Protein AF-A0A7J2Z0C3-F1 (afdb_monomer)

Radius of gyration: 29.67 Å; Cα contacts (8 Å, |Δi|>4): 810; chains: 1; bounding box: 77×62×81 Å

pLDDT: mean 88.47, std 11.85, range [32.59, 98.62]

Nearest PDB structures (foldseek):
  2zze-assembly2_B  TM=8.983E-01  e=2.134E-44  Pyrococcus horikoshii
  2zzf-assembly1_A  TM=8.876E-01  e=6.842E-44  Pyrococcus horikoshii
  2zzg-assembly1_A  TM=9.074E-01  e=3.928E-43  Pyrococcus horikoshii
  2zzg-assembly2_B  TM=9.078E-01  e=1.322E-42  Pyrococcus horikoshii
  3wqy-assembly1_B  TM=8.808E-01  e=1.819E-41  Archaeoglobus fulgidus DSM 4304

Foldseek 3Di:
DFDDDPLDTQWDWDWAQWDDDPVDIDGDPDIDIDTDGDPLVVQCVVVVALDSLCRPVVQLLVVLCVQLVADDDRVLSSLLSVLLSPDDPVVDPDVVVVLCVSCVSSVHDSVVVCVNCVLVVLSSLLLVLLLVLLVCVLVLAAQFLDDPNVVNLVSLLSNVVSCVVSVGPDDSLVSNVSSCVVCCVVVVSSVVCSVSSSVRSVLSVVLSVVLLVVLVVVLVVCVDDDQDLVNQLVCCAVRVQHCVSNVHDDDPCSVVVSVVVVVVVPPDDPDDDDPCVPPDQEAEDLQVVDFKDKWAFADDDWQKTWTNYDNWDACDLQQAIWWFDKQNFTFDHWHDDPRTIITGTPGDPDDHGDMIMTGTDPLFQLQSQLQVLLVQLLQLLLCVLQHVSWFWPGKHGGSQWIKTKTFDQDFDDPVSLVSSLVSSVVQLVVFFFWDKDKDAPVVCCVVPNPSQQSSHDDPDRMFIWIDRPPTGIHRDPDHHDGTSNSSARKDFPDKDDPGRRIIMTMIGTDPSRVVVVVVVVVVLVVQCVVLVHDSVCSVVSD

Mean predicted aligned error: 9.23 Å

Secondary structure (DSSP, 8-state):
-EEEETTEEEEEEEEEEEEE-SSSEEEEEEEEEEEEE-HHHHHHHHHT-SSHHHHHSHHHHHHHHHHTT----HHHHHHHHHHHTTS-GGG-S-HHHHHHHHHHHHTS-HHHHHHHHHHHHHHHHHHHHHHHHHHHHHTT----SSHHHHHHHHHHHHHHHHHHHTT----HHHHHHHHHHHHTTT-THHHHTHHHHHHHHHHHHHHHHHHHHHHHHHHHHTTTSPPPHHHHHHHHHHH---GGGGT----TTHHHHHHHHHHHTT----------TTSPPPEE-GGGT-SEEEEEEEEEETTEEEESEE-PPPSBTTBPPP-EEETTEEEEEEEEETTEEEEEESS----TT-EEEEEE-HHHHHHHHHHHHHHHHHHHHHHHHH-TT--EEEEEE-SS-EEEEEE-SSPPPHHHHHHHHHHHHHHHHTT-B-EEEEEEHHHHHHHH-GGGGTT-----SEEEEEEETTTEEEE--S---SBGGGG--EEEEEEEEEETTEEEEEEEETHHHHHHHHHHHHHHHHHHHHHTS-GGGHHHH-

Solvent-accessible surface area (backbone atoms only — not comparable to full-atom values): 29976 Å² total; per-residue (Å²): 92,72,47,67,57,99,87,41,72,42,32,40,44,44,77,48,46,66,51,74,54,97,90,56,62,42,79,45,93,74,67,44,80,49,71,50,70,44,64,58,48,55,49,18,71,74,66,65,47,70,42,48,58,58,55,72,39,36,77,48,52,53,50,48,37,62,66,64,67,56,86,81,57,65,70,60,46,44,52,48,41,62,52,56,76,68,55,66,66,90,81,47,98,48,71,64,62,54,44,48,54,52,16,60,76,69,75,48,51,53,68,58,47,47,67,66,44,51,62,54,52,41,52,52,48,34,53,52,38,37,48,51,47,50,52,38,37,54,76,30,48,55,57,28,84,52,76,76,19,29,58,49,36,50,42,51,52,52,34,52,49,44,36,60,75,69,68,42,90,68,60,69,64,59,53,34,50,43,46,32,70,70,39,29,90,85,42,49,62,42,56,78,34,39,73,59,45,50,52,54,50,51,54,52,52,53,49,49,53,54,50,51,60,47,49,54,52,49,54,63,77,42,72,88,60,86,80,50,74,69,55,48,50,46,37,31,75,77,68,68,44,53,53,68,82,72,73,44,90,73,65,96,56,53,68,54,54,54,51,51,56,70,53,63,79,66,70,76,79,81,73,79,84,74,90,57,87,90,57,74,65,36,42,80,38,44,91,75,68,50,49,67,50,76,30,38,29,69,42,68,57,82,39,37,38,29,41,51,39,42,42,68,47,42,47,48,93,37,33,58,40,45,43,34,29,53,68,82,31,45,38,77,44,25,38,67,57,94,63,32,50,39,36,31,32,79,59,61,88,79,54,64,72,39,78,38,51,36,39,50,41,62,69,59,47,53,44,34,19,23,32,42,46,46,48,51,40,43,52,36,22,42,24,73,75,78,35,78,42,44,39,52,79,46,50,40,23,45,82,82,38,25,36,40,30,31,34,38,85,64,74,82,49,72,68,55,52,50,53,27,40,51,48,27,42,53,46,22,73,66,49,43,55,41,45,75,50,76,45,47,39,74,59,47,40,73,75,63,40,74,65,25,42,38,82,44,90,69,101,52,73,58,37,42,35,37,33,37,82,99,63,40,55,34,48,51,89,71,65,64,66,61,36,37,46,76,23,46,58,56,40,76,76,50,73,46,69,78,50,71,30,29,29,33,44,33,33,25,37,23,70,56,24,52,55,50,49,54,51,51,53,51,52,46,50,56,50,12,60,75,71,74,45,53,65,90,44,40,81,81,75,110

Sequence (542 aa):
MEYHVQGIELGNAVFTEFAGNLENYREMKEKVIDMGAGWERFTWITQGTPTSYDAVFGPVVEKLKKKCGIKYDKKFFLKYAKISGKVNLDEYADLKVVLEKIASQLGISVEELRKNIEQLQAIYSIADHTRALVFAIADGGLPSNVAGGYNLRVILRRALSFIDKFNWNLGIEDVADWHISYLKKMFPELEERKEEIEKVLQAEINKYKNTKERVGRIIQSFAGRKISEEELITLYDSEGITPEQLGIEVSSDFYSKVTERHMAEKKEEEKVLLDVSNLPKTKILYYDDVLKFKAKVLKVSGNFVVLDQTSFYPTSGGQEHDTGYISGLKVVDVFKLHSVIVHQLESCNLKEGQFVDCEVDKKRREILKRHHDAIHIISGAARKILGYHVHQHGAEKTEEKARIDITHFESLSEEEEEKIEDLANKIVEKSLPIKKYVMKRGEAERKYGFGIYAGGYIPSRVLRIVEIPGFDVEACGGLHGDNTKDVGFIKILKTKRIADGLVRIEIKAGEVALDYMKEKERILKEVAEKLGVKEENVPEAV

Structure (mmCIF, N/CA/C/O backbone):
data_AF-A0A7J2Z0C3-F1
#
_entry.id   AF-A0A7J2Z0C3-F1
#
loop_
_atom_site.group_PDB
_atom_site.id
_atom_site.type_symbol
_atom_site.label_atom_id
_atom_site.label_alt_id
_atom_site.label_comp_id
_atom_site.label_asym_id
_atom_site.label_entity_id
_atom_site.label_seq_id
_atom_site.pdbx_PDB_ins_code
_atom_site.Cartn_x
_atom_site.Cartn_y
_atom_site.Cartn_z
_atom_site.occupancy
_atom_site.B_iso_or_equiv
_atom_site.auth_seq_id
_atom_site.auth_comp_id
_atom_site.auth_asym_id
_atom_site.auth_atom_id
_atom_site.pdbx_PDB_model_num
ATOM 1 N N . MET A 1 1 ? -28.142 23.190 3.788 1.00 90.44 1 MET A N 1
ATOM 2 C CA . MET A 1 1 ? -29.430 22.997 4.494 1.00 90.44 1 MET A CA 1
ATOM 3 C C . MET A 1 1 ? -29.301 21.762 5.360 1.00 90.44 1 MET A C 1
ATOM 5 O O . MET A 1 1 ? -28.777 20.773 4.874 1.00 90.44 1 MET A O 1
ATOM 9 N N . GLU A 1 2 ? -29.778 21.802 6.598 1.00 91.56 2 GLU A N 1
ATOM 10 C CA . GLU A 1 2 ? -29.767 20.661 7.524 1.00 91.56 2 GLU A CA 1
ATOM 11 C C . GLU A 1 2 ? -31.202 20.343 7.943 1.00 91.56 2 GLU A C 1
ATOM 13 O O . GLU A 1 2 ? -31.983 21.258 8.220 1.00 91.56 2 GLU A O 1
ATOM 18 N N . TYR A 1 3 ? -31.574 19.064 7.976 1.00 90.25 3 TYR A N 1
ATOM 19 C CA . TYR A 1 3 ? -32.925 18.636 8.332 1.00 90.25 3 TYR A CA 1
ATOM 20 C C . TYR A 1 3 ? -32.951 18.008 9.728 1.00 90.25 3 TYR A C 1
ATOM 22 O O . TYR A 1 3 ? -32.344 16.970 9.994 1.00 90.25 3 TYR A O 1
ATOM 30 N N . HIS A 1 4 ? -33.696 18.656 10.624 1.00 91.69 4 HIS A N 1
ATOM 31 C CA . HIS A 1 4 ? -33.808 18.287 12.030 1.00 91.69 4 HIS A CA 1
ATOM 32 C C . HIS A 1 4 ? -35.199 17.732 12.344 1.00 91.69 4 HIS A C 1
ATOM 34 O O . HIS A 1 4 ? -36.211 18.324 11.969 1.00 91.69 4 HIS A O 1
ATOM 40 N N . VAL A 1 5 ? -35.263 16.628 13.090 1.00 90.19 5 VAL A N 1
ATOM 41 C CA . VAL A 1 5 ? -36.514 16.045 13.595 1.00 90.19 5 VAL A CA 1
ATOM 42 C C . VAL A 1 5 ? -36.375 15.810 15.091 1.00 90.19 5 VAL A C 1
ATOM 44 O O . VAL A 1 5 ? -35.455 15.136 15.540 1.00 90.19 5 VAL A O 1
ATOM 47 N N . GLN A 1 6 ? -37.285 16.397 15.876 1.00 86.62 6 GLN A N 1
ATOM 48 C CA . GLN A 1 6 ? -37.275 16.313 17.345 1.00 86.62 6 GLN A CA 1
ATOM 49 C C . GLN A 1 6 ? -35.923 16.696 17.987 1.00 86.62 6 GLN A C 1
ATOM 51 O O . GLN A 1 6 ? -35.531 16.140 19.009 1.00 86.62 6 GLN A O 1
ATOM 56 N N . GLY A 1 7 ? -35.216 17.663 17.393 1.00 85.44 7 GLY A N 1
ATOM 57 C CA . GLY A 1 7 ? -33.916 18.140 17.880 1.00 85.44 7 GLY A CA 1
ATOM 58 C C . GLY A 1 7 ? -32.713 17.298 17.445 1.00 85.44 7 GLY A C 1
ATOM 59 O O . GLY A 1 7 ? -31.598 17.618 17.835 1.00 85.44 7 GLY A O 1
ATOM 60 N N . ILE A 1 8 ? -32.913 16.257 16.632 1.00 87.31 8 ILE A N 1
ATOM 61 C CA . ILE A 1 8 ? -31.834 15.457 16.042 1.00 87.31 8 ILE A CA 1
ATOM 62 C C . ILE A 1 8 ? -31.672 15.863 14.579 1.00 87.31 8 ILE A C 1
ATOM 64 O O . ILE A 1 8 ? -32.625 15.779 13.805 1.00 87.31 8 ILE A O 1
ATOM 68 N N . GLU A 1 9 ? -30.469 16.270 14.186 1.00 90.44 9 GLU A N 1
ATOM 69 C CA . GLU A 1 9 ? -30.098 16.425 12.778 1.00 90.44 9 GLU A CA 1
ATOM 70 C C . GLU A 1 9 ? -30.050 15.036 12.119 1.00 90.44 9 GLU A C 1
ATOM 72 O O . GLU A 1 9 ? -29.233 14.193 12.492 1.00 90.44 9 GLU A O 1
ATOM 77 N N . LEU A 1 10 ? -30.925 14.760 11.153 1.00 92.25 10 LEU A N 1
ATOM 78 C CA . LEU A 1 10 ? -30.929 13.476 10.439 1.00 92.25 10 LEU A CA 1
ATOM 79 C C . LEU A 1 10 ? -30.022 13.497 9.197 1.00 92.25 10 LEU A C 1
ATOM 81 O O . LEU A 1 10 ? -29.626 12.437 8.706 1.00 92.25 10 LEU A O 1
ATOM 85 N N . GLY A 1 11 ? -29.649 14.691 8.738 1.00 92.00 11 GLY A N 1
ATOM 86 C CA . GLY A 1 11 ? -28.632 14.908 7.721 1.00 92.00 11 GLY A CA 1
ATOM 87 C C . GLY A 1 11 ? -28.755 16.268 7.041 1.00 92.00 11 GLY A C 1
ATOM 88 O O . GLY A 1 11 ? -29.413 17.184 7.546 1.00 92.00 11 GLY A O 1
ATOM 89 N N . ASN A 1 12 ? -28.127 16.387 5.873 1.00 93.69 12 ASN A N 1
ATOM 90 C CA . ASN A 1 12 ? -27.923 17.654 5.193 1.00 93.69 12 ASN A CA 1
ATOM 91 C C . ASN A 1 12 ? -28.057 17.574 3.660 1.00 93.69 12 ASN A C 1
ATOM 93 O O . ASN A 1 12 ? -28.087 16.510 3.044 1.00 93.69 12 ASN A O 1
ATOM 97 N N . ALA A 1 13 ? -28.178 18.757 3.066 1.00 93.75 13 ALA A N 1
ATOM 98 C CA . ALA A 1 13 ? -28.160 19.031 1.640 1.00 93.75 13 ALA A CA 1
ATOM 99 C C . ALA A 1 13 ? -27.220 20.214 1.392 1.00 93.75 13 ALA A C 1
ATOM 101 O O . ALA A 1 13 ? -27.518 21.351 1.789 1.00 93.75 13 ALA A O 1
ATOM 102 N N . VAL A 1 14 ? -26.082 19.942 0.768 1.00 93.06 14 VAL A N 1
ATOM 103 C CA . VAL A 1 14 ? -25.049 20.912 0.411 1.00 93.06 14 VAL A CA 1
ATOM 104 C C . VAL A 1 14 ? -25.112 21.146 -1.096 1.00 93.06 14 VAL A C 1
ATOM 106 O O . VAL A 1 14 ? -25.061 20.217 -1.897 1.00 93.06 14 VAL A O 1
ATOM 109 N N . PHE A 1 15 ? -25.258 22.407 -1.493 1.00 93.00 15 PHE A N 1
ATOM 110 C CA . PHE A 1 15 ? -25.296 22.810 -2.897 1.00 93.00 15 PHE A CA 1
ATOM 111 C C . PHE A 1 15 ? -23.917 23.353 -3.266 1.00 93.00 15 PHE A C 1
ATOM 113 O O . PHE A 1 15 ? -23.606 24.515 -3.014 1.00 93.00 15 PHE A O 1
ATOM 120 N N . THR A 1 16 ? -23.062 22.482 -3.794 1.00 93.00 16 THR A N 1
ATOM 121 C CA . THR A 1 16 ? -21.668 22.812 -4.093 1.00 93.00 16 THR A CA 1
ATOM 122 C C . THR A 1 16 ? -21.596 23.557 -5.421 1.00 93.00 16 THR A C 1
ATOM 124 O O . THR A 1 16 ? -21.705 22.966 -6.500 1.00 93.00 16 THR A O 1
ATOM 127 N N . GLU A 1 17 ? -21.426 24.876 -5.327 1.00 93.62 17 GLU A N 1
ATOM 128 C CA . GLU A 1 17 ? -21.355 25.790 -6.476 1.00 93.62 17 GLU A CA 1
ATOM 129 C C . GLU A 1 17 ? -19.953 26.356 -6.726 1.00 93.62 17 GLU A C 1
ATOM 131 O O . GLU A 1 17 ? -19.667 26.817 -7.830 1.00 93.62 17 GLU A O 1
ATOM 136 N N . PHE A 1 18 ? -19.067 26.309 -5.731 1.00 92.25 18 PHE A N 1
ATOM 137 C CA . PHE A 1 18 ? -17.755 26.952 -5.778 1.00 92.25 18 PHE A CA 1
ATOM 138 C C . PHE A 1 18 ? -16.627 25.953 -5.518 1.00 92.25 18 PHE A C 1
ATOM 140 O O . PHE A 1 18 ? -16.761 25.044 -4.703 1.00 92.25 18 PHE A O 1
ATOM 147 N N . ALA A 1 19 ? -15.493 26.156 -6.189 1.00 89.31 19 ALA A N 1
ATOM 148 C CA . ALA A 1 19 ? -14.252 25.427 -5.947 1.00 89.31 19 ALA A CA 1
ATOM 149 C C . ALA A 1 19 ? -13.128 26.407 -5.596 1.00 89.31 19 ALA A C 1
ATOM 151 O O . ALA A 1 19 ? -12.905 27.373 -6.329 1.00 89.31 19 ALA A O 1
ATOM 152 N N . GLY A 1 20 ? -12.402 26.139 -4.511 1.00 87.69 20 GLY A N 1
ATOM 153 C CA . GLY A 1 20 ? -11.302 26.974 -4.031 1.00 87.69 20 GLY A CA 1
ATOM 154 C C . GLY A 1 20 ? -11.293 27.076 -2.509 1.00 87.69 20 GLY A C 1
ATOM 155 O O . GLY A 1 20 ? -11.743 26.160 -1.824 1.00 87.69 20 GLY A O 1
ATOM 156 N N . ASN A 1 21 ? -10.777 28.187 -1.996 1.00 86.38 21 ASN A N 1
ATOM 157 C CA . ASN A 1 21 ? -10.781 28.519 -0.574 1.00 86.38 21 ASN A CA 1
ATOM 158 C C . ASN A 1 21 ? -11.561 29.825 -0.330 1.00 86.38 21 ASN A C 1
ATOM 160 O O . ASN A 1 21 ? -12.128 30.401 -1.256 1.00 86.38 21 ASN A O 1
ATOM 164 N N . LEU A 1 22 ? -11.606 30.283 0.924 1.00 82.38 22 LEU A N 1
ATOM 165 C CA . LEU A 1 22 ? -12.378 31.469 1.317 1.00 82.38 22 LEU A CA 1
ATOM 166 C C . LEU A 1 22 ? -11.915 32.763 0.628 1.00 82.38 22 LEU A C 1
ATOM 168 O O . LEU A 1 22 ? -12.730 33.651 0.397 1.00 82.38 22 LEU A O 1
ATOM 172 N N . GLU A 1 23 ? -10.631 32.869 0.293 1.00 89.56 23 GLU A N 1
ATOM 173 C CA . GLU A 1 23 ? -10.038 34.077 -0.294 1.00 89.56 23 GLU A CA 1
ATOM 174 C C . GLU A 1 23 ? -10.002 34.030 -1.827 1.00 89.56 23 GLU A C 1
ATOM 176 O O . GLU A 1 23 ? -10.024 35.065 -2.490 1.00 89.56 23 GLU A O 1
ATOM 181 N N . ASN A 1 24 ? -9.957 32.830 -2.404 1.00 89.31 24 ASN A N 1
ATOM 182 C CA . ASN A 1 24 ? -9.850 32.597 -3.835 1.00 89.31 24 ASN A CA 1
ATOM 183 C C . ASN A 1 24 ? -10.695 31.382 -4.234 1.00 89.31 24 ASN A C 1
ATOM 185 O O . ASN A 1 24 ? -10.290 30.226 -4.063 1.00 89.31 24 ASN A O 1
ATOM 189 N N . TYR A 1 25 ? -11.869 31.660 -4.794 1.00 92.25 25 TYR A N 1
ATOM 190 C CA . TYR A 1 25 ? -12.798 30.659 -5.297 1.00 92.25 25 TYR A CA 1
ATOM 191 C C . TYR A 1 25 ? -13.274 31.006 -6.705 1.00 92.25 25 TYR A C 1
ATOM 193 O O . TYR A 1 25 ? -13.288 32.161 -7.129 1.00 92.25 25 TYR A O 1
ATOM 201 N N . ARG A 1 26 ? -13.701 29.978 -7.437 1.00 92.88 26 ARG A N 1
ATOM 202 C CA . ARG A 1 26 ? -14.367 30.117 -8.734 1.00 92.88 26 ARG A CA 1
ATOM 203 C C . ARG A 1 26 ? -15.685 29.368 -8.730 1.00 92.88 26 ARG A C 1
ATOM 205 O O . ARG A 1 26 ? -15.788 28.305 -8.117 1.00 92.88 26 ARG A O 1
ATOM 212 N N . GLU A 1 27 ? -16.663 29.885 -9.462 1.00 93.62 27 GLU A N 1
ATOM 213 C CA . GLU A 1 27 ? -17.888 29.137 -9.722 1.00 93.62 27 GLU A CA 1
ATOM 214 C C . GLU A 1 27 ? -17.568 27.900 -10.575 1.00 93.62 27 GLU A C 1
ATOM 216 O O . GLU A 1 27 ? -16.793 27.942 -11.539 1.00 93.62 27 GLU A O 1
ATOM 221 N N . MET A 1 28 ? -18.130 26.765 -10.180 1.00 92.00 28 MET A N 1
ATOM 222 C CA . MET A 1 28 ? -17.971 25.500 -10.875 1.00 92.00 28 MET A CA 1
ATOM 223 C C . MET A 1 28 ? -18.880 25.461 -12.100 1.00 92.00 28 MET A C 1
ATOM 225 O O . MET A 1 28 ? -20.062 25.782 -12.035 1.00 92.00 28 MET A O 1
ATOM 229 N N . LYS A 1 29 ? -18.341 24.986 -13.228 1.00 90.75 29 LYS A N 1
ATOM 230 C CA . LYS A 1 29 ? -19.143 24.749 -14.437 1.00 90.75 29 LYS A CA 1
ATOM 231 C C . LYS A 1 29 ? -20.208 23.669 -14.213 1.00 90.75 29 LYS A C 1
ATOM 233 O O . LYS A 1 29 ? -21.308 23.764 -14.747 1.00 90.75 29 LYS A O 1
ATOM 238 N N . GLU A 1 30 ? -19.852 22.628 -13.468 1.00 90.81 30 GLU A N 1
ATOM 239 C CA . GLU A 1 30 ? -20.752 21.543 -13.085 1.00 90.81 30 GLU A CA 1
ATOM 240 C C . GLU A 1 30 ? -21.085 21.716 -11.602 1.00 90.81 30 GLU A C 1
ATOM 242 O O . GLU A 1 30 ? -20.213 21.547 -10.753 1.00 90.81 30 GLU A O 1
ATOM 247 N N . LYS A 1 31 ? -22.328 22.102 -11.304 1.00 91.50 31 LYS A N 1
ATOM 248 C CA . LYS A 1 31 ? -22.832 22.228 -9.931 1.00 91.50 31 LYS A CA 1
ATOM 249 C C . LYS A 1 31 ? -23.233 20.852 -9.407 1.00 91.50 31 LYS A C 1
ATOM 251 O O . LYS A 1 31 ? -23.787 20.046 -10.157 1.00 91.50 31 LYS A O 1
ATOM 256 N N . VAL A 1 32 ? -22.962 20.590 -8.132 1.00 93.25 32 VAL A N 1
ATOM 257 C CA . VAL A 1 32 ? -23.207 19.288 -7.495 1.00 93.25 32 VAL A CA 1
ATOM 258 C C . VAL A 1 32 ? -24.131 19.471 -6.298 1.00 93.25 32 VAL A C 1
ATOM 260 O O . VAL A 1 32 ? -23.971 20.410 -5.523 1.00 93.25 32 VAL A O 1
ATOM 263 N N . ILE A 1 33 ? -25.098 18.567 -6.149 1.00 93.12 33 ILE A N 1
ATOM 264 C CA . ILE A 1 33 ? -25.915 18.463 -4.939 1.00 93.12 33 ILE A CA 1
ATOM 265 C C . ILE A 1 33 ? -25.346 17.303 -4.125 1.00 93.12 33 ILE A C 1
ATOM 267 O O . ILE A 1 33 ? -25.422 16.155 -4.561 1.00 93.12 33 ILE A O 1
ATOM 271 N N . ASP A 1 34 ? -24.763 17.615 -2.975 1.00 92.25 34 ASP A N 1
ATOM 272 C CA . ASP A 1 34 ? -24.192 16.653 -2.038 1.00 92.25 34 ASP A CA 1
ATOM 273 C C . ASP A 1 34 ? -25.154 16.466 -0.857 1.00 92.25 34 ASP A C 1
ATOM 275 O O . ASP A 1 34 ? -25.416 17.392 -0.088 1.00 92.25 34 ASP A O 1
ATOM 279 N N . MET A 1 35 ? -25.762 15.284 -0.772 1.00 93.00 35 MET A N 1
ATOM 280 C CA . MET A 1 35 ? -26.774 14.951 0.231 1.00 93.00 35 MET A CA 1
ATOM 281 C C . MET A 1 35 ? -26.204 13.901 1.181 1.00 93.00 35 MET A C 1
ATOM 283 O O . MET A 1 35 ? -25.878 12.795 0.751 1.00 93.00 35 MET A O 1
ATOM 287 N N . GLY A 1 36 ? -26.155 14.211 2.475 1.00 92.25 36 GLY A N 1
ATOM 288 C CA . GLY A 1 36 ? -25.753 13.279 3.525 1.00 92.25 36 GLY A CA 1
ATOM 289 C C . GLY A 1 36 ? -26.936 12.898 4.408 1.00 92.25 36 GLY A C 1
ATOM 290 O O . GLY A 1 36 ? -27.732 13.757 4.786 1.00 92.25 36 GLY A O 1
ATOM 291 N N . ALA A 1 37 ? -27.062 11.616 4.756 1.00 91.75 37 ALA A N 1
ATOM 292 C CA . ALA A 1 37 ? -28.087 11.099 5.665 1.00 91.75 37 ALA A CA 1
ATOM 293 C C . ALA A 1 37 ? -27.468 10.086 6.637 1.00 91.75 37 ALA A C 1
ATOM 295 O O . ALA A 1 37 ? -26.935 9.061 6.214 1.00 91.75 37 ALA A O 1
ATOM 296 N N . GLY A 1 38 ? -27.550 10.351 7.943 1.00 89.00 38 GLY A N 1
ATOM 297 C CA . GLY A 1 38 ? -26.960 9.479 8.962 1.00 89.00 38 GLY A CA 1
ATOM 298 C C . GLY A 1 38 ? -27.855 8.280 9.272 1.00 89.00 38 GLY A C 1
ATOM 299 O O . GLY A 1 38 ? -28.751 8.392 10.110 1.00 89.00 38 GLY A O 1
ATOM 300 N N . TRP A 1 39 ? -27.617 7.129 8.637 1.00 90.62 39 TRP A N 1
ATOM 301 C CA . TRP A 1 39 ? -28.405 5.897 8.837 1.00 90.62 39 TRP A CA 1
ATOM 302 C C . TRP A 1 39 ? -28.528 5.487 10.311 1.00 90.62 39 TRP A C 1
ATOM 304 O O . TRP A 1 39 ? -29.601 5.088 10.774 1.00 90.62 39 TRP A O 1
ATOM 314 N N . GLU A 1 40 ? -27.458 5.650 11.082 1.00 92.75 40 GLU A N 1
ATOM 315 C CA . GLU A 1 40 ? -27.431 5.411 12.522 1.00 92.75 40 GLU A CA 1
ATOM 316 C C . GLU A 1 40 ? -28.431 6.297 13.277 1.00 92.75 40 GLU A C 1
ATOM 318 O O . GLU A 1 40 ? -29.106 5.830 14.196 1.00 92.75 40 GLU A O 1
ATOM 323 N N . ARG A 1 41 ? -28.581 7.565 12.873 1.00 92.94 41 ARG A N 1
ATOM 324 C CA . ARG A 1 41 ? -29.530 8.507 13.488 1.00 92.94 41 ARG A CA 1
ATOM 325 C C . ARG A 1 41 ? -30.975 8.187 13.099 1.00 92.94 41 ARG A C 1
ATOM 327 O O . ARG A 1 41 ? -31.854 8.256 13.956 1.00 92.94 41 ARG A O 1
ATOM 334 N N . PHE A 1 42 ? -31.219 7.751 11.860 1.00 93.31 42 PHE A N 1
ATOM 335 C CA . PHE A 1 42 ? -32.530 7.228 11.441 1.00 93.31 42 PHE A CA 1
ATOM 336 C C . PHE A 1 42 ? -32.933 5.973 12.228 1.00 93.31 42 PHE A C 1
ATOM 338 O O . PHE A 1 42 ? -34.074 5.833 12.675 1.00 93.31 42 PHE A O 1
ATOM 345 N N . THR A 1 43 ? -31.985 5.068 12.455 1.00 93.00 43 THR A N 1
ATOM 346 C CA . THR A 1 43 ? -32.216 3.881 13.290 1.00 93.00 43 THR A CA 1
ATOM 347 C C . THR A 1 43 ? -32.489 4.288 14.739 1.00 93.00 43 THR A C 1
ATOM 349 O O . THR A 1 43 ? -33.395 3.766 15.384 1.00 93.00 43 THR A O 1
ATOM 352 N N . TRP A 1 44 ? -31.757 5.276 15.254 1.00 93.31 44 TRP A N 1
ATOM 353 C CA . TRP A 1 44 ? -31.934 5.750 16.622 1.00 93.31 44 TRP A CA 1
ATOM 354 C C . TRP A 1 44 ? -33.305 6.392 16.860 1.00 93.31 44 TRP A C 1
ATOM 356 O O . TRP A 1 44 ? -33.991 6.015 17.812 1.00 93.31 44 TRP A O 1
ATOM 366 N N . ILE A 1 45 ? -33.743 7.310 15.990 1.00 92.50 45 ILE A N 1
ATOM 367 C CA . ILE A 1 45 ? -35.023 8.013 16.169 1.00 92.50 45 ILE A CA 1
ATOM 368 C C . ILE A 1 45 ? -36.228 7.065 16.081 1.00 92.50 45 ILE A C 1
ATOM 370 O O . ILE A 1 45 ? -37.235 7.288 16.749 1.00 92.50 45 ILE A O 1
ATOM 374 N N . THR A 1 46 ? -36.120 5.981 15.307 1.00 92.31 46 THR A N 1
ATOM 375 C CA . THR A 1 46 ? -37.190 4.978 15.170 1.00 92.31 46 THR A CA 1
ATOM 376 C C . THR A 1 46 ? -37.255 4.004 16.346 1.00 92.31 46 THR A C 1
ATOM 378 O O . THR A 1 46 ? -38.341 3.545 16.693 1.00 92.31 46 THR A O 1
ATOM 381 N N . GLN A 1 47 ? -36.121 3.710 16.990 1.00 91.44 47 GLN A N 1
ATOM 382 C CA . GLN A 1 47 ? -36.050 2.800 18.141 1.00 91.44 47 GLN A CA 1
ATOM 383 C C . GLN A 1 47 ? -36.223 3.515 19.491 1.00 91.44 47 GLN A C 1
ATOM 385 O O . GLN A 1 47 ? -36.634 2.898 20.473 1.00 91.44 47 GLN A O 1
ATOM 390 N N . GLY A 1 48 ? -35.895 4.810 19.574 1.00 87.75 48 GLY A N 1
ATOM 391 C CA . GLY A 1 48 ? -36.032 5.604 20.799 1.00 87.75 48 GLY A CA 1
ATOM 392 C C . GLY A 1 48 ? -35.172 5.101 21.967 1.00 87.75 48 GLY A C 1
ATOM 393 O O . GLY A 1 48 ? -35.538 5.268 23.134 1.00 87.75 48 GLY A O 1
ATOM 394 N N . THR A 1 49 ? -34.046 4.445 21.675 1.00 89.00 49 THR A N 1
ATOM 395 C CA . THR A 1 49 ? -33.084 4.002 22.692 1.00 89.00 49 THR A CA 1
ATOM 396 C C . THR A 1 49 ? -32.402 5.199 23.366 1.00 89.00 49 THR A C 1
ATOM 398 O O . THR A 1 49 ? -32.416 6.305 22.828 1.00 89.00 49 THR A O 1
ATOM 401 N N . PRO A 1 50 ? -31.780 5.029 24.547 1.00 86.25 50 PRO A N 1
ATOM 402 C CA . PRO A 1 50 ? -31.117 6.142 25.233 1.00 86.25 50 PRO A CA 1
ATOM 403 C C . PRO A 1 50 ? -29.980 6.780 24.425 1.00 86.25 50 PRO A C 1
ATOM 405 O O . PRO A 1 50 ? -29.800 7.992 24.493 1.00 86.25 50 PRO A O 1
ATOM 408 N N . THR A 1 51 ? -29.246 5.984 23.644 1.00 88.56 51 THR A N 1
ATOM 409 C CA . THR A 1 51 ? -28.228 6.459 22.696 1.00 88.56 51 THR A CA 1
ATOM 410 C C . THR A 1 51 ? -28.382 5.788 21.337 1.00 88.56 51 THR A C 1
ATOM 412 O O . THR A 1 51 ? -28.965 4.702 21.241 1.00 88.56 51 THR A O 1
ATOM 415 N N . SER A 1 52 ? -27.804 6.395 20.295 1.00 91.06 52 SER A N 1
ATOM 416 C CA . SER A 1 52 ? -27.658 5.748 18.986 1.00 91.06 52 SER A CA 1
ATOM 417 C C . SER A 1 52 ? -26.847 4.459 19.086 1.00 91.06 52 SER A C 1
ATOM 419 O O . SER A 1 52 ? -27.122 3.513 18.350 1.00 91.06 52 SER A O 1
ATOM 421 N N . TYR A 1 53 ? -25.909 4.373 20.036 1.00 91.81 53 TYR A N 1
ATOM 422 C CA . TYR A 1 53 ? -25.084 3.186 20.198 1.00 91.81 53 TYR A CA 1
ATOM 423 C C . TYR A 1 53 ? -25.907 1.949 20.581 1.00 91.81 53 TYR A C 1
ATOM 425 O O . TYR A 1 53 ? -25.717 0.872 20.023 1.00 91.81 53 TYR A O 1
ATOM 433 N N . ASP A 1 54 ? -26.865 2.107 21.496 1.00 90.31 54 ASP A N 1
ATOM 434 C CA . ASP A 1 54 ? -27.758 1.015 21.899 1.00 90.31 54 ASP A CA 1
ATOM 435 C C . ASP A 1 54 ? -28.638 0.525 20.727 1.00 90.31 54 ASP A C 1
ATOM 437 O O . ASP A 1 54 ? -28.976 -0.656 20.668 1.00 90.31 54 ASP A O 1
ATOM 441 N N . ALA A 1 55 ? -28.995 1.409 19.784 1.00 91.88 55 ALA A N 1
ATOM 442 C CA . ALA A 1 55 ? -29.772 1.046 18.596 1.00 91.88 55 ALA A CA 1
ATOM 443 C C . ALA A 1 55 ? -28.917 0.360 17.521 1.00 91.88 55 ALA A C 1
ATOM 445 O O . ALA A 1 55 ? -29.348 -0.611 16.905 1.00 91.88 55 ALA A O 1
ATOM 446 N N . VAL A 1 56 ? -27.707 0.869 17.290 1.00 92.62 56 VAL A N 1
ATOM 447 C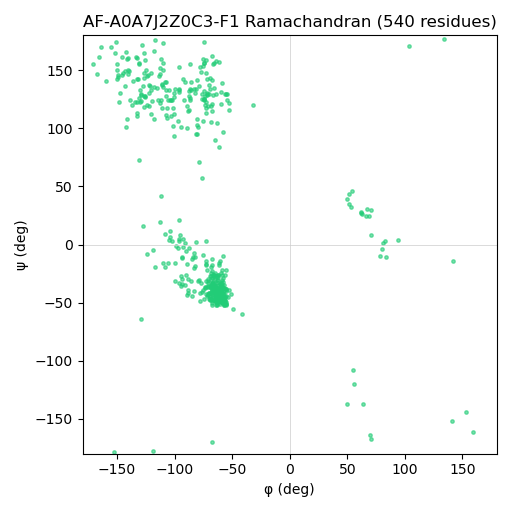 CA . VAL A 1 56 ? -26.857 0.469 16.161 1.00 92.62 56 VAL A CA 1
ATOM 448 C C . VAL A 1 56 ? -25.980 -0.731 16.510 1.00 92.62 56 VAL A C 1
ATOM 450 O O . VAL A 1 56 ? -25.812 -1.628 15.689 1.00 92.62 56 VAL A O 1
ATOM 453 N N . PHE A 1 57 ? -25.453 -0.788 17.734 1.00 91.56 57 PHE A N 1
ATOM 454 C CA . PHE A 1 57 ? -24.505 -1.812 18.187 1.00 91.56 57 PHE A CA 1
ATOM 455 C C . PHE A 1 57 ? -25.101 -2.733 19.263 1.00 91.56 57 PHE A C 1
ATOM 457 O O . PHE A 1 57 ? -24.350 -3.380 19.993 1.00 91.56 57 PHE A O 1
ATOM 464 N N . GLY A 1 58 ? -26.433 -2.799 19.382 1.00 89.75 58 GLY A N 1
ATOM 465 C CA . GLY A 1 58 ? -27.153 -3.434 20.495 1.00 89.75 58 GLY A CA 1
ATOM 466 C C . GLY A 1 58 ? -26.558 -4.767 20.979 1.00 89.75 58 GLY A C 1
ATOM 467 O O . GLY A 1 58 ? -26.114 -4.838 22.125 1.00 89.75 58 GLY A O 1
ATOM 468 N N . PRO A 1 59 ? -26.454 -5.814 20.133 1.00 94.31 59 PRO A N 1
ATOM 469 C CA . PRO A 1 59 ? -25.909 -7.107 20.559 1.00 94.31 59 PRO A CA 1
ATOM 470 C C . PRO A 1 59 ? -24.460 -7.053 21.064 1.00 94.31 59 PRO A C 1
ATOM 472 O O . PRO A 1 59 ? -24.100 -7.803 21.970 1.00 94.31 59 PRO A O 1
ATOM 475 N N . VAL A 1 60 ? -23.628 -6.174 20.501 1.00 96.62 60 VAL A N 1
ATOM 476 C CA . VAL A 1 60 ? -22.222 -6.000 20.902 1.00 96.62 60 VAL A CA 1
ATOM 477 C C . VAL A 1 60 ? -22.149 -5.262 22.237 1.00 96.62 60 VAL A C 1
ATOM 479 O O . VAL A 1 60 ? -21.471 -5.715 23.157 1.00 96.62 60 VAL A O 1
ATOM 482 N N . VAL A 1 61 ? -22.905 -4.172 22.381 1.00 94.75 61 VAL A N 1
ATOM 483 C CA . VAL A 1 61 ? -22.987 -3.383 23.617 1.00 94.75 61 VAL A CA 1
ATOM 484 C C . VAL A 1 61 ? -23.500 -4.231 24.783 1.00 94.75 61 VAL A C 1
ATOM 486 O O . VAL A 1 61 ? -22.951 -4.152 25.879 1.00 94.75 61 VAL A O 1
ATOM 489 N N . GLU A 1 62 ? -24.500 -5.088 24.571 1.00 93.81 62 GLU A N 1
ATOM 490 C CA . GLU A 1 62 ? -25.003 -5.983 25.622 1.00 93.81 62 GLU A CA 1
ATOM 491 C C . GLU A 1 62 ? -23.958 -7.026 26.049 1.00 93.81 62 GLU A C 1
ATOM 493 O O . GLU A 1 62 ? -23.785 -7.288 27.245 1.00 93.81 62 GLU A O 1
ATOM 498 N N . LYS A 1 63 ? -23.188 -7.576 25.100 1.00 96.06 63 LYS A N 1
ATOM 499 C CA . LYS A 1 63 ? -22.055 -8.458 25.419 1.00 96.06 63 LYS A CA 1
ATOM 500 C C . LYS A 1 63 ? -20.953 -7.719 26.185 1.00 96.06 63 LYS A C 1
ATOM 502 O O . LYS A 1 63 ? -20.458 -8.264 27.171 1.00 96.06 63 LYS A O 1
ATOM 507 N N . LEU A 1 64 ? -20.623 -6.483 25.799 1.00 95.88 64 LEU A N 1
ATOM 508 C CA . LEU A 1 64 ? -19.662 -5.625 26.506 1.00 95.88 64 LEU A CA 1
ATOM 509 C C . LEU A 1 64 ? -20.112 -5.343 27.943 1.00 95.88 64 LEU A C 1
ATOM 511 O O . LEU A 1 64 ? -19.362 -5.617 28.877 1.00 95.88 64 LEU A O 1
ATOM 515 N N . LYS A 1 65 ? -21.358 -4.887 28.145 1.00 93.38 65 LYS A N 1
ATOM 516 C CA . LYS A 1 65 ? -21.935 -4.655 29.483 1.00 93.38 65 LYS A CA 1
ATOM 517 C C . LYS A 1 65 ? -21.809 -5.905 30.359 1.00 93.38 65 LYS A C 1
ATOM 519 O O . LYS A 1 65 ? -21.377 -5.805 31.507 1.00 93.38 65 LYS A O 1
ATOM 524 N N . LYS A 1 66 ? -22.128 -7.085 29.807 1.00 93.88 66 LYS A N 1
ATOM 525 C CA . LYS A 1 66 ? -22.028 -8.372 30.510 1.00 93.88 66 LYS A CA 1
ATOM 526 C C . LYS A 1 66 ? -20.582 -8.750 30.847 1.00 93.88 66 LYS A C 1
ATOM 528 O O . LYS A 1 66 ? -20.318 -9.139 31.981 1.00 93.88 66 LYS A O 1
ATOM 533 N N . LYS A 1 67 ? -19.653 -8.647 29.890 1.00 94.12 67 LYS A N 1
ATOM 534 C CA . LYS A 1 67 ? -18.239 -9.032 30.059 1.00 94.12 67 LYS A CA 1
ATOM 535 C C . LYS A 1 67 ? -17.502 -8.102 31.030 1.00 94.12 67 LYS A C 1
ATOM 537 O O . LYS A 1 67 ? -16.704 -8.572 31.832 1.00 94.12 67 LYS A O 1
ATOM 542 N N . CYS A 1 68 ? -17.818 -6.809 30.998 1.00 93.00 68 CYS A N 1
ATOM 543 C CA . CYS A 1 68 ? -17.217 -5.779 31.847 1.00 93.00 68 CYS A CA 1
ATOM 544 C C . CYS A 1 68 ? -17.926 -5.606 33.206 1.00 93.00 68 CYS A C 1
ATOM 546 O O . CYS A 1 68 ? -17.488 -4.797 34.022 1.00 93.00 68 CYS A O 1
ATOM 548 N N . GLY A 1 69 ? -19.018 -6.339 33.465 1.00 90.69 69 GLY A N 1
ATOM 549 C CA . GLY A 1 69 ? -19.750 -6.285 34.736 1.00 90.69 69 GLY A CA 1
ATOM 550 C C . GLY A 1 69 ? -20.450 -4.946 35.007 1.00 90.69 69 GLY A C 1
ATOM 551 O O . GLY A 1 69 ? -20.588 -4.545 36.164 1.00 90.69 69 GLY A O 1
ATOM 552 N N . ILE A 1 70 ? -20.879 -4.237 33.959 1.00 87.19 70 ILE A N 1
ATOM 553 C CA . ILE A 1 70 ? -21.450 -2.891 34.080 1.00 87.19 70 ILE A CA 1
ATOM 554 C C . ILE A 1 70 ? -22.880 -2.951 34.617 1.00 87.19 70 ILE A C 1
ATOM 556 O O . ILE A 1 70 ? -23.758 -3.592 34.037 1.00 87.19 70 ILE A O 1
ATOM 560 N N . LYS A 1 71 ? -23.144 -2.219 35.705 1.00 80.69 71 LYS A N 1
ATOM 561 C CA . LYS A 1 71 ? -24.505 -2.004 36.213 1.00 80.69 71 LYS A CA 1
ATOM 562 C C . LYS A 1 71 ? -25.178 -0.893 35.408 1.00 80.69 71 LYS A C 1
ATOM 564 O O . LYS A 1 71 ? -24.840 0.275 35.558 1.00 80.69 71 LYS A O 1
ATOM 569 N N . TYR A 1 72 ? -26.134 -1.260 34.561 1.00 82.44 72 TYR A N 1
ATOM 570 C CA . TYR A 1 72 ? -26.850 -0.314 33.705 1.00 82.44 72 TYR A CA 1
ATOM 571 C C . TYR A 1 72 ? -28.190 0.111 34.322 1.00 82.44 72 TYR A C 1
ATOM 573 O O . TYR A 1 72 ? -29.159 -0.650 34.304 1.00 82.44 72 TYR A O 1
ATOM 581 N N . ASP A 1 73 ? -28.270 1.343 34.833 1.00 84.88 73 ASP A N 1
ATOM 582 C CA . ASP A 1 73 ? -29.545 1.960 35.216 1.00 84.88 73 ASP A CA 1
ATOM 583 C C . ASP A 1 73 ? -30.153 2.718 34.027 1.00 84.88 73 ASP A C 1
ATOM 585 O O . ASP A 1 73 ? -29.811 3.866 33.725 1.00 84.88 73 ASP A O 1
ATOM 589 N N . LYS A 1 74 ? -31.121 2.071 33.371 1.00 82.06 74 LYS A N 1
ATOM 590 C CA . LYS A 1 74 ? -31.846 2.635 32.228 1.00 82.06 74 LYS A CA 1
ATOM 591 C C . LYS A 1 74 ? -32.576 3.941 32.567 1.00 82.06 74 LYS A C 1
ATOM 593 O O . LYS A 1 74 ? -32.662 4.819 31.711 1.00 82.06 74 LYS A O 1
ATOM 598 N N . LYS A 1 75 ? -33.124 4.090 33.782 1.00 85.62 75 LYS A N 1
ATOM 599 C CA . LYS A 1 75 ? -33.876 5.297 34.172 1.00 85.62 75 LYS A CA 1
ATOM 600 C C . LYS A 1 75 ? -32.936 6.477 34.363 1.00 85.62 75 LYS A C 1
ATOM 602 O O . LYS A 1 75 ? -33.239 7.568 33.877 1.00 85.62 75 LYS A O 1
ATOM 607 N N . PHE A 1 76 ? -31.815 6.251 35.043 1.00 86.75 76 PHE A N 1
ATOM 608 C CA . PHE A 1 76 ? -30.762 7.250 35.181 1.00 86.75 76 PHE A CA 1
ATOM 609 C C . PHE A 1 76 ? -30.246 7.685 33.807 1.00 86.75 76 PHE A C 1
ATOM 611 O O . PHE A 1 76 ? -30.250 8.873 33.488 1.00 86.75 76 PHE A O 1
ATOM 618 N N . PHE A 1 77 ? -29.895 6.721 32.954 1.00 84.94 77 PHE A N 1
ATOM 619 C CA . PHE A 1 77 ? -29.261 7.014 31.674 1.00 84.94 77 PHE A CA 1
ATOM 620 C C . PHE A 1 77 ? -30.199 7.725 30.686 1.00 84.94 77 PHE A C 1
ATOM 622 O O . PHE A 1 77 ? -29.774 8.642 29.990 1.00 84.94 77 PHE A O 1
ATOM 629 N N . LEU A 1 78 ? -31.498 7.402 30.686 1.00 85.50 78 LEU A N 1
ATOM 630 C CA . LEU A 1 78 ? -32.505 8.151 29.921 1.00 85.50 78 LEU A CA 1
ATOM 631 C C . LEU A 1 78 ? -32.614 9.619 30.355 1.00 85.50 78 LEU A C 1
ATOM 633 O O . LEU A 1 78 ? -32.820 10.492 29.512 1.00 85.50 78 LEU A O 1
ATOM 637 N N . LYS A 1 79 ? -32.510 9.906 31.660 1.00 86.56 79 LYS A N 1
ATOM 638 C CA . LYS A 1 79 ? -32.499 11.290 32.158 1.00 86.56 79 LYS A CA 1
ATOM 639 C C . LYS A 1 79 ? -31.211 11.998 31.753 1.00 86.56 79 LYS A C 1
ATOM 641 O O . LYS A 1 79 ? -31.285 13.102 31.223 1.00 86.56 79 LYS A O 1
ATOM 646 N N . TYR A 1 80 ? -30.069 11.340 31.950 1.00 87.31 80 TYR A N 1
ATOM 647 C CA . TYR A 1 80 ? -28.763 11.854 31.551 1.00 87.31 80 TYR A CA 1
ATOM 648 C C . TYR A 1 80 ? -28.730 12.206 30.058 1.00 87.31 80 TYR A C 1
ATOM 650 O O . TYR A 1 80 ? -28.450 13.353 29.735 1.00 87.31 80 TYR A O 1
ATOM 658 N N . ALA A 1 81 ? -29.122 11.288 29.167 1.00 85.25 81 ALA A N 1
ATOM 659 C CA . ALA A 1 81 ? -29.096 11.497 27.717 1.00 85.25 81 ALA A CA 1
ATOM 660 C C . ALA A 1 81 ? -29.961 12.689 27.261 1.00 85.25 81 ALA A C 1
ATOM 662 O O . ALA A 1 81 ? -29.560 13.469 26.397 1.00 85.25 81 ALA A O 1
ATOM 663 N N . LYS A 1 82 ? -31.139 12.879 27.876 1.00 84.12 82 LYS A N 1
ATOM 664 C CA . LYS A 1 82 ? -32.016 14.032 27.594 1.00 84.12 82 LYS A CA 1
ATOM 665 C C . LYS A 1 82 ? -31.420 15.361 28.046 1.00 84.12 82 LYS A C 1
ATOM 667 O O . LYS A 1 82 ? -31.718 16.388 27.443 1.00 84.12 82 LYS A O 1
ATOM 672 N N . ILE A 1 83 ? -30.663 15.352 29.140 1.00 84.81 83 ILE A N 1
ATOM 673 C CA . ILE A 1 83 ? -30.012 16.547 29.675 1.00 84.81 83 ILE A CA 1
ATOM 674 C C . ILE A 1 83 ? -28.764 16.859 28.850 1.00 84.81 83 ILE A C 1
ATOM 676 O O . ILE A 1 83 ? -28.623 17.984 28.383 1.00 84.81 83 ILE A O 1
ATOM 680 N N . SER A 1 84 ? -27.905 15.866 28.606 1.00 81.69 84 SER A N 1
ATOM 681 C CA . SER A 1 84 ? -26.666 16.036 27.845 1.00 81.69 84 SER A CA 1
ATOM 682 C C . SER A 1 84 ? -26.935 16.502 26.416 1.00 81.69 84 SER A C 1
ATOM 684 O O . SER A 1 84 ? -26.252 17.398 25.944 1.00 81.69 84 SER A O 1
ATOM 686 N N . GLY A 1 85 ? -27.971 15.972 25.755 1.00 78.31 85 GLY A N 1
ATOM 687 C CA . GLY A 1 85 ? -28.346 16.380 24.396 1.00 78.31 85 GLY A CA 1
ATOM 688 C C . GLY A 1 85 ? -28.885 17.812 24.272 1.00 78.31 85 GLY A C 1
ATOM 689 O O . GLY A 1 85 ? -29.009 18.310 23.162 1.00 78.31 85 GLY A O 1
ATOM 690 N N . LYS A 1 86 ? -29.213 18.483 25.387 1.00 77.31 86 LYS A N 1
ATOM 691 C CA . LYS A 1 86 ? -29.618 19.902 25.403 1.00 77.31 86 LYS A CA 1
ATOM 692 C C . LYS A 1 86 ? -28.457 20.855 25.660 1.00 77.31 86 LYS A C 1
ATOM 694 O O . LYS A 1 86 ? -28.647 22.066 25.571 1.00 77.31 86 LYS A O 1
ATOM 699 N N . VAL A 1 87 ? -27.301 20.339 26.068 1.00 72.12 87 VAL A N 1
ATOM 700 C CA . VAL A 1 87 ? -26.130 21.169 26.327 1.00 72.12 87 VAL A CA 1
ATOM 701 C C . VAL A 1 87 ? -25.368 21.317 25.020 1.00 72.12 87 VAL A C 1
ATOM 703 O O . VAL A 1 87 ? -24.851 20.337 24.492 1.00 72.12 87 VAL A O 1
ATOM 706 N N . ASN A 1 88 ? -25.306 22.542 24.508 1.00 66.44 88 ASN A N 1
ATOM 707 C CA . ASN A 1 88 ? -24.473 22.863 23.363 1.00 66.44 88 ASN A CA 1
ATOM 708 C C . ASN A 1 88 ? -23.004 22.869 23.808 1.00 66.44 88 ASN A C 1
ATOM 710 O O . ASN A 1 88 ? -22.619 23.691 24.638 1.00 66.44 88 ASN A O 1
ATOM 714 N N . LEU A 1 89 ? -22.204 21.920 23.321 1.00 61.94 89 LEU A N 1
ATOM 715 C CA . LEU A 1 89 ? -20.801 21.786 23.726 1.00 61.94 89 LEU A CA 1
ATOM 716 C C . LEU A 1 89 ? -19.950 22.965 23.234 1.00 61.94 89 LEU A C 1
ATOM 718 O O . LEU A 1 89 ? -19.017 23.353 23.929 1.00 61.94 89 LEU A O 1
ATOM 722 N N . ASP A 1 90 ? -20.326 23.585 22.114 1.00 58.09 90 ASP A N 1
ATOM 723 C CA . ASP A 1 90 ? -19.581 24.694 21.503 1.00 58.09 90 ASP A CA 1
ATOM 724 C C . ASP A 1 90 ? -19.708 26.011 22.292 1.00 58.09 90 ASP A C 1
ATOM 726 O O . ASP A 1 90 ? -18.931 26.943 22.099 1.00 58.09 90 ASP A O 1
ATOM 730 N N . GLU A 1 91 ? -20.668 26.092 23.220 1.00 61.09 91 GLU A N 1
ATOM 731 C CA . GLU A 1 91 ? -20.862 27.254 24.099 1.00 61.09 91 GLU A CA 1
ATOM 732 C C . GLU A 1 91 ? -19.929 27.253 25.320 1.00 61.09 91 GLU A C 1
ATOM 734 O O . GLU A 1 91 ? -19.846 28.258 26.031 1.00 61.09 91 GLU A O 1
ATOM 739 N N . TYR A 1 92 ? -19.229 26.146 25.591 1.00 62.66 92 TYR A N 1
ATOM 740 C CA . TYR A 1 92 ? -18.435 25.977 26.806 1.00 62.66 92 TYR A CA 1
ATOM 741 C C . TYR A 1 92 ? -16.994 25.575 26.486 1.00 62.66 92 TYR A C 1
ATOM 743 O O . TYR A 1 92 ? -16.734 24.490 25.981 1.00 62.66 92 TYR A O 1
ATOM 751 N N . ALA A 1 93 ? -16.037 26.421 26.877 1.00 55.75 93 ALA A N 1
ATOM 752 C CA . ALA A 1 93 ? -14.610 26.122 26.736 1.00 55.75 93 ALA A CA 1
ATOM 753 C C . ALA A 1 93 ? -14.107 25.034 27.712 1.00 55.75 93 ALA A C 1
ATOM 755 O O . ALA A 1 93 ? -13.078 24.416 27.454 1.00 55.75 93 ALA A O 1
ATOM 756 N N . ASP A 1 94 ? -14.813 24.793 28.828 1.00 70.44 94 ASP A N 1
ATOM 757 C CA . ASP A 1 94 ? -14.420 23.821 29.860 1.00 70.44 94 ASP A CA 1
ATOM 758 C C . ASP A 1 94 ? -15.508 22.756 30.094 1.00 70.44 94 ASP A C 1
ATOM 760 O O . ASP A 1 94 ? -16.625 23.038 30.542 1.00 70.44 94 ASP A O 1
ATOM 764 N N . LEU A 1 95 ? -15.141 21.495 29.854 1.00 70.69 95 LEU A N 1
ATOM 765 C CA . LEU A 1 95 ? -15.966 20.307 30.093 1.00 70.69 95 LEU A CA 1
ATOM 766 C C . LEU A 1 95 ? -16.383 20.139 31.563 1.00 70.69 95 LEU A C 1
ATOM 768 O O . LEU A 1 95 ? -17.402 19.501 31.839 1.00 70.69 95 LEU A O 1
ATOM 772 N N . LYS A 1 96 ? -15.633 20.691 32.525 1.00 76.81 96 LYS A N 1
ATOM 773 C CA . LYS A 1 96 ? -16.006 20.648 33.948 1.00 76.81 96 LYS A CA 1
ATOM 774 C C . LYS A 1 96 ? -17.307 21.399 34.209 1.00 76.81 96 LYS A C 1
ATOM 776 O O . LYS A 1 96 ? -18.181 20.853 34.877 1.00 76.81 96 LYS A O 1
ATOM 781 N N . VAL A 1 97 ? -17.474 22.575 33.605 1.00 79.50 97 VAL A N 1
ATOM 782 C CA . VAL A 1 97 ? -18.682 23.407 33.745 1.00 79.50 97 VAL A CA 1
ATOM 783 C C . VAL A 1 97 ? -19.910 22.672 33.203 1.00 79.50 97 VAL A C 1
ATOM 785 O O . VAL A 1 97 ? -20.986 22.687 33.806 1.00 79.50 97 VAL A O 1
ATOM 788 N N . VAL A 1 98 ? -19.740 21.958 32.088 1.00 80.38 98 VAL A N 1
ATOM 789 C CA . VAL A 1 98 ? -20.790 21.115 31.504 1.00 80.38 98 VAL A CA 1
ATOM 790 C C . VAL A 1 98 ? -21.194 20.001 32.472 1.00 80.38 98 VAL A C 1
ATOM 792 O O . VAL A 1 98 ? -22.382 19.810 32.737 1.00 80.38 98 VAL A O 1
ATOM 795 N N . LEU A 1 99 ? -20.221 19.286 33.042 1.00 82.00 99 LEU A N 1
ATOM 796 C CA . LEU A 1 99 ? -20.485 18.197 33.986 1.00 82.00 99 LEU A CA 1
ATOM 797 C C . LEU A 1 99 ? -21.148 18.683 35.281 1.00 82.00 99 LEU A C 1
ATOM 799 O O . LEU A 1 99 ? -22.066 18.022 35.758 1.00 82.00 99 LEU A O 1
ATOM 803 N N . GLU A 1 100 ? -20.745 19.835 35.817 1.00 85.81 100 GLU A N 1
ATOM 804 C CA . GLU A 1 100 ? -21.370 20.460 36.992 1.00 85.81 100 GLU A CA 1
ATOM 805 C C . GLU A 1 100 ? -22.847 20.785 36.749 1.00 85.81 100 GLU A C 1
ATOM 807 O O . GLU A 1 100 ? -23.711 20.466 37.571 1.00 85.81 100 GLU A O 1
ATOM 812 N N . LYS A 1 101 ? -23.165 21.351 35.579 1.00 84.94 101 LYS A N 1
ATOM 813 C CA . LYS A 1 101 ? -24.543 21.671 35.189 1.00 84.94 101 LYS A CA 1
ATOM 814 C C . LYS A 1 101 ? -25.401 20.413 35.055 1.00 84.94 101 LYS A C 1
ATOM 816 O O . LYS A 1 101 ? -26.532 20.385 35.543 1.00 84.94 101 LYS A O 1
ATOM 821 N N . ILE A 1 102 ? -24.868 19.368 34.421 1.00 86.94 102 ILE A N 1
ATOM 822 C CA . ILE A 1 102 ? -25.565 18.084 34.264 1.00 86.94 102 ILE A CA 1
ATOM 823 C C . ILE A 1 102 ? -25.780 17.422 35.634 1.00 86.94 102 ILE A C 1
ATOM 825 O O . ILE A 1 102 ? -26.884 16.956 35.916 1.00 86.94 102 ILE A O 1
ATOM 829 N N . ALA A 1 103 ? -24.759 17.412 36.496 1.00 88.69 103 ALA A N 1
ATOM 830 C CA . ALA A 1 103 ? -24.824 16.832 37.837 1.00 88.69 103 ALA A CA 1
ATOM 831 C C . ALA A 1 103 ? -25.881 17.532 38.706 1.00 88.69 103 ALA A C 1
ATOM 833 O O . ALA A 1 103 ? -26.732 16.866 39.297 1.00 88.69 103 ALA A O 1
ATOM 834 N N . SER A 1 104 ? -25.904 18.869 38.678 1.00 88.44 104 SER A N 1
ATOM 835 C CA . SER A 1 104 ? -26.907 19.690 39.365 1.00 88.44 104 SER A CA 1
ATOM 836 C C . SER A 1 104 ? -28.338 19.361 38.916 1.00 88.44 104 SER A C 1
ATOM 838 O O . SER A 1 104 ? -29.214 19.137 39.750 1.00 88.44 104 SER A O 1
ATOM 840 N N . GLN A 1 105 ? -28.579 19.223 37.606 1.00 87.88 105 GLN A N 1
ATOM 841 C CA . GLN A 1 105 ? -29.904 18.853 37.082 1.00 87.88 105 GLN A CA 1
ATOM 842 C C . GLN A 1 105 ? -30.318 17.410 37.406 1.00 87.88 105 GLN A C 1
ATOM 844 O O . GLN A 1 105 ? -31.511 17.110 37.475 1.00 87.88 105 GLN A O 1
ATOM 849 N N . LEU A 1 106 ? -29.351 16.510 37.588 1.00 87.88 106 LEU A N 1
ATOM 850 C CA . LEU A 1 106 ? -29.593 15.123 37.985 1.00 87.88 106 LEU A CA 1
ATOM 851 C C . LEU A 1 106 ? -29.722 14.946 39.504 1.00 87.88 106 LEU A C 1
ATOM 853 O O . LEU A 1 106 ? -30.187 13.891 39.936 1.00 87.88 106 LEU A O 1
ATOM 857 N N . GLY A 1 107 ? -29.355 15.958 40.295 1.00 89.19 107 GLY A N 1
ATOM 858 C CA . GLY A 1 107 ? -29.377 15.906 41.756 1.00 89.19 107 GLY A CA 1
ATOM 859 C C . GLY A 1 107 ? -28.309 14.985 42.354 1.00 89.19 107 GLY A C 1
ATOM 860 O O . GLY A 1 107 ? -28.547 14.404 43.409 1.00 89.19 107 GLY A O 1
ATOM 861 N N . ILE A 1 108 ? -27.168 14.820 41.678 1.00 89.81 108 ILE A N 1
ATOM 862 C CA . ILE A 1 108 ? -26.039 13.984 42.125 1.00 89.81 108 ILE A CA 1
ATOM 863 C C . ILE A 1 108 ? -24.735 14.787 42.132 1.00 89.81 108 ILE A C 1
ATOM 865 O O . ILE A 1 108 ? -24.666 15.863 41.537 1.00 89.81 108 ILE A O 1
ATOM 869 N N . SER A 1 109 ? -23.689 14.277 42.789 1.00 90.75 109 SER A N 1
ATOM 870 C CA . SER A 1 109 ? -22.367 14.914 42.731 1.00 90.75 109 SER A CA 1
ATOM 871 C C . SER A 1 109 ? -21.695 14.706 41.370 1.00 90.75 109 SER A C 1
ATOM 873 O O . SER A 1 109 ? -22.017 13.774 40.625 1.00 90.75 109 SER A O 1
ATOM 875 N N . VAL A 1 110 ? -20.729 15.566 41.036 1.00 86.94 110 VAL A N 1
ATOM 876 C CA . VAL A 1 110 ? -19.940 15.438 39.799 1.00 86.94 110 VAL A CA 1
ATOM 877 C C . VAL A 1 110 ? -19.119 14.148 39.812 1.00 86.94 110 VAL A C 1
ATOM 879 O O . VAL A 1 110 ? -18.999 13.486 38.782 1.00 86.94 110 VAL A O 1
ATOM 882 N N . GLU A 1 111 ? -18.593 13.752 40.970 1.00 87.31 111 GLU A N 1
ATOM 883 C CA . GLU A 1 111 ? -17.859 12.499 41.152 1.00 87.31 111 GLU A CA 1
ATOM 884 C C . GLU A 1 111 ? -18.752 11.280 40.900 1.00 87.31 111 GLU A C 1
ATOM 886 O O . GLU A 1 111 ? -18.345 10.347 40.205 1.00 87.31 111 GLU A O 1
ATOM 891 N N . GLU A 1 112 ? -19.979 11.292 41.425 1.00 85.31 112 GLU A N 1
ATOM 892 C CA . GLU A 1 112 ? -20.944 10.214 41.218 1.00 85.31 112 GLU A CA 1
ATOM 893 C C . GLU A 1 112 ? -21.410 10.157 39.759 1.00 85.31 112 GLU A C 1
ATOM 895 O O . GLU A 1 112 ? -21.455 9.076 39.167 1.00 85.31 112 GLU A O 1
ATOM 900 N N . LEU A 1 113 ? -21.666 11.316 39.139 1.00 86.50 113 LEU A N 1
ATOM 901 C CA . LEU A 1 113 ? -21.984 11.407 37.716 1.00 86.50 113 LEU A CA 1
ATOM 902 C C . LEU A 1 113 ? -20.864 10.795 36.874 1.00 86.50 113 LEU A C 1
ATOM 904 O O . LEU A 1 113 ? -21.138 9.916 36.059 1.00 86.50 113 LEU A O 1
ATOM 908 N N . ARG A 1 114 ? -19.613 11.221 37.097 1.00 84.81 114 ARG A N 1
ATOM 909 C CA . ARG A 1 114 ? -18.435 10.696 36.391 1.00 84.81 114 ARG A CA 1
ATOM 910 C C . ARG A 1 114 ? -18.341 9.187 36.534 1.00 84.81 114 ARG A C 1
ATOM 912 O O . ARG A 1 114 ? -18.282 8.496 35.524 1.00 84.81 114 ARG A O 1
ATOM 919 N N . LYS A 1 115 ? -18.422 8.667 37.758 1.00 83.44 115 LYS A N 1
ATOM 920 C CA . LYS A 1 115 ? -18.348 7.224 38.017 1.00 83.44 115 LYS A CA 1
ATOM 921 C C . LYS A 1 115 ? -19.410 6.433 37.244 1.00 83.44 115 LYS A C 1
ATOM 923 O O . LYS A 1 115 ? -19.112 5.353 36.741 1.00 83.44 115 LYS A O 1
ATOM 928 N N . ASN A 1 116 ? -20.623 6.976 37.125 1.00 80.69 116 ASN A N 1
ATOM 929 C CA . ASN A 1 116 ? -21.733 6.315 36.439 1.00 80.69 116 ASN A CA 1
ATOM 930 C C . ASN A 1 116 ? -21.638 6.388 34.906 1.00 80.69 116 ASN A C 1
ATOM 932 O O . ASN A 1 116 ? -22.080 5.460 34.229 1.00 80.69 116 ASN A O 1
ATOM 936 N N . ILE A 1 117 ? -21.085 7.468 34.341 1.00 86.81 117 ILE A N 1
ATOM 937 C CA . ILE A 1 117 ? -21.029 7.657 32.880 1.00 86.81 117 ILE A CA 1
ATOM 938 C C . ILE A 1 117 ? -19.725 7.168 32.257 1.00 86.81 117 ILE A C 1
ATOM 940 O O . ILE A 1 117 ? -19.744 6.740 31.110 1.00 86.81 117 ILE A O 1
ATOM 944 N N . GLU A 1 118 ? -18.605 7.205 32.976 1.00 86.81 118 GLU A N 1
ATOM 945 C CA . GLU A 1 118 ? -17.276 6.997 32.390 1.00 86.81 118 GLU A CA 1
ATOM 946 C C . GLU A 1 118 ? -17.085 5.559 31.892 1.00 86.81 118 GLU A C 1
ATOM 948 O O . GLU A 1 118 ? -16.594 5.339 30.786 1.00 86.81 118 GLU A O 1
ATOM 953 N N . GLN A 1 119 ? -17.560 4.572 32.661 1.00 89.56 119 GLN A N 1
ATOM 954 C CA . GLN A 1 119 ? -17.557 3.173 32.227 1.00 89.56 119 GLN A CA 1
ATOM 955 C C . GLN A 1 119 ? -18.473 2.948 31.016 1.00 89.56 119 GLN A C 1
ATOM 957 O O . GLN A 1 119 ? -18.135 2.172 30.125 1.00 89.56 119 GLN A O 1
ATOM 962 N N . LEU A 1 120 ? -19.617 3.642 30.958 1.00 89.00 120 LEU A N 1
ATOM 963 C CA . LEU A 1 120 ? -20.542 3.555 29.826 1.00 89.00 120 LEU A CA 1
ATOM 964 C C . LEU A 1 120 ? -19.956 4.202 28.566 1.00 89.00 120 LEU A C 1
ATOM 966 O O . LEU A 1 120 ? -20.002 3.613 27.492 1.00 89.00 120 LEU A O 1
ATOM 970 N N . GLN A 1 121 ? -19.356 5.383 28.698 1.00 87.94 121 GLN A N 1
ATOM 971 C CA . GLN A 1 121 ? -18.644 6.055 27.612 1.00 87.94 121 GLN A CA 1
ATOM 972 C C . GLN A 1 121 ? -17.527 5.167 27.063 1.00 87.94 121 GLN A C 1
ATOM 974 O O . GLN A 1 121 ? -17.422 5.008 25.852 1.00 87.94 121 GLN A O 1
ATOM 979 N N . ALA A 1 122 ? -16.757 4.526 27.944 1.00 90.12 122 ALA A N 1
ATOM 980 C CA . ALA A 1 122 ? -15.697 3.611 27.552 1.00 90.12 122 ALA A CA 1
ATOM 981 C C . ALA A 1 122 ? -16.213 2.404 26.755 1.00 90.12 122 ALA A C 1
ATOM 983 O O . ALA A 1 122 ? -15.660 2.120 25.696 1.00 90.12 122 ALA A O 1
ATOM 984 N N . ILE A 1 123 ? -17.289 1.726 27.184 1.00 94.50 123 ILE A N 1
ATOM 985 C CA . ILE A 1 123 ? -17.834 0.603 26.394 1.00 94.50 123 ILE A CA 1
ATOM 986 C C . ILE A 1 123 ? -18.396 1.061 25.040 1.00 94.50 123 ILE A C 1
ATOM 988 O O . ILE A 1 123 ? -18.235 0.341 24.057 1.00 94.50 123 ILE A O 1
ATOM 992 N N . TYR A 1 124 ? -19.014 2.248 24.953 1.00 93.56 124 TYR A N 1
ATOM 993 C CA . TYR A 1 124 ? -19.506 2.772 23.675 1.00 93.56 124 TYR A CA 1
ATOM 994 C C . TYR A 1 124 ? -18.351 3.141 22.746 1.00 93.56 124 TYR A C 1
ATOM 996 O O . TYR A 1 124 ? -18.401 2.799 21.569 1.00 93.56 124 TYR A O 1
ATOM 1004 N N . SER A 1 125 ? -17.290 3.764 23.269 1.00 89.12 125 SER A N 1
ATOM 1005 C CA . SER A 1 125 ? -16.074 4.037 22.500 1.00 89.12 125 SER A CA 1
ATOM 1006 C C . SER A 1 125 ? -15.390 2.752 22.038 1.00 89.12 125 SER A C 1
ATOM 1008 O O . SER A 1 125 ? -14.992 2.677 20.884 1.00 89.12 125 SER A O 1
ATOM 1010 N N . ILE A 1 126 ? -15.291 1.723 22.888 1.00 95.06 126 ILE A N 1
ATOM 1011 C CA . ILE A 1 126 ? -14.734 0.421 22.490 1.00 95.06 126 ILE A CA 1
ATOM 1012 C C . ILE A 1 126 ? -15.563 -0.188 21.353 1.00 95.06 126 ILE A C 1
ATOM 1014 O O . ILE A 1 126 ? -14.983 -0.604 20.354 1.00 95.06 126 ILE A O 1
ATOM 1018 N N . ALA A 1 127 ? -16.896 -0.210 21.457 1.00 96.81 127 ALA A N 1
ATOM 1019 C CA . ALA A 1 127 ? -17.759 -0.737 20.395 1.00 96.81 127 ALA A CA 1
ATOM 1020 C C . ALA A 1 127 ? -17.601 0.044 19.077 1.00 96.81 127 ALA A C 1
ATOM 1022 O O . ALA A 1 127 ? -17.403 -0.537 18.014 1.00 96.81 127 ALA A O 1
ATOM 1023 N N . ASP A 1 128 ? -17.658 1.371 19.144 1.00 95.31 128 ASP A N 1
ATOM 1024 C CA . ASP A 1 128 ? -17.553 2.238 17.972 1.00 95.31 128 ASP A CA 1
ATOM 1025 C C . ASP A 1 128 ? -16.191 2.105 17.275 1.00 95.31 128 ASP A C 1
ATOM 1027 O O . ASP A 1 128 ? -16.116 1.808 16.081 1.00 95.31 128 ASP A O 1
ATOM 1031 N N . HIS A 1 129 ? -15.107 2.233 18.040 1.00 93.94 129 HIS A N 1
ATOM 1032 C CA . HIS A 1 129 ? -13.749 2.160 17.513 1.00 93.94 129 HIS A CA 1
ATOM 1033 C C . HIS A 1 129 ? -13.431 0.773 16.961 1.00 93.94 129 HIS A C 1
ATOM 1035 O O . HIS A 1 129 ? -12.814 0.670 15.905 1.00 93.94 129 HIS A O 1
ATOM 1041 N N . THR A 1 130 ? -13.891 -0.296 17.620 1.00 97.44 130 THR A N 1
ATOM 1042 C CA . THR A 1 130 ? -13.678 -1.655 17.107 1.00 97.44 130 THR A CA 1
ATOM 1043 C C . THR A 1 130 ? -14.433 -1.880 15.803 1.00 97.44 130 THR A C 1
ATOM 1045 O O . THR A 1 130 ? -13.863 -2.448 14.877 1.00 97.44 130 THR A O 1
ATOM 1048 N N . ARG A 1 131 ? -15.676 -1.391 15.668 1.00 96.69 131 ARG A N 1
ATOM 1049 C CA . ARG A 1 131 ? -16.390 -1.453 14.381 1.00 96.69 131 ARG A CA 1
ATOM 1050 C C . ARG A 1 131 ? -15.629 -0.694 13.297 1.00 96.69 131 ARG A C 1
ATOM 1052 O O . ARG A 1 131 ? -15.446 -1.238 12.214 1.00 96.69 131 ARG A O 1
ATOM 1059 N N . ALA A 1 132 ? -15.176 0.528 13.580 1.00 95.56 132 ALA A N 1
ATOM 1060 C CA . ALA A 1 132 ? -14.415 1.323 12.618 1.00 95.56 132 ALA A CA 1
ATOM 1061 C C . ALA A 1 132 ? -13.135 0.600 12.162 1.00 95.56 132 ALA A C 1
ATOM 1063 O O . ALA A 1 132 ? -12.848 0.566 10.970 1.00 95.56 132 ALA A O 1
ATOM 1064 N N . LEU A 1 133 ? -12.414 -0.037 13.090 1.00 96.00 133 LEU A N 1
ATOM 1065 C CA . LEU A 1 133 ? -11.232 -0.847 12.786 1.00 96.00 133 LEU A CA 1
ATOM 1066 C C . LEU A 1 133 ? -11.560 -2.074 11.938 1.00 96.00 133 LEU A C 1
ATOM 1068 O O . LEU A 1 133 ? -10.852 -2.334 10.974 1.00 96.00 133 LEU A O 1
ATOM 1072 N N . VAL A 1 134 ? -12.632 -2.799 12.266 1.00 97.12 134 VAL A N 1
ATOM 1073 C CA . VAL A 1 134 ? -13.080 -3.973 11.501 1.00 97.12 134 VAL A CA 1
ATOM 1074 C C . VAL A 1 134 ? -13.328 -3.603 10.041 1.00 97.12 134 VAL A C 1
ATOM 1076 O O . VAL A 1 134 ? -12.803 -4.277 9.164 1.00 97.12 134 VAL A O 1
ATOM 1079 N N . PHE A 1 135 ? -14.060 -2.516 9.770 1.00 96.00 135 PHE A N 1
ATOM 1080 C CA . PHE A 1 135 ?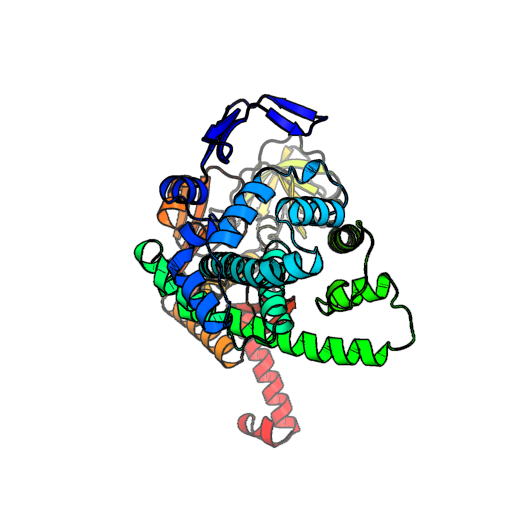 -14.284 -2.056 8.394 1.00 96.00 135 PHE A CA 1
ATOM 1081 C C . PHE A 1 135 ? -13.003 -1.548 7.738 1.00 96.00 135 PHE A C 1
ATOM 1083 O O . PHE A 1 135 ? -12.709 -1.928 6.613 1.00 96.00 135 PHE A O 1
ATOM 1090 N N . ALA A 1 136 ? -12.217 -0.726 8.436 1.00 93.69 136 ALA A N 1
ATOM 1091 C CA . ALA A 1 136 ? -10.999 -0.171 7.861 1.00 93.69 136 ALA A CA 1
ATOM 1092 C C . ALA A 1 136 ? -10.004 -1.269 7.462 1.00 93.69 136 ALA A C 1
ATOM 1094 O O . ALA A 1 136 ? -9.476 -1.222 6.357 1.00 93.69 136 ALA A O 1
ATOM 1095 N N . ILE A 1 137 ? -9.788 -2.267 8.325 1.00 94.19 137 ILE A N 1
ATOM 1096 C CA . ILE A 1 137 ? -8.896 -3.399 8.046 1.00 94.19 137 ILE A CA 1
ATOM 1097 C C . ILE A 1 137 ? -9.495 -4.300 6.972 1.00 94.19 137 ILE A C 1
ATOM 1099 O O . ILE A 1 137 ? -8.775 -4.702 6.059 1.00 94.19 137 ILE A O 1
ATOM 1103 N N . ALA A 1 138 ? -10.807 -4.558 7.023 1.00 92.81 138 ALA A N 1
ATOM 1104 C CA . ALA A 1 138 ? -11.489 -5.266 5.950 1.00 92.81 138 ALA A CA 1
ATOM 1105 C C . ALA A 1 138 ? -11.275 -4.563 4.607 1.00 92.81 138 ALA A C 1
ATOM 1107 O O . ALA A 1 138 ? -11.025 -5.248 3.635 1.00 92.81 138 ALA A O 1
ATOM 1108 N N . ASP A 1 139 ? -11.255 -3.236 4.536 1.00 89.06 139 ASP A N 1
ATOM 1109 C CA . ASP A 1 139 ? -11.019 -2.493 3.292 1.00 89.06 139 ASP A CA 1
ATOM 1110 C C . ASP A 1 139 ? -9.529 -2.366 2.903 1.00 89.06 139 ASP A C 1
ATOM 1112 O O . ASP A 1 139 ? -9.209 -1.772 1.872 1.00 89.06 139 ASP A O 1
ATOM 1116 N N . GLY A 1 140 ? -8.612 -2.954 3.683 1.00 87.56 140 GLY A N 1
ATOM 1117 C CA . GLY A 1 140 ? -7.161 -2.942 3.452 1.00 87.56 140 GLY A CA 1
ATOM 1118 C C . GLY A 1 140 ? -6.398 -1.824 4.178 1.00 87.56 140 GLY A C 1
ATOM 1119 O O . GLY A 1 140 ? -5.188 -1.674 4.009 1.00 87.56 140 GLY A O 1
ATOM 1120 N N . GLY A 1 141 ? -7.080 -1.033 5.006 1.00 88.69 141 GLY A N 1
ATOM 1121 C CA . GLY A 1 141 ? -6.480 -0.014 5.861 1.00 88.69 141 GLY A CA 1
ATOM 1122 C C . GLY A 1 141 ? -5.739 -0.619 7.054 1.00 88.69 141 GLY A C 1
ATOM 1123 O O . GLY A 1 141 ? -6.301 -1.384 7.831 1.00 88.69 141 GLY A O 1
ATOM 1124 N N . LEU A 1 142 ? -4.480 -0.227 7.248 1.00 88.75 142 LEU A N 1
ATOM 1125 C CA . LEU A 1 142 ? -3.655 -0.707 8.358 1.00 88.75 142 LEU A CA 1
ATOM 1126 C C . LEU A 1 142 ? -3.382 0.400 9.383 1.00 88.75 142 LEU A C 1
ATOM 1128 O O . LEU A 1 142 ? -3.040 1.520 8.991 1.00 88.75 142 LEU A O 1
ATOM 1132 N N . PRO A 1 143 ? -3.444 0.099 10.693 1.00 87.25 143 PRO A N 1
ATOM 1133 C CA . PRO A 1 143 ? -2.839 0.947 11.714 1.00 87.25 143 PRO A CA 1
ATOM 1134 C C . PRO A 1 143 ? -1.343 1.174 11.436 1.00 87.25 143 PRO A C 1
ATOM 1136 O O . PRO A 1 143 ? -0.593 0.226 11.206 1.00 87.25 143 PRO A O 1
ATOM 1139 N N . SER A 1 144 ? -0.899 2.431 11.452 1.00 78.38 144 SER A N 1
ATOM 1140 C CA . SER A 1 144 ? 0.493 2.810 11.168 1.00 78.38 144 SER A CA 1
ATOM 1141 C C . SER A 1 144 ? 0.879 4.121 11.870 1.00 78.38 144 SER A C 1
ATOM 1143 O O . SER A 1 144 ? 0.076 4.699 12.598 1.00 78.38 144 SER A O 1
ATOM 1145 N N . ASN A 1 145 ? 2.114 4.598 11.670 1.00 68.94 145 ASN A N 1
ATOM 1146 C CA . ASN A 1 145 ? 2.560 5.923 12.132 1.00 68.94 145 ASN A CA 1
ATOM 1147 C C . ASN A 1 145 ? 2.384 7.027 11.071 1.00 68.94 145 ASN A C 1
ATOM 1149 O O . ASN A 1 145 ? 2.828 8.150 11.287 1.00 68.94 145 ASN A O 1
ATOM 1153 N N . VAL A 1 146 ? 1.779 6.731 9.914 1.00 64.00 146 VAL A N 1
ATOM 1154 C CA . VAL A 1 146 ? 1.715 7.659 8.774 1.00 64.00 146 VAL A CA 1
ATOM 1155 C C . VAL A 1 146 ? 0.301 7.778 8.200 1.00 64.00 146 VAL A C 1
ATOM 1157 O O . VAL A 1 146 ? -0.430 6.794 8.078 1.00 64.00 146 VAL A O 1
ATOM 1160 N N . ALA A 1 147 ? -0.065 8.995 7.789 1.00 67.69 147 ALA A N 1
ATOM 1161 C CA . ALA A 1 147 ? -1.315 9.310 7.089 1.00 67.69 147 ALA A CA 1
ATOM 1162 C C . ALA A 1 147 ? -2.576 8.736 7.781 1.00 67.69 147 ALA A C 1
ATOM 1164 O O . ALA A 1 147 ? -2.715 8.816 8.999 1.00 67.69 147 ALA A O 1
ATOM 1165 N N . GLY A 1 148 ? -3.517 8.170 7.015 1.00 67.94 148 GLY A N 1
ATOM 1166 C CA . GLY A 1 148 ? -4.776 7.631 7.547 1.00 67.94 148 GLY A CA 1
ATOM 1167 C C . GLY A 1 148 ? -4.601 6.468 8.532 1.00 67.94 148 GLY A C 1
ATOM 1168 O O . GLY A 1 148 ? -5.433 6.302 9.424 1.00 67.94 148 GLY A O 1
ATOM 1169 N N . GLY A 1 149 ? -3.501 5.712 8.435 1.00 77.75 149 GLY A N 1
ATOM 1170 C CA . GLY A 1 149 ? -3.198 4.611 9.355 1.00 77.75 149 GLY A CA 1
ATOM 1171 C C . GLY A 1 149 ? -2.908 5.074 10.784 1.00 77.75 149 GLY A C 1
ATOM 1172 O O . GLY A 1 149 ? -3.193 4.343 11.735 1.00 77.75 149 GLY A O 1
ATOM 1173 N N . TYR A 1 150 ? -2.441 6.315 10.960 1.00 76.25 150 TYR A N 1
ATOM 1174 C CA . TYR A 1 150 ? -2.277 6.927 12.280 1.00 76.25 150 TYR A CA 1
ATOM 1175 C C . TYR A 1 150 ? -3.603 7.003 13.040 1.00 76.25 150 TYR A C 1
ATOM 1177 O O . TYR A 1 150 ? -3.687 6.596 14.198 1.00 76.25 150 TYR A O 1
ATOM 1185 N N . ASN A 1 151 ? -4.674 7.437 12.372 1.00 77.12 151 ASN A N 1
ATOM 1186 C CA . ASN A 1 151 ? -5.992 7.544 12.997 1.00 77.12 151 ASN A CA 1
ATOM 1187 C C . ASN A 1 151 ? -6.514 6.172 13.446 1.00 77.12 151 ASN A C 1
ATOM 1189 O O . ASN A 1 151 ? -7.041 6.053 14.552 1.00 77.12 151 ASN A O 1
ATOM 1193 N N . LEU A 1 152 ? -6.306 5.129 12.631 1.00 86.81 152 LEU A N 1
ATOM 1194 C CA . LEU A 1 152 ? -6.666 3.750 12.982 1.00 86.81 152 LEU A CA 1
ATOM 1195 C C . LEU A 1 152 ? -5.901 3.277 14.226 1.00 86.81 152 LEU A C 1
ATOM 1197 O O . LEU A 1 152 ? -6.485 2.738 15.166 1.00 86.81 152 LEU A O 1
ATOM 1201 N N . ARG A 1 153 ? -4.599 3.557 14.295 1.00 83.44 153 ARG A N 1
ATOM 1202 C CA . ARG A 1 153 ? -3.795 3.261 15.483 1.00 83.44 153 ARG A CA 1
ATOM 1203 C C . ARG A 1 153 ? -4.292 3.993 16.726 1.00 83.44 153 ARG A C 1
ATOM 1205 O O . ARG A 1 153 ? -4.372 3.385 17.793 1.00 83.44 153 ARG A O 1
ATOM 1212 N N . VAL A 1 154 ? -4.625 5.275 16.604 1.00 79.38 154 VAL A N 1
ATOM 1213 C CA . VAL A 1 154 ? -5.111 6.093 17.724 1.00 79.38 154 VAL A CA 1
ATOM 1214 C C . VAL A 1 154 ? -6.398 5.512 18.303 1.00 79.38 154 VAL A C 1
ATOM 1216 O O . VAL A 1 154 ? -6.480 5.319 19.517 1.00 79.38 154 VAL A O 1
ATOM 1219 N N . ILE A 1 155 ? -7.383 5.176 17.465 1.00 84.38 155 ILE A N 1
ATOM 1220 C CA . ILE A 1 155 ? -8.655 4.625 17.957 1.00 84.38 155 ILE A CA 1
ATOM 1221 C C . ILE A 1 155 ? -8.482 3.229 18.576 1.00 84.38 155 ILE A C 1
ATOM 1223 O O . ILE A 1 155 ? -9.103 2.949 19.603 1.00 84.38 155 ILE A O 1
ATOM 1227 N N . LEU A 1 156 ? -7.582 2.392 18.038 1.00 89.88 156 LEU A N 1
ATOM 1228 C CA . LEU A 1 156 ? -7.245 1.090 18.627 1.00 89.88 156 LEU A CA 1
ATOM 1229 C C . LEU A 1 156 ? -6.601 1.254 20.004 1.00 89.88 156 LEU A C 1
ATOM 1231 O O . LEU A 1 156 ? -7.064 0.677 20.987 1.00 89.88 156 LEU A O 1
ATOM 1235 N N . ARG A 1 157 ? -5.559 2.085 20.105 1.00 85.25 157 ARG A N 1
ATOM 1236 C CA . ARG A 1 157 ? -4.867 2.338 21.376 1.00 85.25 157 ARG A CA 1
ATOM 1237 C C . ARG A 1 157 ? -5.781 2.988 22.410 1.00 85.25 157 ARG A C 1
ATOM 1239 O O . ARG A 1 157 ? -5.648 2.691 23.594 1.00 85.25 157 ARG A O 1
ATOM 1246 N N . ARG A 1 158 ? -6.727 3.829 21.982 1.00 78.38 158 ARG A N 1
ATOM 1247 C CA . ARG A 1 158 ? -7.763 4.405 22.848 1.00 78.38 158 ARG A CA 1
ATOM 1248 C C . ARG A 1 158 ? -8.734 3.346 23.371 1.00 78.38 158 ARG A C 1
ATOM 1250 O O . ARG A 1 158 ? -9.092 3.382 24.543 1.00 78.38 158 ARG A O 1
ATOM 1257 N N . ALA A 1 159 ? -9.148 2.390 22.541 1.00 88.62 159 ALA A N 1
ATOM 1258 C CA . ALA A 1 159 ? -9.975 1.277 23.001 1.00 88.62 159 ALA A CA 1
ATOM 1259 C C . ALA A 1 159 ? 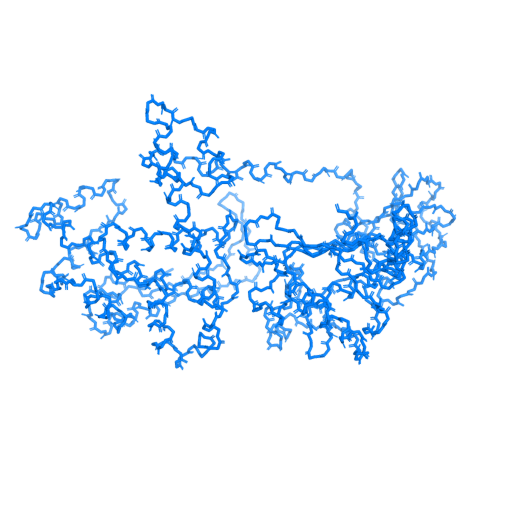-9.218 0.396 24.013 1.00 88.62 159 ALA A C 1
ATOM 1261 O O . ALA A 1 159 ? -9.745 0.098 25.085 1.00 88.62 159 ALA A O 1
ATOM 1262 N N . LEU A 1 160 ? -7.957 0.056 23.722 1.00 89.06 160 LEU A N 1
ATOM 1263 C CA . LEU A 1 160 ? -7.093 -0.714 24.624 1.00 89.06 160 LEU A CA 1
ATOM 1264 C C . LEU A 1 160 ? -6.831 0.019 25.950 1.00 89.06 160 LEU A C 1
ATOM 1266 O O . LEU A 1 160 ? -6.878 -0.599 27.011 1.00 89.06 160 LEU A O 1
ATOM 1270 N N . SER A 1 161 ? -6.640 1.342 25.922 1.00 83.06 161 SER A N 1
ATOM 1271 C CA . SER A 1 161 ? -6.416 2.121 27.144 1.00 83.06 161 SER A CA 1
ATOM 1272 C C . SER A 1 161 ? -7.640 2.155 28.060 1.00 83.06 161 SER A C 1
ATOM 1274 O O . SER A 1 161 ? -7.478 2.153 29.279 1.00 83.06 161 SER A O 1
ATOM 1276 N N . PHE A 1 162 ? -8.862 2.129 27.515 1.00 85.56 162 PHE A N 1
ATOM 1277 C CA . PHE A 1 162 ? -10.072 1.970 28.324 1.00 85.56 162 PHE A CA 1
ATOM 1278 C C . PHE A 1 162 ? -10.137 0.600 29.001 1.00 85.56 162 PHE A C 1
ATOM 1280 O O . PHE A 1 162 ? -10.459 0.528 30.188 1.00 85.56 162 PHE A O 1
ATOM 1287 N N . ILE A 1 163 ? -9.803 -0.468 28.272 1.00 91.12 163 ILE A N 1
ATOM 1288 C CA . ILE A 1 163 ? -9.758 -1.834 28.815 1.00 91.12 163 ILE A CA 1
ATOM 1289 C C . ILE A 1 163 ? -8.773 -1.902 29.986 1.00 91.12 163 ILE A C 1
ATOM 1291 O O . ILE A 1 163 ? -9.130 -2.377 31.067 1.00 91.12 163 ILE A O 1
ATOM 1295 N N . ASP A 1 164 ? -7.578 -1.340 29.801 1.00 87.06 164 ASP A N 1
ATOM 1296 C CA . ASP A 1 164 ? -6.540 -1.268 30.827 1.00 87.06 164 ASP A CA 1
ATOM 1297 C C . ASP A 1 164 ? -6.955 -0.411 32.029 1.00 87.06 164 ASP A C 1
ATOM 1299 O O . ASP A 1 164 ? -6.796 -0.827 33.177 1.00 87.06 164 ASP A O 1
ATOM 1303 N N . LYS A 1 165 ? -7.515 0.780 31.781 1.00 84.50 165 LYS A N 1
ATOM 1304 C CA . LYS A 1 165 ? -7.934 1.731 32.821 1.00 84.50 165 LYS A CA 1
ATOM 1305 C C . LYS A 1 165 ? -8.933 1.118 33.798 1.00 84.50 165 LYS A C 1
ATOM 1307 O O . LYS A 1 165 ? -8.863 1.391 34.994 1.00 84.50 165 LYS A O 1
ATOM 1312 N N . PHE A 1 166 ? -9.868 0.316 33.295 1.00 88.94 166 PHE A N 1
ATOM 1313 C CA . PHE A 1 166 ? -10.886 -0.340 34.116 1.00 88.94 166 PHE A CA 1
ATOM 1314 C C . PHE A 1 166 ? -10.532 -1.777 34.506 1.00 88.94 166 PHE A C 1
ATOM 1316 O O . PHE A 1 166 ? -11.334 -2.430 35.176 1.00 88.94 166 PHE A O 1
ATOM 1323 N N . ASN A 1 167 ? -9.340 -2.255 34.131 1.00 90.88 167 ASN A N 1
ATOM 1324 C CA . ASN A 1 167 ? -8.860 -3.609 34.394 1.00 90.88 167 ASN A CA 1
ATOM 1325 C C . ASN A 1 167 ? -9.870 -4.686 33.948 1.00 90.88 167 ASN A C 1
ATOM 1327 O O . ASN A 1 167 ? -10.181 -5.629 34.682 1.00 90.88 167 ASN A O 1
ATOM 1331 N N . TRP A 1 168 ? -10.447 -4.507 32.758 1.00 93.94 168 TRP A N 1
ATOM 1332 C CA . TRP A 1 168 ? -11.418 -5.445 32.205 1.00 93.94 168 TRP A CA 1
ATOM 1333 C C . TRP A 1 168 ? -10.720 -6.635 31.550 1.00 93.94 168 TRP A C 1
ATOM 1335 O O . TRP A 1 168 ? -9.827 -6.471 30.727 1.00 93.94 168 TRP A O 1
ATOM 1345 N N . ASN A 1 169 ? -11.192 -7.848 31.847 1.00 92.88 169 ASN A N 1
ATOM 1346 C CA . ASN A 1 169 ? -10.785 -9.055 31.126 1.00 92.88 169 ASN A CA 1
ATOM 1347 C C . ASN A 1 169 ? -11.542 -9.156 29.786 1.00 92.88 169 ASN A C 1
ATOM 1349 O O . ASN A 1 169 ? -12.469 -9.959 29.637 1.00 92.88 169 ASN A O 1
ATOM 1353 N N . LEU A 1 170 ? -11.198 -8.274 28.847 1.00 94.12 170 LEU A N 1
ATOM 1354 C CA . LEU A 1 170 ? -11.827 -8.136 27.535 1.00 94.12 170 LEU A CA 1
ATOM 1355 C C . LEU A 1 170 ? -10.749 -8.125 26.444 1.00 94.12 170 LEU A C 1
ATOM 1357 O O . LEU A 1 170 ? -9.880 -7.256 26.455 1.00 94.12 170 LEU A O 1
ATOM 1361 N N . GLY A 1 171 ? -10.827 -9.054 25.489 1.00 94.50 171 GLY A N 1
ATOM 1362 C CA . GLY A 1 171 ? -10.035 -8.986 24.263 1.00 94.50 171 GLY A CA 1
ATOM 1363 C C . GLY A 1 171 ? -10.720 -8.086 23.239 1.00 94.50 171 GLY A C 1
ATOM 1364 O O . GLY A 1 171 ? -11.923 -8.208 23.019 1.00 94.50 171 GLY A O 1
ATOM 1365 N N . ILE A 1 172 ? -9.977 -7.187 22.591 1.00 95.19 172 ILE A N 1
ATOM 1366 C CA . ILE A 1 172 ? -10.536 -6.372 21.497 1.00 95.19 172 ILE A CA 1
ATOM 1367 C C . ILE A 1 172 ? -10.909 -7.244 20.284 1.00 95.19 172 ILE A C 1
ATOM 1369 O O . ILE A 1 172 ? -11.863 -6.940 19.576 1.00 95.19 172 ILE A O 1
ATOM 1373 N N . GLU A 1 173 ? -10.213 -8.370 20.102 1.00 96.00 173 GLU A N 1
ATOM 1374 C CA . GLU A 1 173 ? -10.508 -9.392 19.092 1.00 96.00 173 GLU A CA 1
ATOM 1375 C C . GLU A 1 173 ? -11.896 -10.016 19.310 1.00 96.00 173 GLU A C 1
ATOM 1377 O O . GLU A 1 173 ? -12.649 -10.181 18.353 1.00 96.00 173 GLU A O 1
ATOM 1382 N N . ASP A 1 174 ? -12.300 -10.251 20.569 1.00 96.56 174 ASP A N 1
ATOM 1383 C CA . ASP A 1 174 ? -13.657 -10.720 20.891 1.00 96.56 174 ASP A CA 1
ATOM 1384 C C . ASP A 1 174 ? -14.708 -9.710 20.402 1.00 96.56 174 ASP A C 1
ATOM 1386 O O . ASP A 1 174 ? -15.742 -10.077 19.844 1.00 96.56 174 ASP A O 1
ATOM 1390 N N . VAL A 1 175 ? -14.451 -8.416 20.619 1.00 97.75 175 VAL A N 1
ATOM 1391 C CA . VAL A 1 175 ? -15.363 -7.337 20.215 1.00 97.75 175 VAL A CA 1
ATOM 1392 C C . VAL A 1 175 ? -15.432 -7.242 18.690 1.00 97.75 175 VAL A C 1
ATOM 1394 O O . VAL A 1 175 ? -16.523 -7.067 18.141 1.00 97.75 175 VAL A O 1
ATOM 1397 N N . ALA A 1 176 ? -14.298 -7.411 18.004 1.00 97.75 176 ALA A N 1
ATOM 1398 C CA . ALA A 1 176 ? -14.231 -7.460 16.548 1.00 97.75 176 ALA A CA 1
ATOM 1399 C C . ALA A 1 176 ? -15.066 -8.624 15.996 1.00 97.75 176 ALA A C 1
ATOM 1401 O O . ALA A 1 176 ? -15.935 -8.398 15.152 1.00 97.75 176 ALA A O 1
ATOM 1402 N N . ASP A 1 177 ? -14.911 -9.831 16.547 1.00 97.81 177 ASP A N 1
ATOM 1403 C CA . ASP A 1 177 ? -15.721 -10.997 16.178 1.00 97.81 177 ASP A CA 1
ATOM 1404 C C . ASP A 1 177 ? -17.222 -10.764 16.417 1.00 97.81 177 ASP A C 1
ATOM 1406 O O . ASP A 1 177 ? -18.065 -11.155 15.602 1.00 97.81 177 ASP A O 1
ATOM 1410 N N . TRP A 1 178 ? -17.593 -10.067 17.496 1.00 98.19 178 TRP A N 1
ATOM 1411 C CA . TRP A 1 178 ? -18.995 -9.725 17.741 1.00 98.19 178 TRP A CA 1
ATOM 1412 C C . TRP A 1 178 ? -19.554 -8.767 16.687 1.00 98.19 178 TRP A C 1
ATOM 1414 O O . TRP A 1 178 ? -20.710 -8.942 16.291 1.00 98.19 178 TRP A O 1
ATOM 1424 N N . HIS A 1 179 ? -18.766 -7.793 16.218 1.00 97.88 179 HIS A N 1
ATOM 1425 C CA . HIS A 1 179 ? -19.161 -6.928 15.104 1.00 97.88 179 HIS A CA 1
ATOM 1426 C C . HIS A 1 179 ? -19.275 -7.704 13.794 1.00 97.88 179 HIS A C 1
ATOM 1428 O O . HIS A 1 179 ? -20.308 -7.589 13.135 1.00 97.88 179 HIS A O 1
ATOM 1434 N N . ILE A 1 180 ? -18.278 -8.524 13.449 1.00 97.62 180 ILE A N 1
ATOM 1435 C CA . ILE A 1 180 ? -18.278 -9.352 12.232 1.00 97.62 180 ILE A CA 1
ATOM 1436 C C . ILE A 1 180 ? -19.513 -10.258 12.224 1.00 97.62 180 ILE A C 1
ATOM 1438 O O . ILE A 1 180 ? -20.330 -10.205 11.306 1.00 97.62 180 ILE A O 1
ATOM 1442 N N . SER A 1 181 ? -19.739 -10.999 13.310 1.00 97.06 181 SER A N 1
ATOM 1443 C CA . SER A 1 181 ? -20.893 -11.889 13.463 1.00 97.06 181 SER A CA 1
ATOM 1444 C C . SER A 1 181 ? -22.237 -11.167 13.336 1.00 97.06 181 SER A C 1
ATOM 1446 O O . SER A 1 181 ? -23.194 -11.729 12.797 1.00 97.06 181 SER A O 1
ATOM 1448 N N . TYR A 1 182 ? -22.333 -9.938 13.851 1.00 96.12 182 TYR A N 1
ATOM 1449 C CA . TYR A 1 182 ? -23.552 -9.134 13.785 1.00 96.12 182 TYR A CA 1
ATOM 1450 C C . TYR A 1 182 ? -23.805 -8.578 12.377 1.00 96.12 182 TYR A C 1
ATOM 1452 O O . TYR A 1 182 ? -24.953 -8.533 11.933 1.00 96.12 182 TYR A O 1
ATOM 1460 N N . LEU A 1 183 ? -22.745 -8.192 11.665 1.00 95.38 183 LEU A N 1
ATOM 1461 C CA . LEU A 1 183 ? -22.825 -7.442 10.413 1.00 95.38 183 LEU A CA 1
ATOM 1462 C C . LEU A 1 183 ? -22.677 -8.293 9.148 1.00 95.38 183 LEU A C 1
ATOM 1464 O O . LEU A 1 183 ? -23.103 -7.842 8.088 1.00 95.38 183 LEU A O 1
ATOM 1468 N N . LYS A 1 184 ? -22.185 -9.533 9.235 1.00 95.56 184 LYS A N 1
ATOM 1469 C CA . LYS A 1 184 ? -21.909 -10.396 8.069 1.00 95.56 184 LYS A CA 1
ATOM 1470 C C . LYS A 1 184 ? -23.075 -10.646 7.116 1.00 95.56 184 LYS A C 1
ATOM 1472 O O . LYS A 1 184 ? -22.868 -11.009 5.968 1.00 95.56 184 LYS A O 1
ATOM 1477 N N . LYS A 1 185 ? -24.320 -10.485 7.576 1.00 94.75 185 LYS A N 1
ATOM 1478 C CA . LYS A 1 185 ? -25.497 -10.592 6.695 1.00 94.75 185 LYS A CA 1
ATOM 1479 C C . LYS A 1 185 ? -25.610 -9.415 5.725 1.00 94.75 185 LYS A C 1
ATOM 1481 O O . LYS A 1 185 ? -26.172 -9.583 4.651 1.00 94.75 185 LYS A O 1
ATOM 1486 N N . MET A 1 186 ? -25.144 -8.238 6.138 1.00 94.06 186 MET A N 1
ATOM 1487 C CA . MET A 1 186 ? -25.136 -7.017 5.330 1.00 94.06 186 MET A CA 1
ATOM 1488 C C . MET A 1 186 ? -23.788 -6.810 4.635 1.00 94.06 186 MET A C 1
ATOM 1490 O O . MET A 1 186 ? -23.769 -6.294 3.525 1.00 94.06 186 MET A O 1
ATOM 1494 N N . PHE A 1 187 ? -22.704 -7.232 5.287 1.00 95.31 187 PHE A N 1
ATOM 1495 C CA . PHE A 1 187 ? -21.319 -7.048 4.858 1.00 95.31 187 PHE A CA 1
ATOM 1496 C C . PHE A 1 187 ? -20.578 -8.397 4.937 1.00 95.31 187 PHE A C 1
ATOM 1498 O O . PHE A 1 187 ? -19.834 -8.634 5.896 1.00 95.31 187 PHE A O 1
ATOM 1505 N N . PRO A 1 188 ? -20.856 -9.347 4.020 1.00 94.50 188 PRO A N 1
ATOM 1506 C CA . PRO A 1 188 ? -20.239 -10.678 4.025 1.00 94.50 188 PRO A CA 1
ATOM 1507 C C . PRO A 1 188 ? -18.707 -10.635 3.950 1.00 94.50 188 PRO A C 1
ATOM 1509 O O . PRO A 1 188 ? -18.047 -11.491 4.539 1.00 94.50 188 PRO A O 1
ATOM 1512 N N . GLU A 1 189 ? -18.145 -9.601 3.325 1.00 91.44 189 GLU A N 1
ATOM 1513 C CA . GLU A 1 189 ? -16.709 -9.351 3.213 1.00 91.44 189 GLU A CA 1
ATOM 1514 C C . GLU A 1 189 ? -15.996 -9.279 4.573 1.00 91.44 189 GLU A C 1
ATOM 1516 O O . GLU A 1 189 ? -14.812 -9.599 4.662 1.00 91.44 189 GLU A O 1
ATOM 1521 N N . LEU A 1 190 ? -16.707 -8.917 5.648 1.00 95.75 190 LEU A N 1
ATOM 1522 C CA . LEU A 1 190 ? -16.146 -8.900 7.001 1.00 95.75 190 LEU A CA 1
ATOM 1523 C C . LEU A 1 190 ? -15.841 -10.311 7.519 1.00 95.75 190 LEU A C 1
ATOM 1525 O O . LEU A 1 190 ? -14.866 -10.504 8.238 1.00 95.75 190 LEU A O 1
ATOM 1529 N N . GLU A 1 191 ? -16.676 -11.296 7.174 1.00 96.06 191 GLU A N 1
ATOM 1530 C CA . GLU A 1 191 ? -16.437 -12.699 7.531 1.00 96.06 191 GLU A CA 1
ATOM 1531 C C . GLU A 1 191 ? -15.358 -13.299 6.623 1.00 96.06 191 GLU A C 1
ATOM 1533 O O . GLU A 1 191 ? -14.468 -13.989 7.110 1.00 96.06 191 GLU A O 1
ATOM 1538 N N . GLU A 1 192 ? -15.381 -12.981 5.323 1.00 93.25 192 GLU A N 1
ATOM 1539 C CA . GLU A 1 192 ? -14.358 -13.427 4.362 1.00 93.25 192 GLU A CA 1
ATOM 1540 C C . GLU A 1 192 ? -12.943 -12.985 4.764 1.00 93.25 192 GLU A C 1
ATOM 1542 O O . GLU A 1 192 ? -11.974 -13.696 4.504 1.00 93.25 192 GLU A O 1
ATOM 1547 N N . ARG A 1 193 ? -12.824 -11.824 5.419 1.00 93.25 193 ARG A N 1
ATOM 1548 C CA . ARG A 1 193 ? -11.549 -11.218 5.837 1.00 93.25 193 ARG A CA 1
ATOM 1549 C C . ARG A 1 193 ? -11.264 -11.368 7.329 1.00 93.25 193 ARG A C 1
ATOM 1551 O O . ARG A 1 193 ? -10.344 -10.735 7.843 1.00 93.25 193 ARG A O 1
ATOM 1558 N N . LYS A 1 194 ? -12.024 -12.201 8.042 1.00 95.00 194 LYS A N 1
ATOM 1559 C CA . LYS A 1 194 ? -11.913 -12.343 9.498 1.00 95.00 194 LYS A CA 1
ATOM 1560 C C . LYS A 1 194 ? -10.501 -12.719 9.958 1.00 95.00 194 LYS A C 1
ATOM 1562 O O . LYS A 1 194 ? -9.968 -12.060 10.846 1.00 95.00 194 LYS A O 1
ATOM 1567 N N . GLU A 1 195 ? -9.879 -13.717 9.329 1.00 93.06 195 GLU A N 1
ATOM 1568 C CA . GLU A 1 195 ? -8.517 -14.155 9.684 1.00 93.06 195 GLU A CA 1
ATOM 1569 C C . GLU A 1 195 ? -7.482 -13.033 9.515 1.00 93.06 195 GLU A C 1
ATOM 1571 O O . GLU A 1 195 ? -6.542 -12.910 10.297 1.00 93.06 195 GLU A O 1
ATOM 1576 N N . GLU A 1 196 ? -7.652 -12.194 8.493 1.00 91.12 196 GLU A N 1
ATOM 1577 C CA . GLU A 1 196 ? -6.778 -11.052 8.230 1.00 91.12 196 GLU A CA 1
ATOM 1578 C C . GLU A 1 196 ? -6.955 -9.961 9.295 1.00 91.12 196 GLU A C 1
ATOM 1580 O O . GLU A 1 196 ? -5.970 -9.461 9.839 1.00 91.12 196 GLU A O 1
ATOM 1585 N N . ILE A 1 197 ? -8.206 -9.648 9.647 1.00 95.38 197 ILE A N 1
ATOM 1586 C CA . ILE A 1 197 ? -8.538 -8.692 10.711 1.00 95.38 197 ILE A CA 1
ATOM 1587 C C . ILE A 1 197 ? -7.935 -9.142 12.046 1.00 95.38 197 ILE A C 1
ATOM 1589 O O . ILE A 1 197 ? -7.310 -8.335 12.735 1.00 95.38 197 ILE A O 1
ATOM 1593 N N . GLU A 1 198 ? -8.078 -10.422 12.396 1.00 94.69 198 GLU A N 1
ATOM 1594 C CA . GLU A 1 198 ? -7.511 -11.002 13.619 1.00 94.69 198 GLU A CA 1
ATOM 1595 C C . GLU A 1 198 ? -5.981 -10.880 13.642 1.00 94.69 198 GLU A C 1
ATOM 1597 O O . GLU A 1 198 ? -5.427 -10.365 14.612 1.00 94.69 198 GLU A O 1
ATOM 1602 N N . LYS A 1 199 ? -5.288 -11.246 12.554 1.00 93.31 199 LYS A N 1
ATOM 1603 C CA . LYS A 1 199 ? -3.821 -11.114 12.463 1.00 93.31 199 LYS A CA 1
ATOM 1604 C C . LYS A 1 199 ? -3.347 -9.673 12.661 1.00 93.31 199 LYS A C 1
ATOM 1606 O 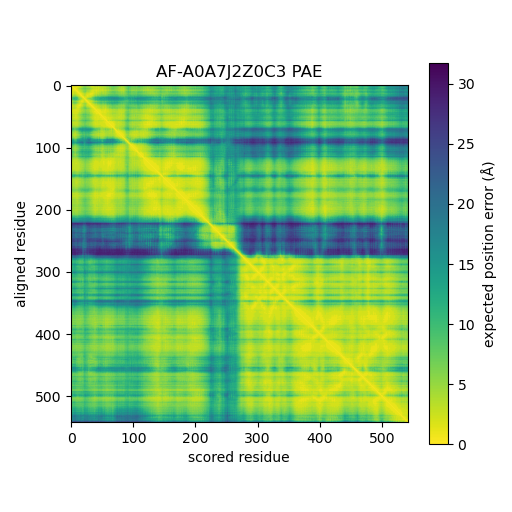O . LYS A 1 199 ? -2.427 -9.434 13.443 1.00 93.31 199 LYS A O 1
ATOM 1611 N N . VAL A 1 200 ? -3.985 -8.709 11.990 1.00 94.12 200 VAL A N 1
ATOM 1612 C CA . VAL A 1 200 ? -3.624 -7.285 12.096 1.00 94.12 200 VAL A CA 1
ATOM 1613 C C . VAL A 1 200 ? -3.856 -6.765 13.514 1.00 94.12 200 VAL A C 1
ATOM 1615 O O . VAL A 1 200 ? -2.983 -6.100 14.080 1.00 94.12 200 VAL A O 1
ATOM 1618 N N . LEU A 1 201 ? -5.016 -7.068 14.107 1.00 95.50 201 LEU A N 1
ATOM 1619 C CA . LEU A 1 201 ? -5.326 -6.661 15.477 1.00 95.50 201 LEU A CA 1
ATOM 1620 C C . LEU A 1 201 ? -4.327 -7.267 16.462 1.00 95.50 201 LEU A C 1
ATOM 1622 O O . LEU A 1 201 ? -3.792 -6.540 17.298 1.00 95.50 201 LEU A O 1
ATOM 1626 N N . GLN A 1 202 ? -4.017 -8.554 16.329 1.00 94.88 202 GLN A N 1
ATOM 1627 C CA . GLN A 1 202 ? -3.088 -9.239 17.217 1.00 94.88 202 GLN A CA 1
ATOM 1628 C C . GLN A 1 202 ? -1.674 -8.656 17.148 1.00 94.88 202 GLN A C 1
ATOM 1630 O O . GLN A 1 202 ? -1.048 -8.412 18.188 1.00 94.88 202 GLN A O 1
ATOM 1635 N N . ALA A 1 203 ? -1.184 -8.356 15.943 1.00 92.31 203 ALA A N 1
ATOM 1636 C CA . ALA A 1 203 ? 0.098 -7.687 15.753 1.00 92.31 203 ALA A CA 1
ATOM 1637 C C . ALA A 1 203 ? 0.137 -6.324 16.471 1.00 92.31 203 ALA A C 1
ATOM 1639 O O . ALA A 1 203 ? 1.082 -6.021 17.206 1.00 92.31 203 ALA A O 1
ATOM 1640 N N . GLU A 1 204 ? -0.909 -5.503 16.333 1.00 91.56 204 GLU A N 1
ATOM 1641 C CA . GLU A 1 204 ? -0.974 -4.191 16.989 1.00 91.56 204 GLU A CA 1
ATOM 1642 C C . GLU A 1 204 ? -1.177 -4.276 18.510 1.00 91.56 204 GLU A C 1
ATOM 1644 O O . GLU A 1 204 ? -0.619 -3.457 19.244 1.00 91.56 204 GLU A O 1
ATOM 1649 N N . ILE A 1 205 ? -1.909 -5.273 19.015 1.00 93.12 205 ILE A N 1
ATOM 1650 C CA . ILE A 1 205 ? -2.045 -5.532 20.458 1.00 93.12 205 ILE A CA 1
ATOM 1651 C C . ILE A 1 205 ? -0.684 -5.891 21.058 1.00 93.12 205 ILE A C 1
ATOM 1653 O O . ILE A 1 205 ? -0.315 -5.370 22.114 1.00 93.12 205 ILE A O 1
ATOM 1657 N N . ASN A 1 206 ? 0.085 -6.751 20.388 1.00 92.00 206 ASN A N 1
ATOM 1658 C CA . ASN A 1 206 ? 1.429 -7.120 20.827 1.00 92.00 206 ASN A CA 1
ATOM 1659 C C . ASN A 1 206 ? 2.365 -5.906 20.823 1.00 92.00 206 ASN A C 1
ATOM 1661 O O . ASN A 1 206 ? 3.059 -5.664 21.814 1.00 92.00 206 ASN A O 1
ATOM 1665 N N . LYS A 1 207 ? 2.322 -5.079 19.768 1.00 88.00 207 LYS A N 1
ATOM 1666 C CA . LYS A 1 207 ? 3.045 -3.797 19.738 1.00 88.00 207 LYS A CA 1
ATOM 1667 C C . LYS A 1 207 ? 2.636 -2.899 20.904 1.00 88.00 207 LYS A C 1
ATOM 1669 O O . LYS A 1 207 ? 3.508 -2.386 21.595 1.00 88.00 207 LYS A O 1
ATOM 1674 N N . TYR A 1 208 ? 1.339 -2.746 21.172 1.00 87.38 208 TYR A N 1
ATOM 1675 C CA . TYR A 1 208 ? 0.837 -1.927 22.277 1.00 87.38 208 TYR A CA 1
ATOM 1676 C C . TYR A 1 208 ? 1.354 -2.401 23.643 1.00 87.38 208 TYR A C 1
ATOM 1678 O O . TYR A 1 208 ? 1.837 -1.580 24.426 1.00 87.38 208 TYR A O 1
ATOM 1686 N N . LYS A 1 209 ? 1.316 -3.713 23.916 1.00 88.12 209 LYS A N 1
ATOM 1687 C CA . LYS A 1 209 ? 1.857 -4.305 25.153 1.00 88.12 209 LYS A CA 1
ATOM 1688 C C . LYS A 1 209 ? 3.352 -4.013 25.303 1.00 88.12 209 LYS A C 1
ATOM 1690 O O . LYS A 1 209 ? 3.767 -3.489 26.337 1.00 88.12 209 LYS A O 1
ATOM 1695 N N . ASN A 1 210 ? 4.131 -4.242 24.245 1.00 86.88 210 ASN A N 1
ATOM 1696 C CA . ASN A 1 210 ? 5.569 -3.962 24.228 1.00 86.88 210 ASN A CA 1
ATOM 1697 C C . ASN A 1 210 ? 5.863 -2.469 24.452 1.00 86.88 210 ASN A C 1
ATOM 1699 O O . ASN A 1 210 ? 6.737 -2.117 25.249 1.00 86.88 210 ASN A O 1
ATOM 1703 N N . THR A 1 211 ? 5.109 -1.576 23.798 1.00 81.31 211 THR A N 1
ATOM 1704 C CA . THR A 1 211 ? 5.220 -0.125 23.997 1.00 81.31 211 THR A CA 1
ATOM 1705 C C . THR A 1 211 ? 4.908 0.250 25.441 1.00 81.31 211 THR A C 1
ATOM 1707 O O . THR A 1 211 ? 5.652 1.025 26.029 1.00 81.31 211 THR A O 1
ATOM 1710 N N . LYS A 1 212 ? 3.863 -0.313 26.056 1.00 80.44 212 LYS A N 1
ATOM 1711 C CA . LYS A 1 212 ? 3.486 -0.020 27.447 1.00 80.44 212 LYS A CA 1
ATOM 1712 C C . LYS A 1 212 ? 4.567 -0.439 28.446 1.00 80.44 212 LYS A C 1
ATOM 1714 O O . LYS A 1 212 ? 4.926 0.347 29.323 1.00 80.44 212 LYS A O 1
ATOM 1719 N N . GLU A 1 213 ? 5.130 -1.637 28.298 1.00 81.94 213 GLU A N 1
ATOM 1720 C CA . GLU A 1 213 ? 6.256 -2.095 29.125 1.00 81.94 213 GLU A CA 1
ATOM 1721 C C . GLU A 1 213 ? 7.483 -1.191 28.980 1.00 81.94 213 GLU A C 1
ATOM 1723 O O . GLU A 1 213 ? 8.211 -0.937 29.944 1.00 81.94 213 GLU A O 1
ATOM 1728 N N . ARG A 1 214 ? 7.722 -0.695 27.764 1.00 77.62 214 ARG A N 1
ATOM 1729 C CA . ARG A 1 214 ? 8.826 0.216 27.478 1.00 77.62 214 ARG A CA 1
ATOM 1730 C C . ARG A 1 214 ? 8.577 1.614 28.032 1.00 77.62 214 ARG A C 1
ATOM 1732 O O . ARG A 1 214 ? 9.477 2.165 28.653 1.00 77.62 214 ARG A O 1
ATOM 1739 N N . VAL A 1 215 ? 7.366 2.152 27.892 1.00 75.94 215 VAL A N 1
ATOM 1740 C CA . VAL A 1 215 ? 6.939 3.420 28.502 1.00 75.94 215 VAL A CA 1
ATOM 1741 C C . VAL A 1 215 ? 7.112 3.362 30.018 1.00 75.94 215 VAL A C 1
ATOM 1743 O O . VAL A 1 215 ? 7.669 4.289 30.595 1.00 75.94 215 VAL A O 1
ATOM 1746 N N . GLY A 1 216 ? 6.743 2.249 30.662 1.00 74.56 216 GLY A N 1
ATOM 1747 C CA . GLY A 1 216 ? 7.000 2.040 32.089 1.00 74.56 216 GLY A CA 1
ATOM 1748 C C . GLY A 1 216 ? 8.486 2.164 32.451 1.00 74.56 216 GLY A C 1
ATOM 1749 O O . GLY A 1 216 ? 8.832 2.876 33.392 1.00 74.56 216 GLY A O 1
ATOM 1750 N N . ARG A 1 217 ? 9.376 1.545 31.662 1.00 79.31 217 ARG A N 1
ATOM 1751 C CA . ARG A 1 217 ? 10.839 1.665 31.822 1.00 79.31 217 ARG A CA 1
ATOM 1752 C C . ARG A 1 217 ? 11.350 3.085 31.562 1.00 79.31 217 ARG A C 1
ATOM 1754 O O . ARG A 1 217 ? 12.209 3.566 32.292 1.00 79.31 217 ARG A O 1
ATOM 1761 N N . ILE A 1 218 ? 10.812 3.763 30.551 1.00 73.75 218 ILE A N 1
ATOM 1762 C CA . ILE A 1 218 ? 11.170 5.138 30.186 1.00 73.75 218 ILE A CA 1
ATOM 1763 C C . ILE A 1 218 ? 10.787 6.108 31.310 1.00 73.75 218 ILE A C 1
ATOM 1765 O O . ILE A 1 218 ? 11.631 6.878 31.764 1.00 73.75 218 ILE A O 1
ATOM 1769 N N . ILE A 1 219 ? 9.554 6.025 31.817 1.00 72.56 219 ILE A N 1
ATOM 1770 C CA . ILE A 1 219 ? 9.083 6.834 32.950 1.00 72.56 219 ILE A CA 1
ATOM 1771 C C . ILE A 1 219 ? 9.968 6.595 34.178 1.00 72.56 219 ILE A C 1
ATOM 1773 O O . ILE A 1 219 ? 10.363 7.552 34.839 1.00 72.56 219 ILE A O 1
ATOM 1777 N N . GLN A 1 220 ? 10.345 5.342 34.453 1.00 74.50 220 GLN A N 1
ATOM 1778 C CA . GLN A 1 220 ? 11.288 5.023 35.531 1.00 74.50 220 GLN A CA 1
ATOM 1779 C C . GLN A 1 220 ? 12.675 5.637 35.297 1.00 74.50 220 GLN A C 1
ATOM 1781 O O . GLN A 1 220 ? 13.261 6.179 36.229 1.00 74.50 220 GLN A O 1
ATOM 1786 N N . SER A 1 221 ? 13.187 5.607 34.063 1.00 72.38 221 SER A N 1
ATOM 1787 C CA . SER A 1 221 ? 14.491 6.192 33.717 1.00 72.38 221 SER A CA 1
ATOM 1788 C C . SER A 1 221 ? 14.514 7.724 33.787 1.00 72.38 221 SER A C 1
ATOM 1790 O O . SER A 1 221 ? 15.569 8.317 34.002 1.00 72.38 221 SER A O 1
ATOM 1792 N N . PHE A 1 222 ? 13.350 8.367 33.645 1.00 69.38 222 PHE A N 1
ATOM 1793 C CA . PHE A 1 222 ? 13.191 9.820 33.690 1.00 69.38 222 PHE A CA 1
ATOM 1794 C C . PHE A 1 222 ? 12.592 10.348 34.989 1.00 69.38 222 PHE A C 1
ATOM 1796 O O . PHE A 1 222 ? 12.360 11.555 35.082 1.00 69.38 222 PHE A O 1
ATOM 1803 N N . ALA A 1 223 ? 12.385 9.494 35.996 1.00 59.25 223 ALA A N 1
ATOM 1804 C CA . ALA A 1 223 ? 11.886 9.880 37.311 1.00 59.25 223 ALA A CA 1
ATOM 1805 C C . ALA A 1 223 ? 12.859 10.862 37.998 1.00 59.25 223 ALA A C 1
ATOM 1807 O O . ALA A 1 223 ? 13.729 10.472 38.772 1.00 59.25 223 ALA A O 1
ATOM 1808 N N . GLY A 1 224 ? 12.732 12.152 37.667 1.00 63.34 224 GLY A N 1
ATOM 1809 C CA . GLY A 1 224 ? 13.588 13.236 38.148 1.00 63.34 224 GLY A CA 1
ATOM 1810 C C . GLY A 1 224 ? 13.941 14.327 37.126 1.00 63.34 224 GLY A C 1
ATOM 1811 O O . GLY A 1 224 ? 14.387 15.390 37.554 1.00 63.34 224 GLY A O 1
ATOM 1812 N N . ARG A 1 225 ? 13.729 14.137 35.809 1.00 75.62 225 ARG A N 1
ATOM 1813 C CA . ARG A 1 225 ? 13.990 15.180 34.789 1.00 75.62 225 ARG A CA 1
ATOM 1814 C C . ARG A 1 225 ? 12.740 15.553 33.993 1.00 75.62 225 ARG A C 1
ATOM 1816 O O . ARG A 1 225 ? 11.901 14.705 33.712 1.00 75.62 225 ARG A O 1
ATOM 1823 N N . LYS A 1 226 ? 12.649 16.817 33.568 1.00 71.06 226 LYS A N 1
ATOM 1824 C CA . LYS A 1 226 ? 11.684 17.226 32.536 1.00 71.06 226 LYS A CA 1
ATOM 1825 C C . LYS A 1 226 ? 12.144 16.688 31.179 1.00 71.06 226 LYS A C 1
ATOM 1827 O O . LYS A 1 226 ? 13.304 16.878 30.822 1.00 71.06 226 LYS A O 1
ATOM 1832 N N . ILE A 1 227 ? 11.238 16.035 30.454 1.00 74.75 227 ILE A N 1
ATOM 1833 C CA . ILE A 1 227 ? 11.446 15.634 29.056 1.00 74.75 227 ILE A CA 1
ATOM 1834 C C . ILE A 1 227 ? 11.321 16.894 28.191 1.00 74.75 227 ILE A C 1
ATOM 1836 O O . ILE A 1 227 ? 10.388 17.675 28.393 1.00 74.75 227 ILE A O 1
ATOM 1840 N N . SER A 1 228 ? 12.268 17.130 27.281 1.00 79.62 228 SER A N 1
ATOM 1841 C CA . SER A 1 228 ? 12.180 18.271 26.361 1.00 79.62 228 SER A CA 1
ATOM 1842 C C . SER A 1 228 ? 11.153 18.018 25.247 1.00 79.62 228 SER A C 1
ATOM 1844 O O . SER A 1 228 ? 10.821 16.875 24.936 1.00 79.62 228 SER A O 1
ATOM 1846 N N . GLU A 1 229 ? 10.660 19.082 24.609 1.00 73.31 229 GLU A N 1
ATOM 1847 C CA . GLU A 1 229 ? 9.755 18.975 23.448 1.00 73.31 229 GLU A CA 1
ATOM 1848 C C . GLU A 1 229 ? 10.408 18.188 22.296 1.00 73.31 229 GLU A C 1
ATOM 1850 O O . GLU A 1 229 ? 9.762 17.385 21.636 1.00 73.31 229 GLU A O 1
ATOM 1855 N N . GLU A 1 230 ? 11.720 18.330 22.114 1.00 74.38 230 GLU A N 1
ATOM 1856 C CA . GLU A 1 230 ? 12.500 17.652 21.074 1.00 74.38 230 GLU A CA 1
ATOM 1857 C C . GLU A 1 230 ? 12.664 16.144 21.336 1.00 74.38 230 GLU A C 1
ATOM 1859 O O . GLU A 1 230 ? 12.606 15.321 20.418 1.00 74.38 230 GLU A O 1
ATOM 1864 N N . GLU A 1 231 ? 12.796 15.759 22.607 1.00 74.38 231 GLU A N 1
ATOM 1865 C CA . GLU A 1 231 ? 12.791 14.359 23.033 1.00 74.38 231 GLU A CA 1
ATOM 1866 C C . GLU A 1 231 ? 11.396 13.741 22.913 1.00 74.38 231 GLU A C 1
ATOM 1868 O O . GLU A 1 231 ? 11.287 12.587 22.510 1.00 74.38 231 GLU A O 1
ATOM 1873 N N . LEU A 1 232 ? 10.332 14.503 23.194 1.00 74.44 232 LEU A N 1
ATOM 1874 C CA . LEU A 1 232 ? 8.950 14.070 22.957 1.00 74.44 232 LEU A CA 1
ATOM 1875 C C . LEU A 1 232 ? 8.675 13.840 21.471 1.00 74.44 232 LEU A C 1
ATOM 1877 O O . LEU A 1 232 ? 8.079 12.825 21.125 1.00 74.44 232 LEU A O 1
ATOM 1881 N N . ILE A 1 233 ? 9.144 14.735 20.595 1.00 71.44 233 ILE A N 1
ATOM 1882 C CA . ILE A 1 233 ? 9.058 14.555 19.138 1.00 71.44 233 ILE A CA 1
ATOM 1883 C C . ILE A 1 233 ? 9.834 13.304 18.720 1.00 71.44 233 ILE A C 1
ATOM 1885 O O . ILE A 1 233 ? 9.327 12.492 17.958 1.00 71.44 233 ILE A O 1
ATOM 1889 N N . THR A 1 234 ? 11.030 13.088 19.273 1.00 72.75 234 THR A N 1
ATOM 1890 C CA . THR A 1 234 ? 11.832 11.896 18.966 1.00 72.75 234 THR A CA 1
ATOM 1891 C C . THR A 1 234 ? 11.131 10.616 19.419 1.00 72.75 234 THR A C 1
ATOM 1893 O O . THR A 1 234 ? 11.060 9.661 18.653 1.00 72.75 234 THR A O 1
ATOM 1896 N N . LEU A 1 235 ? 10.581 10.577 20.635 1.00 71.69 235 LEU A N 1
ATOM 1897 C CA . LEU A 1 235 ? 9.801 9.442 21.146 1.00 71.69 235 LEU A CA 1
ATOM 1898 C C . LEU A 1 235 ? 8.533 9.200 20.317 1.00 71.69 235 LEU A C 1
ATOM 1900 O O . LEU A 1 235 ? 8.146 8.054 20.090 1.00 71.69 235 LEU A O 1
ATOM 1904 N N . TYR A 1 236 ? 7.915 10.264 19.817 1.00 67.06 236 TYR A N 1
ATOM 1905 C CA . TYR A 1 236 ? 6.789 10.168 18.904 1.00 67.06 236 TYR A CA 1
ATOM 1906 C C . TYR A 1 236 ? 7.212 9.579 17.546 1.00 67.06 236 TYR A C 1
ATOM 1908 O O . TYR A 1 236 ? 6.646 8.576 17.116 1.00 67.06 236 TYR A O 1
ATOM 1916 N N . ASP A 1 237 ? 8.248 10.122 16.906 1.00 61.84 237 ASP A N 1
ATOM 1917 C CA . ASP A 1 237 ? 8.687 9.722 15.562 1.00 61.84 237 ASP A CA 1
ATOM 1918 C C . ASP A 1 237 ? 9.332 8.330 15.532 1.00 61.84 237 ASP A C 1
ATOM 1920 O O . ASP A 1 237 ? 9.063 7.522 14.642 1.00 61.84 237 ASP A O 1
ATOM 1924 N N . SER A 1 238 ? 10.192 8.037 16.509 1.00 62.69 238 SER A N 1
ATOM 1925 C CA . SER A 1 238 ? 10.965 6.790 16.549 1.00 62.69 238 SER A CA 1
ATOM 1926 C C . SER A 1 238 ? 10.206 5.635 17.193 1.00 62.69 238 SER A C 1
ATOM 1928 O O . SER A 1 238 ? 10.399 4.480 16.813 1.00 62.69 238 SER A O 1
ATOM 1930 N N . GLU A 1 239 ? 9.336 5.927 18.163 1.00 61.19 239 GLU A N 1
ATOM 1931 C CA . GLU A 1 239 ? 8.738 4.899 19.023 1.00 61.19 239 GLU A CA 1
ATOM 1932 C C . GLU A 1 239 ? 7.207 4.911 18.996 1.00 61.19 239 GLU A C 1
ATOM 1934 O O . GLU A 1 239 ? 6.568 4.005 19.540 1.00 61.19 239 GLU A O 1
ATOM 1939 N N . GLY A 1 240 ? 6.595 5.917 18.363 1.00 60.25 240 GLY A N 1
ATOM 1940 C CA . GLY A 1 240 ? 5.148 6.102 18.354 1.00 60.25 240 GLY A CA 1
ATOM 1941 C C . GLY A 1 240 ? 4.574 6.345 19.749 1.00 60.25 240 GLY A C 1
ATOM 1942 O O . GLY A 1 240 ? 3.428 5.966 19.988 1.00 60.25 240 GLY A O 1
ATOM 1943 N N . ILE A 1 241 ? 5.362 6.877 20.691 1.00 69.44 241 ILE A N 1
ATOM 1944 C CA . ILE A 1 241 ? 4.909 7.192 22.052 1.00 69.44 241 ILE A CA 1
ATOM 1945 C C . ILE A 1 241 ? 4.372 8.622 22.057 1.00 69.44 241 ILE A C 1
ATOM 1947 O O . ILE A 1 241 ? 5.111 9.562 21.775 1.00 69.44 241 ILE A O 1
ATOM 1951 N N . THR A 1 242 ? 3.094 8.796 22.393 1.00 65.31 242 THR A N 1
ATOM 1952 C CA . THR A 1 242 ? 2.484 10.128 22.466 1.00 65.31 242 THR A CA 1
ATOM 1953 C C . THR A 1 242 ? 2.700 10.774 23.842 1.00 65.31 242 THR A C 1
ATOM 1955 O O . THR A 1 242 ? 2.864 10.064 24.843 1.00 65.31 242 THR A O 1
ATOM 1958 N N . PRO A 1 243 ? 2.679 12.115 23.941 1.00 65.69 243 PRO A N 1
ATOM 1959 C CA . PRO A 1 243 ? 2.823 12.815 25.218 1.00 65.69 243 PRO A CA 1
ATOM 1960 C C . PRO A 1 243 ? 1.779 12.402 26.264 1.00 65.69 243 PRO A C 1
ATOM 1962 O O . PRO A 1 243 ? 2.102 12.253 27.444 1.00 65.69 243 PRO A O 1
ATOM 1965 N N . GLU A 1 244 ? 0.551 12.099 25.839 1.00 63.62 244 GLU A N 1
ATOM 1966 C CA . GLU A 1 244 ? -0.528 11.653 26.723 1.00 63.62 244 GLU A CA 1
ATOM 1967 C C . GLU A 1 244 ? -0.225 10.279 27.335 1.00 63.62 244 GLU A C 1
ATOM 1969 O O . GLU A 1 244 ? -0.573 10.031 28.489 1.00 63.62 244 GLU A O 1
ATOM 1974 N N . GLN A 1 245 ? 0.477 9.395 26.610 1.00 62.50 245 GLN A N 1
ATOM 1975 C CA . GLN A 1 245 ? 0.929 8.102 27.145 1.00 62.50 245 GLN A CA 1
ATOM 1976 C C . GLN A 1 245 ? 1.989 8.262 28.245 1.00 62.50 245 GLN A C 1
ATOM 1978 O O . GLN A 1 245 ? 2.138 7.369 29.080 1.00 62.50 245 GLN A O 1
ATOM 1983 N N . LEU A 1 246 ? 2.701 9.391 28.265 1.00 66.50 246 LEU A N 1
ATOM 1984 C CA . LEU A 1 246 ? 3.671 9.758 29.300 1.00 66.50 246 LEU A CA 1
ATOM 1985 C C . LEU A 1 246 ? 3.050 10.608 30.422 1.00 66.50 246 LEU A C 1
ATOM 1987 O O . LEU A 1 246 ? 3.743 10.947 31.379 1.00 66.50 246 LEU A O 1
ATOM 1991 N N . GLY A 1 247 ? 1.759 10.949 30.323 1.00 64.38 247 GLY A N 1
ATOM 1992 C CA . GLY A 1 247 ? 1.083 11.855 31.254 1.00 64.38 247 GLY A CA 1
ATOM 1993 C C . GLY A 1 247 ? 1.553 13.310 31.143 1.00 64.38 247 GLY A C 1
ATOM 1994 O O . GLY A 1 247 ? 1.460 14.051 32.119 1.00 64.38 247 GLY A O 1
ATOM 1995 N N . ILE A 1 248 ? 2.088 13.707 29.985 1.00 68.44 248 ILE A N 1
ATOM 1996 C CA . ILE A 1 248 ? 2.608 15.050 29.719 1.00 68.44 248 ILE A CA 1
ATOM 1997 C C . ILE A 1 248 ? 1.601 15.810 28.855 1.00 68.44 248 ILE A C 1
ATOM 1999 O O . ILE A 1 248 ? 1.247 15.366 27.765 1.00 68.44 248 ILE A O 1
ATOM 2003 N N . GLU A 1 249 ? 1.161 16.973 29.332 1.00 61.97 249 GLU A N 1
ATOM 2004 C CA . GLU A 1 249 ? 0.394 17.918 28.518 1.00 61.97 249 GLU A CA 1
ATOM 2005 C C . GLU A 1 249 ? 1.331 18.659 27.558 1.00 61.97 249 GLU A C 1
ATOM 2007 O O . GLU A 1 249 ? 2.360 19.201 27.969 1.00 61.97 249 GLU A O 1
ATOM 2012 N N . VAL A 1 250 ? 0.969 18.684 26.275 1.00 65.38 250 VAL A N 1
ATOM 2013 C CA . VAL A 1 250 ? 1.685 19.418 25.222 1.00 65.38 250 VAL A CA 1
ATOM 2014 C C . VAL A 1 250 ? 0.858 20.586 24.701 1.00 65.38 250 VAL A C 1
ATOM 2016 O O . VAL A 1 250 ? -0.361 20.632 24.871 1.00 65.38 250 VAL A O 1
ATOM 2019 N N . SER A 1 251 ? 1.530 21.548 24.070 1.00 61.84 251 SER A N 1
ATOM 2020 C CA . SER A 1 251 ? 0.880 22.678 23.412 1.00 61.84 251 SER A CA 1
ATOM 2021 C C . SER A 1 251 ? 0.060 22.226 22.197 1.00 61.84 251 SER A C 1
ATOM 2023 O O . SER A 1 251 ? 0.324 21.190 21.584 1.00 61.84 251 SER A O 1
ATOM 2025 N N . SER A 1 252 ? -0.943 23.023 21.826 1.00 51.66 252 SER A N 1
ATOM 2026 C CA . SER A 1 252 ? -1.878 22.713 20.734 1.00 51.66 252 SER A CA 1
ATOM 2027 C C . SER A 1 252 ? -1.221 22.578 19.353 1.00 51.66 252 SER A C 1
ATOM 2029 O O . SER A 1 252 ? -1.816 21.998 18.450 1.00 51.66 252 SER A O 1
ATOM 2031 N N . ASP A 1 253 ? -0.004 23.091 19.182 1.00 57.00 253 ASP A N 1
ATOM 2032 C CA . ASP A 1 253 ? 0.778 23.077 17.945 1.00 57.00 253 ASP A CA 1
ATOM 2033 C C . ASP A 1 253 ? 1.810 21.934 17.869 1.00 57.00 253 ASP A C 1
ATOM 2035 O O . ASP A 1 253 ? 2.459 21.777 16.835 1.00 57.00 253 ASP A O 1
ATOM 2039 N N . PHE A 1 254 ? 1.956 21.110 18.916 1.00 63.53 254 PHE A N 1
ATOM 2040 C CA . PHE A 1 254 ? 2.946 20.024 18.972 1.00 63.53 254 PHE A CA 1
ATOM 2041 C C . PHE A 1 254 ? 2.832 19.055 17.783 1.00 63.53 254 PHE A C 1
ATOM 2043 O O . PHE A 1 254 ? 3.801 18.815 17.065 1.00 63.53 254 PHE A O 1
ATOM 2050 N N . TYR A 1 255 ? 1.628 18.547 17.509 1.00 60.12 255 TYR A N 1
ATOM 2051 C CA . TYR A 1 255 ? 1.391 17.615 16.399 1.00 60.12 255 TYR A CA 1
ATOM 2052 C C . TYR A 1 255 ? 1.560 18.271 15.019 1.00 60.12 255 TYR A C 1
ATOM 2054 O O . TYR A 1 255 ? 1.991 17.616 14.065 1.00 60.12 255 TYR A O 1
ATOM 2062 N N . SER A 1 256 ? 1.273 19.571 14.912 1.00 60.34 256 SER A N 1
ATOM 2063 C CA . SER A 1 256 ? 1.510 20.345 13.691 1.00 60.34 256 SER A CA 1
ATOM 2064 C C . SER A 1 256 ? 3.005 20.465 13.402 1.00 60.34 256 SER A C 1
ATOM 2066 O O . SER A 1 256 ? 3.424 20.179 12.286 1.00 60.34 256 SER A O 1
ATOM 2068 N N . LYS A 1 257 ? 3.827 20.770 14.416 1.00 64.44 257 LYS A N 1
ATOM 2069 C CA . LYS A 1 257 ? 5.296 20.821 14.299 1.00 64.44 257 LYS A CA 1
ATOM 2070 C C . LYS A 1 257 ? 5.899 19.484 13.880 1.00 64.44 257 LYS A C 1
ATOM 2072 O O . LYS A 1 257 ? 6.797 19.449 13.041 1.00 64.44 257 LYS A O 1
ATOM 2077 N N . VAL A 1 258 ? 5.396 18.380 14.437 1.00 62.84 258 VAL A N 1
ATOM 2078 C CA . VAL A 1 258 ? 5.805 17.035 14.011 1.00 62.84 258 VAL A CA 1
ATOM 2079 C C . VAL A 1 258 ? 5.488 16.836 12.528 1.00 62.84 258 VAL A C 1
ATOM 2081 O O . VAL A 1 258 ? 6.359 16.464 11.747 1.00 62.84 258 VAL A O 1
ATOM 2084 N N . THR A 1 259 ? 4.262 17.158 12.115 1.00 52.97 259 THR A N 1
ATOM 2085 C CA . THR A 1 259 ? 3.818 17.023 10.720 1.00 52.97 259 THR A CA 1
ATOM 2086 C C . THR A 1 259 ? 4.649 17.882 9.759 1.00 52.97 259 THR A C 1
ATOM 2088 O O . THR A 1 259 ? 5.063 17.398 8.706 1.00 52.97 259 THR A O 1
ATOM 2091 N N . GLU A 1 260 ? 4.951 19.131 10.122 1.00 60.69 260 GLU A N 1
ATOM 2092 C CA . GLU A 1 260 ? 5.797 20.034 9.331 1.00 60.69 260 GLU A CA 1
ATOM 2093 C C . GLU A 1 260 ? 7.220 19.495 9.147 1.00 60.69 260 GLU A C 1
ATOM 2095 O O . GLU A 1 260 ? 7.779 19.607 8.054 1.00 60.69 260 GLU A O 1
ATOM 2100 N N . ARG A 1 261 ? 7.792 18.846 10.169 1.00 62.53 261 ARG A N 1
ATOM 2101 C CA . ARG A 1 261 ? 9.115 18.208 10.088 1.00 62.53 261 ARG A CA 1
ATOM 2102 C C . ARG A 1 261 ? 9.144 17.079 9.053 1.00 62.53 261 ARG A C 1
ATOM 2104 O O . ARG A 1 261 ? 10.064 17.030 8.242 1.00 62.53 261 ARG A O 1
ATOM 2111 N N . HIS A 1 262 ? 8.102 16.244 9.015 1.00 50.47 262 HIS A N 1
ATOM 2112 C CA . HIS A 1 262 ? 7.938 15.183 8.005 1.00 50.47 262 HIS A CA 1
ATOM 2113 C C . HIS A 1 262 ? 7.676 15.731 6.595 1.00 50.47 262 HIS A C 1
ATOM 2115 O O . HIS A 1 262 ? 8.011 15.090 5.599 1.00 50.47 262 HIS A O 1
ATOM 2121 N N . MET A 1 263 ? 7.085 16.924 6.486 1.00 42.25 263 MET A N 1
ATOM 2122 C CA . MET A 1 263 ? 6.876 17.603 5.203 1.00 42.25 263 MET A CA 1
ATOM 2123 C C . MET A 1 263 ? 8.140 18.307 4.687 1.00 42.25 263 MET A C 1
ATOM 2125 O O . MET A 1 263 ? 8.341 18.380 3.473 1.00 42.25 263 MET A O 1
ATOM 2129 N N . ALA A 1 264 ? 9.012 18.793 5.575 1.00 44.16 264 ALA A N 1
ATOM 2130 C CA . ALA A 1 264 ? 10.229 19.520 5.212 1.00 44.16 264 ALA A CA 1
ATOM 2131 C C . ALA A 1 264 ? 11.269 18.657 4.469 1.00 44.16 264 ALA A C 1
ATOM 2133 O O . ALA A 1 264 ? 12.030 19.193 3.664 1.00 44.16 264 ALA A O 1
ATOM 2134 N N . GLU A 1 265 ? 11.270 17.334 4.666 1.00 40.34 265 GLU A N 1
ATOM 2135 C CA . GLU A 1 265 ? 12.184 16.407 3.975 1.00 40.34 265 GLU A CA 1
ATOM 2136 C C . GLU A 1 265 ? 11.813 16.141 2.500 1.00 40.34 265 GLU A C 1
ATOM 2138 O O . GLU A 1 265 ? 12.604 15.558 1.762 1.00 40.34 265 GLU A O 1
ATOM 2143 N N . LYS A 1 266 ? 10.643 16.600 2.024 1.00 35.12 266 LYS A N 1
ATOM 2144 C CA . LYS A 1 266 ? 10.164 16.411 0.638 1.00 35.12 266 LYS A CA 1
ATOM 2145 C C . LYS A 1 266 ? 10.101 17.707 -0.179 1.00 35.12 266 LYS A C 1
ATOM 2147 O O . LYS A 1 266 ? 9.162 17.918 -0.946 1.00 35.12 266 LYS A O 1
ATOM 2152 N N . LYS A 1 267 ? 11.098 18.586 -0.069 1.00 32.59 267 LYS A N 1
ATOM 2153 C CA . LYS A 1 267 ? 11.303 19.604 -1.112 1.00 32.59 267 LYS A CA 1
ATOM 2154 C C . LYS A 1 267 ? 12.054 18.966 -2.278 1.00 32.59 267 LYS A C 1
ATOM 2156 O O . LYS A 1 267 ? 13.275 18.871 -2.247 1.00 32.59 267 LYS A O 1
ATOM 2161 N N . GLU A 1 268 ? 11.309 18.501 -3.282 1.00 38.62 268 GLU A N 1
ATOM 2162 C CA . GLU A 1 268 ? 11.873 18.221 -4.606 1.00 38.62 268 GLU A CA 1
ATOM 2163 C C . GLU A 1 268 ? 12.615 19.477 -5.085 1.00 38.62 268 GLU A C 1
ATOM 2165 O O . GLU A 1 268 ? 12.034 20.562 -5.143 1.00 38.62 268 GLU A O 1
ATOM 2170 N N . GLU A 1 269 ? 13.911 19.340 -5.369 1.00 37.19 269 GLU A N 1
ATOM 2171 C CA . GLU A 1 269 ? 14.715 20.406 -5.963 1.00 37.19 269 GLU A CA 1
ATOM 2172 C C . GLU A 1 269 ? 14.043 20.880 -7.260 1.00 37.19 269 GLU A C 1
ATOM 2174 O O . GLU A 1 269 ? 13.761 20.082 -8.159 1.00 37.19 269 GLU A O 1
ATOM 2179 N N . GLU A 1 270 ? 13.761 22.183 -7.352 1.00 39.25 270 GLU A N 1
ATOM 2180 C CA . GLU A 1 270 ? 13.158 22.817 -8.524 1.00 39.25 270 GLU A CA 1
ATOM 2181 C C . GLU A 1 270 ? 14.041 22.580 -9.764 1.00 39.25 270 GLU A C 1
ATOM 2183 O O . GLU A 1 270 ? 15.013 23.297 -10.012 1.00 39.25 270 GLU A O 1
ATOM 2188 N N . LYS A 1 271 ? 13.707 21.565 -10.577 1.00 50.81 271 LYS A N 1
ATOM 2189 C CA . LYS A 1 271 ? 14.308 21.393 -11.906 1.00 50.81 271 LYS A CA 1
ATOM 2190 C C . LYS A 1 271 ? 14.006 22.648 -12.734 1.00 50.81 271 LYS A C 1
ATOM 2192 O O . LYS A 1 271 ? 12.849 22.997 -12.955 1.00 50.81 271 LYS A O 1
ATOM 2197 N N . VAL A 1 272 ? 15.080 23.300 -13.178 1.00 51.94 272 VAL A N 1
ATOM 2198 C CA . VAL A 1 272 ? 15.139 24.526 -13.989 1.00 51.94 272 VAL A CA 1
ATOM 2199 C C . VAL A 1 272 ? 13.953 24.656 -14.959 1.00 51.94 272 VAL A C 1
ATOM 2201 O O . VAL A 1 272 ? 13.749 23.822 -15.843 1.00 51.94 272 VAL A O 1
ATOM 2204 N N . LEU A 1 273 ? 13.187 25.737 -14.786 1.00 58.47 273 LEU A N 1
ATOM 2205 C CA . LEU A 1 273 ? 11.982 26.088 -15.541 1.00 58.47 273 LEU A CA 1
ATOM 2206 C C . LEU A 1 273 ? 12.298 26.366 -17.021 1.00 58.47 273 LEU A C 1
ATOM 2208 O O . LEU A 1 273 ? 12.540 27.505 -17.423 1.00 58.47 273 LEU A O 1
ATOM 2212 N N . LEU A 1 274 ? 12.243 25.333 -17.865 1.00 69.75 274 LEU A N 1
ATOM 2213 C CA . LEU A 1 274 ? 11.992 25.540 -19.290 1.00 69.75 274 LEU A CA 1
ATOM 2214 C C . LEU A 1 274 ? 10.557 26.047 -19.466 1.00 69.75 274 LEU A C 1
ATOM 2216 O O . LEU A 1 274 ? 9.604 25.346 -19.127 1.00 69.75 274 LEU A O 1
ATOM 2220 N N . ASP A 1 275 ? 10.384 27.229 -20.058 1.00 79.38 275 ASP A N 1
ATOM 2221 C CA . ASP A 1 275 ? 9.055 27.682 -20.474 1.00 79.38 275 ASP A CA 1
ATOM 2222 C C . ASP A 1 275 ? 8.550 26.816 -21.641 1.00 79.38 275 ASP A C 1
ATOM 2224 O O . ASP A 1 275 ? 9.016 26.931 -22.779 1.00 79.38 275 ASP A O 1
ATOM 2228 N N . VAL A 1 276 ? 7.604 25.925 -21.351 1.00 81.19 276 VAL A N 1
ATOM 2229 C CA . VAL A 1 276 ? 6.946 25.035 -22.322 1.00 81.19 276 VAL A CA 1
ATOM 2230 C C . VAL A 1 276 ? 5.497 25.441 -22.602 1.00 81.19 276 VAL A C 1
ATOM 2232 O O . VAL A 1 276 ? 4.782 24.708 -23.280 1.00 81.19 276 VAL A O 1
ATOM 2235 N N . SER A 1 277 ? 5.054 26.605 -22.115 1.00 80.12 277 SER A N 1
ATOM 2236 C CA . SER A 1 277 ? 3.641 27.020 -22.114 1.00 80.12 277 SER A CA 1
ATOM 2237 C C . SER A 1 277 ? 3.026 27.091 -23.515 1.00 80.12 277 SER A C 1
ATOM 2239 O O . SER A 1 277 ? 1.851 26.784 -23.699 1.00 80.12 277 SER A O 1
ATOM 2241 N N . ASN A 1 278 ? 3.837 27.458 -24.512 1.00 84.69 278 ASN A N 1
ATOM 2242 C CA . ASN A 1 278 ? 3.411 27.664 -25.900 1.00 84.69 278 ASN A CA 1
ATOM 2243 C C . ASN A 1 278 ? 3.636 26.441 -26.808 1.00 84.69 278 ASN A C 1
ATOM 2245 O O . ASN A 1 278 ? 3.438 26.535 -28.020 1.00 84.69 278 ASN A O 1
ATOM 2249 N N . LEU A 1 279 ? 4.089 25.310 -26.259 1.00 89.75 279 LEU A N 1
ATOM 2250 C CA . LEU A 1 279 ? 4.387 24.116 -27.047 1.00 89.75 279 LEU A CA 1
ATOM 2251 C C . LEU A 1 279 ? 3.177 23.173 -27.118 1.00 89.75 279 LEU A C 1
ATOM 2253 O O . LEU A 1 279 ? 2.461 23.001 -26.129 1.00 89.75 279 LEU A O 1
ATOM 2257 N N . PRO A 1 280 ? 2.939 22.525 -28.274 1.00 92.56 280 PRO A N 1
ATOM 2258 C CA . PRO A 1 280 ? 1.916 21.497 -28.379 1.00 92.56 280 PRO A CA 1
ATOM 2259 C C . PRO A 1 280 ? 2.281 20.275 -27.526 1.00 92.56 280 PRO A C 1
ATOM 2261 O O . PRO A 1 280 ? 3.452 19.992 -27.272 1.00 92.56 280 PRO A O 1
ATOM 2264 N N . LYS A 1 281 ? 1.262 19.503 -27.135 1.00 93.88 281 LYS A N 1
ATOM 2265 C CA . LYS A 1 281 ? 1.438 18.216 -26.452 1.00 93.88 281 LYS A CA 1
ATOM 2266 C C . LYS A 1 281 ? 2.318 17.281 -27.292 1.00 93.88 281 LYS A C 1
ATOM 2268 O O . LYS A 1 281 ? 1.998 17.033 -28.454 1.00 93.88 281 LYS A O 1
ATOM 2273 N N . THR A 1 282 ? 3.356 16.702 -26.686 1.00 95.81 282 THR A N 1
ATOM 2274 C CA . THR A 1 282 ? 4.225 15.729 -27.366 1.00 95.81 282 THR A CA 1
ATOM 2275 C C . THR A 1 282 ? 3.430 14.474 -27.735 1.00 95.81 282 THR A C 1
ATOM 2277 O O . THR A 1 282 ? 2.747 13.880 -26.892 1.00 95.81 282 THR A O 1
ATOM 2280 N N . LYS A 1 283 ? 3.525 14.041 -28.994 1.00 96.88 283 LYS A N 1
ATOM 2281 C CA . LYS A 1 283 ? 2.941 12.776 -29.449 1.00 96.88 283 LYS A CA 1
ATOM 2282 C C . LYS A 1 283 ? 3.785 11.602 -28.943 1.00 96.88 283 LYS A C 1
ATOM 2284 O O . LYS A 1 283 ? 4.985 11.518 -29.188 1.00 96.88 283 LYS A O 1
ATOM 2289 N N . ILE A 1 284 ? 3.135 10.691 -28.231 1.00 95.81 284 ILE A N 1
ATOM 2290 C CA . ILE A 1 284 ? 3.767 9.531 -27.599 1.00 95.81 284 ILE A CA 1
ATOM 2291 C C . ILE A 1 284 ? 3.831 8.376 -28.602 1.00 95.81 284 ILE A C 1
ATOM 2293 O O . ILE A 1 284 ? 2.790 7.982 -29.121 1.00 95.81 284 ILE A O 1
ATOM 2297 N N . LEU A 1 285 ? 5.032 7.843 -28.846 1.00 96.56 285 LEU A N 1
ATOM 2298 C CA . LEU A 1 285 ? 5.276 6.684 -29.720 1.00 96.56 285 LEU A CA 1
ATOM 2299 C C . LEU A 1 285 ? 5.697 5.422 -28.949 1.00 96.56 285 LEU A C 1
ATOM 2301 O O . LEU A 1 285 ? 5.639 4.324 -29.490 1.00 96.56 285 LEU A O 1
ATOM 2305 N N . TYR A 1 286 ? 6.112 5.553 -27.685 1.00 95.19 286 TYR A N 1
ATOM 2306 C CA . TYR A 1 286 ? 6.676 4.433 -26.919 1.00 95.19 286 TYR A CA 1
ATOM 2307 C C . TYR A 1 286 ? 5.680 3.319 -26.589 1.00 95.19 286 TYR A C 1
ATOM 2309 O O . TYR A 1 286 ? 6.092 2.204 -26.286 1.00 95.19 286 TYR A O 1
ATOM 2317 N N . TYR A 1 287 ? 4.373 3.582 -26.670 1.00 93.00 287 TYR A N 1
ATOM 2318 C CA . TYR A 1 287 ? 3.365 2.530 -26.514 1.00 93.00 287 TYR A CA 1
ATOM 2319 C C . TYR A 1 287 ? 3.289 1.579 -27.714 1.00 93.00 287 TYR A C 1
ATOM 2321 O O . TYR A 1 287 ? 2.795 0.468 -27.546 1.00 93.00 287 TYR A O 1
ATOM 2329 N N . ASP A 1 288 ? 3.825 1.986 -28.867 1.00 90.69 288 ASP A N 1
ATOM 2330 C CA . ASP A 1 288 ? 3.938 1.165 -30.078 1.00 90.69 288 ASP A CA 1
ATOM 2331 C C . ASP A 1 288 ? 5.320 0.478 -30.185 1.00 90.69 288 ASP A C 1
ATOM 2333 O O . ASP A 1 288 ? 5.657 -0.090 -31.220 1.00 90.69 288 ASP A O 1
ATOM 2337 N N . ASP A 1 289 ? 6.142 0.569 -29.130 1.00 87.56 289 ASP A N 1
ATOM 2338 C CA . ASP A 1 289 ? 7.491 -0.012 -29.002 1.00 87.56 289 ASP A CA 1
ATOM 2339 C C . ASP A 1 289 ? 8.470 0.338 -30.145 1.00 87.56 289 ASP A C 1
ATOM 2341 O O . ASP A 1 289 ? 9.368 -0.420 -30.520 1.00 87.56 289 ASP A O 1
ATOM 2345 N N . VAL A 1 290 ? 8.317 1.535 -30.720 1.00 92.75 290 VAL A N 1
ATOM 2346 C CA . VAL A 1 290 ? 9.173 2.026 -31.808 1.00 92.75 290 VAL A CA 1
ATOM 2347 C C . VAL A 1 290 ? 10.561 2.383 -31.264 1.00 92.75 290 VAL A C 1
ATOM 2349 O O . VAL A 1 290 ? 10.692 3.300 -30.460 1.00 92.75 290 VAL A O 1
ATOM 2352 N N . LEU A 1 291 ? 11.623 1.712 -31.712 1.00 95.81 291 LEU A N 1
ATOM 2353 C CA . LEU A 1 291 ? 12.994 1.985 -31.237 1.00 95.81 291 LEU A CA 1
ATOM 2354 C C . LEU A 1 291 ? 13.718 3.075 -32.033 1.00 95.81 291 LEU A C 1
ATOM 2356 O O . LEU A 1 291 ? 14.561 3.778 -31.482 1.00 95.81 291 LEU A O 1
ATOM 2360 N N . LYS A 1 292 ? 13.393 3.220 -33.322 1.00 97.31 292 LYS A N 1
ATOM 2361 C CA . LYS A 1 292 ? 13.992 4.212 -34.224 1.00 97.31 292 LYS A CA 1
ATOM 2362 C C . LYS A 1 292 ? 12.902 5.042 -34.877 1.00 97.31 292 LYS A C 1
ATOM 2364 O O . LYS A 1 292 ? 11.962 4.484 -35.440 1.00 97.31 292 LYS A O 1
ATOM 2369 N N . PHE A 1 293 ? 13.013 6.362 -34.804 1.00 97.94 293 PHE A N 1
ATOM 2370 C CA . PHE A 1 293 ? 12.003 7.274 -35.336 1.00 97.94 293 PHE A CA 1
ATOM 2371 C C . PHE A 1 293 ? 12.618 8.609 -35.756 1.00 97.94 293 PHE A C 1
ATOM 2373 O O . PHE A 1 293 ? 13.735 8.941 -35.370 1.00 97.94 293 PHE A O 1
ATOM 2380 N N . LYS A 1 294 ? 11.866 9.386 -36.540 1.00 97.56 294 LYS A N 1
ATOM 2381 C CA . LYS A 1 294 ? 12.207 10.772 -36.872 1.00 97.56 294 LYS A CA 1
ATOM 2382 C C . LYS A 1 294 ? 11.284 11.728 -36.137 1.00 97.56 294 LYS A C 1
ATOM 2384 O O . LYS A 1 294 ? 10.076 11.488 -36.061 1.00 97.56 294 LYS A O 1
ATOM 2389 N N . ALA A 1 295 ? 11.839 12.824 -35.646 1.00 97.69 295 ALA A N 1
ATOM 2390 C CA . ALA A 1 295 ? 11.086 13.867 -34.962 1.00 97.69 295 ALA A CA 1
ATOM 2391 C C . ALA A 1 295 ? 11.588 15.256 -35.351 1.00 97.69 295 ALA A C 1
ATOM 2393 O O . ALA A 1 295 ? 12.702 15.415 -35.855 1.00 97.69 295 ALA A O 1
ATOM 2394 N N . LYS A 1 296 ? 10.754 16.265 -35.125 1.00 97.69 296 LYS A N 1
ATOM 2395 C CA . LYS A 1 296 ? 11.099 17.671 -35.299 1.00 97.69 296 LYS A CA 1
ATOM 2396 C C . LYS A 1 296 ? 11.418 18.289 -33.944 1.00 97.69 296 LYS A C 1
ATOM 2398 O O . LYS A 1 296 ? 10.633 18.183 -33.003 1.00 97.69 296 LYS A O 1
ATOM 2403 N N . VAL A 1 297 ? 12.548 18.983 -33.864 1.00 97.19 297 VAL A N 1
ATOM 2404 C CA . VAL A 1 297 ? 12.931 19.768 -32.689 1.00 97.19 297 VAL A CA 1
ATOM 2405 C C . VAL A 1 297 ? 12.034 20.998 -32.599 1.00 97.19 297 VAL A C 1
ATOM 2407 O O . VAL A 1 297 ? 12.013 21.828 -33.508 1.00 97.19 297 VAL A O 1
ATOM 2410 N N . LEU A 1 298 ? 11.280 21.113 -31.510 1.00 95.88 298 LEU A N 1
ATOM 2411 C CA . LEU A 1 298 ? 10.375 22.235 -31.260 1.00 95.88 298 LEU A CA 1
ATOM 2412 C C . LEU A 1 298 ? 11.014 23.329 -30.412 1.00 95.88 298 LEU A C 1
ATOM 2414 O O . LEU A 1 298 ? 10.713 24.497 -30.627 1.00 95.88 298 LEU A O 1
ATOM 2418 N N . LYS A 1 299 ? 11.862 22.952 -29.452 1.00 94.44 299 LYS A N 1
ATOM 2419 C CA . LYS A 1 299 ? 12.544 23.898 -28.567 1.00 94.44 299 LYS A CA 1
ATOM 2420 C C . LYS A 1 299 ? 13.897 23.360 -28.127 1.00 94.44 299 LYS A C 1
ATOM 2422 O O . LYS A 1 299 ? 14.010 22.163 -27.852 1.00 94.44 299 LYS A O 1
ATOM 2427 N N . VAL A 1 300 ? 14.886 24.246 -28.031 1.00 93.38 300 VAL A N 1
ATOM 2428 C CA . VAL A 1 300 ? 16.209 23.947 -27.465 1.00 93.38 300 VAL A CA 1
ATOM 2429 C C . VAL A 1 300 ? 16.553 25.004 -26.422 1.00 93.38 300 VAL A C 1
ATOM 2431 O O . VAL A 1 300 ? 16.487 26.198 -26.691 1.00 93.38 300 VAL A O 1
ATOM 2434 N N . SER A 1 301 ? 16.934 24.580 -25.220 1.00 91.44 301 SER A N 1
ATOM 2435 C CA . SER A 1 301 ? 17.410 25.485 -24.171 1.00 91.44 301 SER A CA 1
ATOM 2436 C C . SER A 1 301 ? 18.560 24.831 -23.417 1.00 91.44 301 SER A C 1
ATOM 2438 O O . SER A 1 301 ? 18.365 23.852 -22.698 1.00 91.44 301 SER A O 1
ATOM 2440 N N . GLY A 1 302 ? 19.780 25.330 -23.632 1.00 90.94 302 GLY A N 1
ATOM 2441 C CA . GLY A 1 302 ? 20.993 24.662 -23.163 1.00 90.94 302 GLY A CA 1
ATOM 2442 C C . GLY A 1 302 ? 21.062 23.227 -23.693 1.00 90.94 302 GLY A C 1
ATOM 2443 O O . GLY A 1 302 ? 21.015 23.002 -24.901 1.00 90.94 302 GLY A O 1
ATOM 2444 N N . ASN A 1 303 ? 21.109 22.262 -22.777 1.00 93.69 303 ASN A N 1
ATOM 2445 C CA . ASN A 1 303 ? 21.138 20.834 -23.095 1.00 93.69 303 ASN A CA 1
ATOM 2446 C C . ASN A 1 303 ? 19.749 20.177 -23.172 1.00 93.69 303 ASN A C 1
ATOM 2448 O O . ASN A 1 303 ? 19.658 18.973 -23.399 1.00 93.69 303 ASN A O 1
ATOM 2452 N N . PHE A 1 304 ? 18.669 20.936 -22.986 1.00 95.00 304 PHE A N 1
ATOM 2453 C CA . PHE A 1 304 ? 17.309 20.410 -23.009 1.00 95.00 304 PHE A CA 1
ATOM 2454 C C . PHE A 1 304 ? 16.665 20.582 -24.381 1.00 95.00 304 PHE A C 1
ATOM 2456 O O . PHE A 1 304 ? 16.697 21.665 -24.972 1.00 95.00 304 PHE A O 1
ATOM 2463 N N . VAL A 1 305 ? 16.033 19.515 -24.861 1.00 95.56 305 VAL A N 1
ATOM 2464 C CA . VAL A 1 305 ? 15.421 19.430 -26.185 1.00 95.56 305 VAL A CA 1
ATOM 2465 C C . VAL A 1 305 ? 13.989 18.922 -26.069 1.00 95.56 305 VAL A C 1
ATOM 2467 O O . VAL A 1 305 ? 13.714 17.884 -25.461 1.00 95.56 305 VAL A O 1
ATOM 2470 N N . VAL A 1 306 ? 13.064 19.641 -26.702 1.00 96.69 306 VAL A N 1
ATOM 2471 C CA . VAL A 1 306 ? 11.671 19.217 -26.863 1.00 96.69 306 VAL A CA 1
ATOM 2472 C C . VAL A 1 306 ? 11.425 18.806 -28.308 1.00 96.69 306 VAL A C 1
ATOM 2474 O O . VAL A 1 306 ? 11.769 19.539 -29.236 1.00 96.69 306 VAL A O 1
ATOM 2477 N N . LEU A 1 307 ? 10.782 17.653 -28.484 1.00 97.62 307 LEU A N 1
ATOM 2478 C CA . LEU A 1 307 ? 10.387 17.100 -29.778 1.00 97.62 307 LEU A CA 1
ATOM 2479 C C . LEU A 1 307 ? 8.861 17.136 -29.951 1.00 97.62 307 LEU A C 1
ATOM 2481 O O . LEU A 1 307 ? 8.112 17.130 -28.970 1.00 97.62 307 LEU A O 1
ATOM 2485 N N . ASP A 1 308 ? 8.398 17.133 -31.200 1.00 97.38 308 ASP A N 1
ATOM 2486 C CA . ASP A 1 308 ? 6.975 17.020 -31.546 1.00 97.38 308 ASP A CA 1
ATOM 2487 C C . ASP A 1 308 ? 6.395 15.633 -31.234 1.00 97.38 308 ASP A C 1
ATOM 2489 O O . ASP A 1 308 ? 5.262 15.511 -30.761 1.00 97.38 308 ASP A O 1
ATOM 2493 N N . GLN A 1 309 ? 7.193 14.590 -31.442 1.00 97.62 309 GLN A N 1
ATOM 2494 C CA . GLN A 1 309 ? 6.889 13.212 -31.088 1.00 97.62 309 GLN A CA 1
ATOM 2495 C C . GLN A 1 309 ? 8.123 12.514 -30.523 1.00 97.62 309 GLN A C 1
ATOM 2497 O O . GLN A 1 309 ? 9.251 12.826 -30.901 1.00 97.62 309 GLN A O 1
ATOM 2502 N N . THR A 1 310 ? 7.922 11.564 -29.613 1.00 97.94 310 THR A N 1
ATOM 2503 C CA . THR A 1 310 ? 9.036 10.813 -29.029 1.00 97.94 310 THR A CA 1
ATOM 2504 C C . THR A 1 310 ? 8.647 9.395 -28.657 1.00 97.94 310 THR A C 1
ATOM 2506 O O . THR A 1 310 ? 7.527 9.131 -28.206 1.00 97.94 310 THR A O 1
ATOM 2509 N N . SER A 1 311 ? 9.599 8.485 -28.841 1.00 97.44 311 SER A N 1
ATOM 2510 C CA . SER A 1 311 ? 9.558 7.152 -28.258 1.00 97.44 311 SER A CA 1
ATOM 2511 C C . SER A 1 311 ? 10.402 7.045 -26.991 1.00 97.44 311 SER A C 1
ATOM 2513 O O . SER A 1 311 ? 10.411 5.991 -26.394 1.00 97.44 311 SER A O 1
ATOM 2515 N N . PHE A 1 312 ? 11.098 8.079 -26.521 1.00 97.94 312 PHE A N 1
ATOM 2516 C CA . PHE A 1 312 ? 11.764 7.992 -25.217 1.00 97.94 312 PHE A CA 1
ATOM 2517 C C . PHE A 1 312 ? 10.722 8.041 -24.090 1.00 97.94 312 PHE A C 1
ATOM 2519 O O . PHE A 1 312 ? 9.935 8.988 -24.004 1.00 97.94 312 PHE A O 1
ATOM 2526 N N . TYR A 1 313 ? 10.695 7.020 -23.234 1.00 97.44 313 TYR A N 1
ATOM 2527 C CA . TYR A 1 313 ? 9.868 7.005 -22.036 1.00 97.44 313 TYR A CA 1
ATOM 2528 C C . TYR A 1 313 ? 10.480 7.941 -20.980 1.00 97.44 313 TYR A C 1
ATOM 2530 O O . TYR A 1 313 ? 11.660 7.795 -20.654 1.00 97.44 313 TYR A O 1
ATOM 2538 N N . PRO A 1 314 ? 9.718 8.915 -20.450 1.00 96.56 314 PRO A N 1
ATOM 2539 C CA . PRO A 1 314 ? 10.184 9.777 -19.371 1.00 96.56 314 PRO A CA 1
ATOM 2540 C C . PRO A 1 314 ? 10.123 9.053 -18.025 1.00 96.56 314 PRO A C 1
ATOM 2542 O O . PRO A 1 314 ? 9.232 8.234 -17.811 1.00 96.56 314 PRO A O 1
ATOM 2545 N N . THR A 1 315 ? 10.981 9.435 -17.080 1.00 93.62 315 THR A N 1
ATOM 2546 C CA . THR A 1 315 ? 10.928 8.924 -15.702 1.00 93.62 315 THR A CA 1
ATOM 2547 C C . THR A 1 315 ? 9.519 9.107 -15.130 1.00 93.62 315 THR A C 1
ATOM 2549 O O . THR A 1 315 ? 9.025 10.233 -15.019 1.00 93.62 315 THR A O 1
ATOM 2552 N N . SER A 1 316 ? 8.832 8.003 -14.823 1.00 89.50 316 SER A N 1
ATOM 2553 C CA . SER A 1 316 ? 7.440 8.028 -14.358 1.00 89.50 316 SER A CA 1
ATOM 2554 C C . SER A 1 316 ? 7.000 6.677 -13.791 1.00 89.50 316 SER A C 1
ATOM 2556 O O . SER A 1 316 ? 7.427 5.625 -14.269 1.00 89.50 316 SER A O 1
ATOM 2558 N N . GLY A 1 317 ? 6.122 6.691 -12.779 1.00 83.38 317 GLY A N 1
ATOM 2559 C CA . GLY A 1 317 ? 5.591 5.465 -12.157 1.00 83.38 317 GLY A CA 1
ATOM 2560 C C . GLY A 1 317 ? 6.672 4.591 -11.503 1.00 83.38 317 GLY A C 1
ATOM 2561 O O . GLY A 1 317 ? 6.563 3.361 -11.479 1.00 83.38 317 GLY A O 1
ATOM 2562 N N . GLY A 1 318 ? 7.761 5.224 -11.057 1.00 88.38 318 GLY A N 1
ATOM 2563 C CA . GLY A 1 318 ? 8.943 4.551 -10.524 1.00 88.38 318 GLY A CA 1
ATOM 2564 C C . GLY A 1 318 ? 9.882 3.964 -11.578 1.00 88.38 318 GLY A C 1
ATOM 2565 O O . GLY A 1 318 ? 10.973 3.537 -11.229 1.00 88.38 318 GLY A O 1
ATOM 2566 N N . GLN A 1 319 ? 9.501 3.914 -12.854 1.00 94.31 319 GLN A N 1
ATOM 2567 C CA . GLN A 1 319 ? 10.401 3.452 -13.908 1.00 94.31 319 GLN A CA 1
ATOM 2568 C C . GLN A 1 319 ? 11.321 4.599 -14.336 1.00 94.31 319 GLN A C 1
ATOM 2570 O O . GLN A 1 319 ? 10.837 5.699 -14.625 1.00 94.31 319 GLN A O 1
ATOM 2575 N N . GLU A 1 320 ? 12.627 4.338 -14.385 1.00 96.25 320 GLU A N 1
ATOM 2576 C CA . GLU A 1 320 ? 13.592 5.285 -14.941 1.00 96.25 320 GLU A CA 1
ATOM 2577 C C . GLU A 1 320 ? 13.324 5.573 -16.424 1.00 96.25 320 GLU A C 1
ATOM 2579 O O . GLU A 1 320 ? 12.704 4.792 -17.151 1.00 96.25 320 GLU A O 1
ATOM 2584 N N . HIS A 1 321 ? 13.810 6.723 -16.877 1.00 97.06 321 HIS A N 1
ATOM 2585 C CA . HIS A 1 321 ? 13.747 7.113 -18.274 1.00 97.06 321 HIS A CA 1
ATOM 2586 C C . HIS A 1 321 ? 14.550 6.182 -19.191 1.00 97.06 321 HIS A C 1
ATOM 2588 O O . HIS A 1 321 ? 15.522 5.531 -18.787 1.00 97.06 321 HIS A O 1
ATOM 2594 N N . ASP A 1 322 ? 14.174 6.190 -20.467 1.00 97.75 322 ASP A N 1
ATOM 2595 C CA . ASP A 1 322 ? 15.000 5.625 -21.527 1.00 97.75 322 ASP A CA 1
ATOM 2596 C C . ASP A 1 322 ? 16.223 6.503 -21.816 1.00 97.75 322 ASP A C 1
ATOM 2598 O O . ASP A 1 322 ? 16.154 7.732 -21.780 1.00 97.75 322 ASP A O 1
ATOM 2602 N N . THR A 1 323 ? 17.320 5.858 -22.202 1.00 97.56 323 THR A N 1
ATOM 2603 C CA . THR A 1 323 ? 18.503 6.503 -22.784 1.00 97.56 323 THR A CA 1
ATOM 2604 C C . THR A 1 323 ? 18.614 6.147 -24.264 1.00 97.56 323 THR A C 1
ATOM 2606 O O . THR A 1 323 ? 17.841 5.354 -24.805 1.00 97.56 323 THR A O 1
ATOM 2609 N N . GLY A 1 324 ? 19.559 6.771 -24.958 1.00 97.38 324 GLY A N 1
ATOM 2610 C CA . GLY A 1 324 ? 19.806 6.522 -26.371 1.00 97.38 324 GLY A CA 1
ATOM 2611 C C . GLY A 1 324 ? 20.414 7.746 -27.027 1.00 97.38 324 GLY A C 1
ATOM 2612 O O . GLY A 1 324 ? 21.193 8.467 -26.399 1.00 97.38 324 GLY A O 1
ATOM 2613 N N . TYR A 1 325 ? 20.048 7.990 -28.281 1.00 98.00 325 TYR A N 1
ATOM 2614 C CA . TYR A 1 325 ? 20.663 9.019 -29.103 1.00 98.00 325 TYR A CA 1
ATOM 2615 C C . TYR A 1 325 ? 19.638 9.835 -29.892 1.00 98.00 325 TYR A C 1
ATOM 2617 O O . TYR A 1 325 ? 18.683 9.299 -30.454 1.00 98.00 325 TYR A O 1
ATOM 2625 N N . ILE A 1 326 ? 19.881 11.142 -29.986 1.00 97.75 326 ILE A N 1
ATOM 2626 C CA . ILE A 1 326 ? 19.179 12.070 -30.878 1.00 97.75 326 ILE A CA 1
ATOM 2627 C C . ILE A 1 326 ? 20.228 12.688 -31.804 1.00 97.75 326 ILE A C 1
ATOM 2629 O O . ILE A 1 326 ? 21.102 13.422 -31.352 1.00 97.75 326 ILE A O 1
ATOM 2633 N N . SER A 1 327 ? 20.177 12.368 -33.097 1.00 95.44 327 SER A N 1
ATOM 2634 C CA . SER A 1 327 ? 21.188 12.746 -34.099 1.00 95.44 327 SER A CA 1
ATOM 2635 C C . SER A 1 327 ? 22.626 12.422 -33.663 1.00 95.44 327 SER A C 1
ATOM 2637 O O . SER A 1 327 ? 23.542 13.212 -33.876 1.00 95.44 327 SER A O 1
ATOM 2639 N N . GLY A 1 328 ? 22.821 11.272 -33.009 1.00 93.75 328 GLY A N 1
ATOM 2640 C CA . GLY A 1 328 ? 24.118 10.838 -32.476 1.00 93.75 328 GLY A CA 1
ATOM 2641 C C . GLY A 1 328 ? 24.520 11.464 -31.133 1.00 93.75 328 GLY A C 1
ATOM 2642 O O . GLY A 1 328 ? 25.533 11.063 -30.569 1.00 93.75 328 GLY A O 1
ATOM 2643 N N . LEU A 1 329 ? 23.734 12.397 -30.584 1.00 96.69 329 LEU A N 1
ATOM 2644 C CA . LEU A 1 329 ? 23.962 12.987 -29.261 1.00 96.69 329 LEU A CA 1
ATOM 2645 C C . LEU A 1 329 ? 23.302 12.139 -28.177 1.00 96.69 329 LEU A C 1
ATOM 2647 O O . LEU A 1 329 ? 22.128 11.789 -28.300 1.00 96.69 329 LEU A O 1
ATOM 2651 N N . LYS A 1 330 ? 24.040 11.832 -27.110 1.00 97.69 330 LYS A N 1
ATOM 2652 C CA . LYS A 1 330 ? 23.570 10.970 -26.022 1.00 97.69 330 LYS A CA 1
ATOM 2653 C C . LYS A 1 330 ? 22.485 11.654 -25.186 1.00 97.69 330 LYS A C 1
ATOM 2655 O O . LYS A 1 330 ? 22.683 12.770 -24.704 1.00 97.69 330 LYS A O 1
ATOM 2660 N N . VAL A 1 331 ? 21.372 10.954 -24.982 1.00 97.81 331 VAL A N 1
ATOM 2661 C CA . VAL A 1 331 ? 20.294 11.326 -24.053 1.00 97.81 331 VAL A CA 1
ATOM 2662 C C . VAL A 1 331 ? 20.634 10.790 -22.663 1.00 97.81 331 VAL A C 1
ATOM 2664 O O . VAL A 1 331 ? 20.903 9.596 -22.521 1.00 97.81 331 VAL A O 1
ATOM 2667 N N . VAL A 1 332 ? 20.628 11.665 -21.655 1.00 96.50 332 VAL A N 1
ATOM 2668 C CA . VAL A 1 332 ? 21.030 11.350 -20.269 1.00 96.50 332 VAL A CA 1
ATOM 2669 C C . VAL A 1 332 ? 19.909 11.488 -19.238 1.00 96.50 332 VAL A C 1
ATOM 2671 O O . VAL A 1 332 ? 20.042 10.933 -18.158 1.00 96.50 332 VAL A O 1
ATOM 2674 N N . ASP A 1 333 ? 18.832 12.214 -19.550 1.00 95.94 333 ASP A N 1
ATOM 2675 C CA . ASP A 1 333 ? 17.599 12.244 -18.750 1.00 95.94 333 ASP A CA 1
ATOM 2676 C C . ASP A 1 333 ? 16.404 12.508 -19.672 1.00 95.94 333 ASP A C 1
ATOM 2678 O O . ASP A 1 333 ? 16.524 13.185 -20.701 1.00 95.94 333 ASP A O 1
ATOM 2682 N N . VAL A 1 334 ? 15.238 11.989 -19.301 1.00 96.88 334 VAL A N 1
ATOM 2683 C CA . VAL A 1 334 ? 13.968 12.280 -19.965 1.00 96.88 334 VAL A CA 1
ATOM 2684 C C . VAL A 1 334 ? 12.899 12.446 -18.898 1.00 96.88 334 VAL A C 1
ATOM 2686 O O . VAL A 1 334 ? 12.651 11.556 -18.082 1.00 96.88 334 VAL A O 1
ATOM 2689 N N . PHE A 1 335 ? 12.218 13.583 -18.908 1.00 94.38 335 PHE A N 1
ATOM 2690 C CA . PHE A 1 335 ? 11.185 13.889 -17.926 1.00 94.38 335 PHE A CA 1
ATOM 2691 C C . PHE A 1 335 ? 10.011 14.613 -18.569 1.00 94.38 335 PHE A C 1
ATOM 2693 O O . PHE A 1 335 ? 10.094 15.175 -19.663 1.00 94.38 335 PHE A O 1
ATOM 2700 N N . LYS A 1 336 ? 8.868 14.561 -17.891 1.00 91.19 336 LYS A N 1
ATOM 2701 C CA . LYS A 1 336 ? 7.630 15.168 -18.364 1.00 91.19 336 LYS A CA 1
ATOM 2702 C C . LYS A 1 336 ? 7.406 16.499 -17.657 1.00 91.19 336 LYS A C 1
ATOM 2704 O O . LYS A 1 336 ? 7.367 16.541 -16.433 1.00 91.19 336 LYS A O 1
ATOM 2709 N N . LEU A 1 337 ? 7.190 17.558 -18.431 1.00 89.31 337 LEU A N 1
ATOM 2710 C CA . LEU A 1 337 ? 6.805 18.875 -17.935 1.00 89.31 337 LEU A CA 1
ATOM 2711 C C . LEU A 1 337 ? 5.430 19.225 -18.518 1.00 89.31 337 LEU A C 1
ATOM 2713 O O . LEU A 1 337 ? 5.285 19.464 -19.717 1.00 89.31 337 LEU A O 1
ATOM 2717 N N . HIS A 1 338 ? 4.394 19.206 -17.677 1.00 85.69 338 HIS A N 1
ATOM 2718 C CA . HIS A 1 338 ? 2.990 19.331 -18.091 1.00 85.69 338 HIS A CA 1
ATOM 2719 C C . HIS A 1 338 ? 2.582 18.295 -19.160 1.00 85.69 338 HIS A C 1
ATOM 2721 O O . HIS A 1 338 ? 2.411 17.111 -18.866 1.00 85.69 338 HIS A O 1
ATOM 2727 N N . SER A 1 339 ? 2.390 18.733 -20.408 1.00 87.81 339 SER A N 1
ATOM 2728 C CA . SER A 1 339 ? 1.980 17.890 -21.539 1.00 87.81 339 SER A CA 1
ATOM 2729 C C . SER A 1 339 ? 3.125 17.572 -22.509 1.00 87.81 339 SER A C 1
ATOM 2731 O O . SER A 1 339 ? 2.908 16.909 -23.525 1.00 87.81 339 SER A O 1
ATOM 2733 N N . VAL A 1 340 ? 4.338 18.016 -22.179 1.00 93.75 340 VAL A N 1
ATOM 2734 C CA . VAL A 1 340 ? 5.525 17.956 -23.030 1.00 93.75 340 VAL A CA 1
ATOM 2735 C C . VAL A 1 340 ? 6.561 17.013 -22.420 1.00 93.75 340 VAL A C 1
ATOM 2737 O O . VAL A 1 340 ? 6.687 16.926 -21.197 1.00 93.75 340 VAL A O 1
ATOM 2740 N N . ILE A 1 341 ? 7.295 16.297 -23.270 1.00 95.75 341 ILE A N 1
ATOM 2741 C CA . ILE A 1 341 ? 8.435 15.466 -22.865 1.00 95.75 341 ILE A CA 1
ATOM 2742 C C . ILE A 1 341 ? 9.730 16.202 -23.211 1.00 95.75 341 ILE A C 1
ATOM 2744 O O . ILE A 1 341 ? 9.946 16.602 -24.358 1.00 95.75 341 ILE A O 1
ATOM 2748 N N . VAL A 1 342 ? 10.573 16.383 -22.199 1.00 95.81 342 VAL A N 1
ATOM 2749 C CA . VAL A 1 342 ? 11.861 17.068 -22.281 1.00 95.81 342 VAL A CA 1
ATOM 2750 C C . VAL A 1 342 ? 12.970 16.024 -22.240 1.00 95.81 342 VAL A C 1
ATOM 2752 O O . VAL A 1 342 ? 12.947 15.132 -21.395 1.00 95.81 342 VAL A O 1
ATOM 2755 N N . HIS A 1 343 ? 13.937 16.154 -23.145 1.00 97.31 343 HIS A N 1
ATOM 2756 C CA . HIS A 1 343 ? 15.106 15.285 -23.242 1.00 97.31 343 HIS A CA 1
ATOM 2757 C C . HIS A 1 343 ? 16.335 16.105 -22.866 1.00 97.31 343 HIS A C 1
ATOM 2759 O O . HIS A 1 343 ? 16.585 17.146 -23.474 1.00 97.31 343 HIS A O 1
ATOM 2765 N N . GLN A 1 344 ? 17.100 15.658 -21.881 1.00 96.19 344 GLN A N 1
ATOM 2766 C CA . GLN A 1 344 ? 18.392 16.237 -21.552 1.00 96.19 344 GLN A CA 1
ATOM 2767 C C . GLN A 1 344 ? 19.479 15.484 -22.314 1.00 96.19 344 GLN A C 1
ATOM 2769 O O . GLN A 1 344 ? 19.594 14.262 -22.210 1.00 96.19 344 GLN A O 1
ATOM 2774 N N . LEU A 1 345 ? 20.277 16.220 -23.078 1.00 96.38 345 LEU A N 1
ATOM 2775 C CA . LEU A 1 345 ? 21.438 15.698 -23.785 1.00 96.38 345 LEU A CA 1
ATOM 2776 C C . LEU A 1 345 ? 22.714 15.929 -22.971 1.00 96.38 345 LEU A C 1
ATOM 2778 O O . LEU A 1 345 ? 22.810 16.885 -22.203 1.00 96.38 345 LEU A O 1
ATOM 2782 N N . GLU A 1 346 ? 23.719 15.079 -23.162 1.00 94.38 346 GLU A N 1
ATOM 2783 C CA . GLU A 1 346 ? 25.053 15.285 -22.576 1.00 94.38 346 GLU A CA 1
ATOM 2784 C C . GLU A 1 346 ? 25.704 16.572 -23.115 1.00 94.38 346 GLU A C 1
ATOM 2786 O O . GLU A 1 346 ? 26.270 17.374 -22.374 1.00 94.38 346 GLU A O 1
ATOM 2791 N N . SER A 1 347 ? 25.542 16.806 -24.417 1.00 92.25 347 SER A N 1
ATOM 2792 C CA . SER A 1 347 ? 25.847 18.064 -25.092 1.00 92.25 347 SER A CA 1
ATOM 2793 C C . SER A 1 347 ? 24.840 18.291 -26.216 1.00 92.25 347 SER A C 1
ATOM 2795 O O . SER A 1 347 ? 24.367 17.335 -26.835 1.00 92.25 347 SER A O 1
ATOM 2797 N N . CYS A 1 348 ? 24.480 19.549 -26.473 1.00 90.62 348 CYS A N 1
ATOM 2798 C CA . CYS A 1 348 ? 23.493 19.897 -27.489 1.00 90.62 348 CYS A CA 1
ATOM 2799 C C . CYS A 1 348 ? 24.048 20.918 -28.488 1.00 90.62 348 CYS A C 1
ATOM 2801 O O . CYS A 1 348 ? 24.507 21.993 -28.110 1.00 90.62 348 CYS A O 1
ATOM 2803 N N . ASN A 1 349 ? 23.955 20.593 -29.778 1.00 92.19 349 ASN A N 1
ATOM 2804 C CA . ASN A 1 349 ? 24.219 21.512 -30.891 1.00 92.19 349 ASN A CA 1
ATOM 2805 C C . ASN A 1 349 ? 23.051 21.567 -31.899 1.00 92.19 349 ASN A C 1
ATOM 2807 O O . ASN A 1 349 ? 23.217 22.037 -33.027 1.00 92.19 349 ASN A O 1
ATOM 2811 N N . LEU A 1 350 ? 21.876 21.069 -31.500 1.00 94.06 350 LEU A N 1
ATOM 2812 C CA . LEU A 1 350 ? 20.680 21.011 -32.337 1.00 94.06 350 LEU A CA 1
ATOM 2813 C C . LEU A 1 350 ? 20.028 22.388 -32.472 1.00 94.06 350 LEU A C 1
ATOM 2815 O O . LEU A 1 350 ? 20.140 23.239 -31.589 1.00 94.06 350 LEU A O 1
ATOM 2819 N N . LYS A 1 351 ? 19.306 22.594 -33.576 1.00 94.19 351 LYS A N 1
ATOM 2820 C CA . LYS A 1 351 ? 18.554 23.829 -33.835 1.00 94.19 351 LYS A CA 1
ATOM 2821 C C . LYS A 1 351 ? 17.053 23.578 -33.823 1.00 94.19 351 LYS A C 1
ATOM 2823 O O . LYS A 1 351 ? 16.580 22.533 -34.267 1.00 94.19 351 LYS A O 1
ATOM 2828 N N . GLU A 1 352 ? 16.294 24.568 -33.368 1.00 95.25 352 GLU A N 1
ATOM 2829 C CA . GLU A 1 352 ? 14.835 24.542 -33.473 1.00 95.25 352 GLU A CA 1
ATOM 2830 C C . GLU A 1 352 ? 14.396 24.431 -34.940 1.00 95.25 352 GLU A C 1
ATOM 2832 O O . GLU A 1 352 ? 14.988 25.025 -35.841 1.00 95.25 352 GLU A O 1
ATOM 2837 N N . GLY A 1 353 ? 13.371 23.619 -35.192 1.00 94.38 353 GLY A N 1
ATOM 2838 C CA . GLY A 1 353 ? 12.864 23.318 -36.528 1.00 94.38 353 GLY A CA 1
ATOM 2839 C C . GLY A 1 353 ? 13.604 22.204 -37.275 1.00 94.38 353 GLY A C 1
ATOM 2840 O O . GLY A 1 353 ? 13.083 21.734 -38.288 1.00 94.38 353 GLY A O 1
ATOM 2841 N N . GLN A 1 354 ? 14.762 21.749 -36.785 1.00 95.88 354 GLN A N 1
ATOM 2842 C CA . GLN A 1 354 ? 15.530 20.654 -37.379 1.00 95.88 354 GLN A CA 1
ATOM 2843 C C . GLN A 1 354 ? 14.794 19.312 -37.247 1.00 95.88 354 GLN A C 1
ATOM 2845 O O . GLN A 1 354 ? 14.203 19.015 -36.209 1.00 95.88 354 GLN A O 1
ATOM 2850 N N . PHE A 1 355 ? 14.876 18.475 -38.285 1.00 97.12 355 PHE A N 1
ATOM 2851 C CA . PHE A 1 355 ? 14.498 17.064 -38.197 1.00 97.12 355 PHE A CA 1
ATOM 2852 C C . PHE A 1 355 ? 15.683 16.230 -37.716 1.00 97.12 355 PHE A C 1
ATOM 2854 O O . PHE A 1 355 ? 16.802 16.393 -38.205 1.00 97.12 355 PHE A O 1
ATOM 2861 N N . VAL A 1 356 ? 15.423 15.349 -36.758 1.00 97.62 356 VAL A N 1
ATOM 2862 C CA . VAL A 1 356 ? 16.431 14.528 -36.088 1.00 97.62 356 VAL A CA 1
ATOM 2863 C C . VAL A 1 356 ? 16.055 13.054 -36.162 1.00 97.62 356 VAL A C 1
ATOM 2865 O O . VAL A 1 356 ? 14.875 12.699 -36.095 1.00 97.62 356 VAL A O 1
ATOM 2868 N N . ASP A 1 357 ? 17.073 12.212 -36.312 1.00 97.75 357 ASP A N 1
ATOM 2869 C CA . ASP A 1 357 ? 16.957 10.763 -36.181 1.00 97.75 357 ASP A CA 1
ATOM 2870 C C . ASP A 1 357 ? 17.144 10.386 -34.712 1.00 97.75 357 ASP A C 1
ATOM 2872 O O . ASP A 1 357 ? 18.111 10.796 -34.069 1.00 97.75 357 ASP A O 1
ATOM 2876 N N . CYS A 1 358 ? 16.210 9.620 -34.170 1.00 98.06 358 CYS A N 1
ATOM 2877 C CA . CYS A 1 358 ? 16.188 9.222 -32.773 1.00 98.06 358 CYS A CA 1
ATOM 2878 C C . CYS A 1 358 ? 16.292 7.702 -32.660 1.00 98.06 358 CYS A C 1
ATOM 2880 O O . CYS A 1 358 ? 15.593 6.977 -33.370 1.00 98.06 358 CYS A O 1
ATOM 2882 N N . GLU A 1 359 ? 17.125 7.230 -31.738 1.00 98.25 359 GLU A N 1
ATOM 2883 C CA . GLU A 1 359 ? 17.322 5.813 -31.441 1.00 98.25 359 GLU A CA 1
ATOM 2884 C C . GLU A 1 359 ? 17.314 5.595 -29.930 1.00 98.25 359 GLU A C 1
ATOM 2886 O O . GLU A 1 359 ? 18.107 6.198 -29.211 1.00 98.25 359 GLU A O 1
ATOM 2891 N N . VAL A 1 360 ? 16.420 4.734 -29.453 1.00 98.12 360 VAL A N 1
ATOM 2892 C CA . VAL A 1 360 ? 16.348 4.355 -28.040 1.00 98.12 360 VAL A CA 1
ATOM 2893 C C . VAL A 1 360 ? 17.220 3.130 -27.782 1.00 98.12 360 VAL A C 1
ATOM 2895 O O . VAL A 1 360 ? 17.228 2.195 -28.586 1.00 98.12 360 VAL A O 1
ATOM 2898 N N . ASP A 1 361 ? 17.921 3.111 -26.647 1.00 97.94 361 ASP A N 1
ATOM 2899 C CA . ASP A 1 361 ? 18.653 1.936 -26.183 1.00 97.94 361 ASP A CA 1
ATOM 2900 C C . ASP A 1 361 ? 17.686 0.777 -25.901 1.00 97.94 361 ASP A C 1
ATOM 2902 O O . ASP A 1 361 ? 16.973 0.728 -24.893 1.00 97.94 361 ASP A O 1
ATOM 2906 N N . LYS A 1 362 ? 17.685 -0.189 -26.823 1.00 96.75 362 LYS A N 1
ATOM 2907 C CA . LYS A 1 362 ? 16.850 -1.384 -26.742 1.00 96.75 362 LYS A CA 1
ATOM 2908 C C . LYS A 1 362 ? 17.155 -2.216 -25.497 1.00 96.75 362 LYS A C 1
ATOM 2910 O O . LYS A 1 362 ? 16.227 -2.751 -24.899 1.00 96.75 362 LYS A O 1
ATOM 2915 N N . LYS A 1 363 ? 18.431 -2.372 -25.130 1.00 96.31 363 LYS A N 1
ATOM 2916 C CA . LYS A 1 363 ? 18.821 -3.258 -24.028 1.00 96.31 363 LYS A CA 1
ATOM 2917 C C . LYS A 1 363 ? 18.309 -2.690 -22.710 1.00 96.31 363 LYS A C 1
ATOM 2919 O O . LYS A 1 363 ? 17.612 -3.399 -21.985 1.00 96.31 363 LYS A O 1
ATOM 2924 N N . ARG A 1 364 ? 18.576 -1.403 -22.457 1.00 96.50 364 ARG A N 1
ATOM 2925 C CA . ARG A 1 364 ? 18.073 -0.702 -21.267 1.00 96.50 364 ARG A CA 1
ATOM 2926 C C . ARG A 1 364 ? 16.552 -0.794 -21.177 1.00 96.50 364 ARG A C 1
ATOM 2928 O O . ARG A 1 364 ? 16.019 -1.187 -20.141 1.00 96.50 364 ARG A O 1
ATOM 2935 N N . ARG A 1 365 ? 15.846 -0.485 -22.270 1.00 96.69 365 ARG A N 1
ATOM 2936 C CA . ARG A 1 365 ? 14.379 -0.535 -22.303 1.00 96.69 365 ARG A CA 1
ATOM 2937 C C . ARG A 1 365 ? 13.828 -1.911 -21.948 1.00 96.69 365 ARG A C 1
ATOM 2939 O O . ARG A 1 365 ? 12.885 -2.000 -21.168 1.00 96.69 365 ARG A O 1
ATOM 2946 N N . GLU A 1 366 ? 14.384 -2.972 -22.524 1.00 96.56 366 GLU A N 1
ATOM 2947 C CA . GLU A 1 366 ? 13.915 -4.333 -22.257 1.00 96.56 366 GLU A CA 1
ATOM 2948 C C . GLU A 1 366 ? 14.156 -4.738 -20.798 1.00 96.56 366 GLU A C 1
ATOM 2950 O O . GLU A 1 366 ? 13.270 -5.327 -20.183 1.00 96.56 366 GLU A O 1
ATOM 2955 N N . ILE A 1 367 ? 15.289 -4.355 -20.198 1.00 97.44 367 ILE A N 1
ATOM 2956 C CA . ILE A 1 367 ? 15.535 -4.568 -18.762 1.00 97.44 367 ILE A CA 1
ATOM 2957 C C . ILE A 1 367 ? 14.487 -3.828 -17.919 1.00 97.44 367 ILE A C 1
ATOM 2959 O O . ILE A 1 367 ? 13.867 -4.431 -17.043 1.00 97.44 367 ILE A O 1
ATOM 2963 N N . LEU A 1 368 ? 14.238 -2.547 -18.208 1.00 97.31 368 LEU A N 1
ATOM 2964 C CA . LEU A 1 368 ? 13.256 -1.741 -17.476 1.00 97.31 368 LEU A CA 1
ATOM 2965 C C . LEU A 1 368 ? 11.828 -2.284 -17.629 1.00 97.31 368 LEU A C 1
ATOM 2967 O O . LEU A 1 368 ? 11.104 -2.347 -16.637 1.00 97.31 368 LEU A O 1
ATOM 2971 N N . LYS A 1 369 ? 11.435 -2.728 -18.833 1.00 96.00 369 LYS A N 1
ATOM 2972 C CA . LYS A 1 369 ? 10.148 -3.402 -19.093 1.00 96.00 369 LYS A CA 1
ATOM 2973 C C . LYS A 1 369 ? 10.020 -4.684 -18.271 1.00 96.00 369 LYS A C 1
ATOM 2975 O O . LYS A 1 369 ? 9.028 -4.847 -17.567 1.00 96.00 369 LYS A O 1
ATOM 2980 N N . ARG A 1 370 ? 11.040 -5.552 -18.287 1.00 97.38 370 ARG A N 1
ATOM 2981 C CA . ARG A 1 370 ? 11.057 -6.794 -17.492 1.00 97.38 370 ARG A CA 1
ATOM 2982 C C . ARG A 1 370 ? 10.942 -6.514 -16.001 1.00 97.38 370 ARG A C 1
ATOM 2984 O O . ARG A 1 370 ? 10.148 -7.152 -15.321 1.00 97.38 370 ARG A O 1
ATOM 2991 N N . HIS A 1 371 ? 11.702 -5.549 -15.490 1.00 98.25 371 HIS A N 1
ATOM 2992 C CA . HIS A 1 371 ? 11.601 -5.117 -14.100 1.00 98.25 371 HIS A CA 1
ATOM 2993 C C . HIS A 1 371 ? 10.217 -4.545 -13.775 1.00 98.25 371 HIS A C 1
ATOM 2995 O O . HIS A 1 371 ? 9.699 -4.800 -12.692 1.00 98.25 371 HIS A O 1
ATOM 3001 N N . HIS A 1 372 ? 9.583 -3.818 -14.696 1.00 97.06 372 HIS A N 1
ATOM 3002 C CA . HIS A 1 372 ? 8.220 -3.333 -14.500 1.00 97.06 372 HIS A CA 1
ATOM 3003 C C . HIS A 1 372 ? 7.224 -4.488 -14.373 1.00 97.06 372 HIS A C 1
ATOM 3005 O O . HIS A 1 372 ? 6.481 -4.555 -13.395 1.00 97.06 372 HIS A O 1
ATOM 3011 N N . ASP A 1 373 ? 7.242 -5.422 -15.319 1.00 97.81 373 ASP A N 1
ATOM 3012 C CA . ASP A 1 373 ? 6.364 -6.592 -15.304 1.00 97.81 373 ASP A CA 1
ATOM 3013 C C . ASP A 1 373 ? 6.620 -7.477 -14.075 1.00 97.81 373 ASP A C 1
ATOM 3015 O O . ASP A 1 373 ? 5.674 -7.940 -13.437 1.00 97.81 373 ASP A O 1
ATOM 3019 N N . ALA A 1 374 ? 7.883 -7.639 -13.666 1.00 98.00 374 ALA A N 1
ATOM 3020 C CA . ALA A 1 374 ? 8.245 -8.347 -12.440 1.00 98.00 374 ALA A CA 1
ATOM 3021 C C . ALA A 1 374 ? 7.631 -7.700 -11.190 1.00 98.00 374 ALA A C 1
ATOM 3023 O O . ALA A 1 374 ? 7.215 -8.414 -10.282 1.00 98.00 374 ALA A O 1
ATOM 3024 N N . ILE A 1 375 ? 7.523 -6.367 -11.142 1.00 97.25 375 ILE A N 1
ATOM 3025 C CA . ILE A 1 375 ? 6.893 -5.657 -10.021 1.00 97.25 375 ILE A CA 1
ATOM 3026 C C . ILE A 1 375 ? 5.386 -5.936 -9.957 1.00 97.25 375 ILE A C 1
ATOM 3028 O O . ILE A 1 375 ? 4.885 -6.169 -8.860 1.00 97.25 375 ILE A O 1
ATOM 3032 N N . HIS A 1 376 ? 4.679 -6.017 -11.090 1.00 96.62 376 HIS A N 1
ATOM 3033 C CA . HIS A 1 376 ? 3.275 -6.469 -11.103 1.00 96.62 376 HIS A CA 1
ATOM 3034 C C . HIS A 1 376 ? 3.142 -7.910 -10.607 1.00 96.62 376 HIS A C 1
ATOM 3036 O O . HIS A 1 376 ? 2.263 -8.226 -9.804 1.00 96.62 376 HIS A O 1
ATOM 3042 N N . ILE A 1 377 ? 4.048 -8.789 -11.048 1.00 98.12 377 ILE A N 1
ATOM 3043 C CA . ILE A 1 377 ? 4.032 -10.194 -10.644 1.00 98.12 377 ILE A CA 1
ATOM 3044 C C . ILE A 1 377 ? 4.288 -10.332 -9.133 1.00 98.12 377 ILE A C 1
ATOM 3046 O O . ILE A 1 377 ? 3.559 -11.048 -8.448 1.00 98.12 377 ILE A O 1
ATOM 3050 N N . ILE A 1 378 ? 5.275 -9.611 -8.597 1.00 97.94 378 ILE A N 1
ATOM 3051 C CA . ILE A 1 378 ? 5.608 -9.609 -7.167 1.00 97.94 378 ILE A CA 1
ATOM 3052 C C . ILE A 1 378 ? 4.496 -8.962 -6.335 1.00 97.94 378 ILE A C 1
ATOM 3054 O O . ILE A 1 378 ? 4.129 -9.518 -5.306 1.00 97.94 378 ILE A O 1
ATOM 3058 N N . SER A 1 379 ? 3.909 -7.850 -6.790 1.00 95.75 379 SER A N 1
ATOM 3059 C CA . SER A 1 379 ? 2.758 -7.195 -6.144 1.00 95.75 379 SER A CA 1
ATOM 3060 C C . SER A 1 379 ? 1.573 -8.159 -6.012 1.00 95.75 379 SER A C 1
ATOM 3062 O O . SER A 1 379 ? 1.057 -8.384 -4.913 1.00 95.75 379 SER A O 1
ATOM 3064 N N . GLY A 1 380 ? 1.190 -8.816 -7.114 1.00 95.88 380 GLY A N 1
ATOM 3065 C CA . GLY A 1 380 ? 0.119 -9.812 -7.113 1.00 95.88 380 GLY A CA 1
ATOM 3066 C C . GLY A 1 380 ? 0.447 -11.051 -6.272 1.00 95.88 380 GLY A C 1
ATOM 3067 O O . GLY A 1 380 ? -0.439 -11.588 -5.604 1.00 95.88 380 GLY A O 1
ATOM 3068 N N . ALA A 1 381 ? 1.710 -11.494 -6.256 1.00 97.88 381 ALA A N 1
ATOM 3069 C CA . ALA A 1 381 ? 2.145 -12.630 -5.447 1.00 97.88 381 ALA A CA 1
ATOM 3070 C C . ALA A 1 381 ? 2.087 -12.296 -3.952 1.00 97.88 381 ALA A C 1
ATOM 3072 O O . ALA A 1 381 ? 1.474 -13.040 -3.189 1.00 97.88 381 ALA A O 1
ATOM 3073 N N . ALA A 1 382 ? 2.627 -11.143 -3.551 1.00 96.75 382 ALA A N 1
ATOM 3074 C CA . ALA A 1 382 ? 2.577 -10.651 -2.179 1.00 96.75 382 ALA A CA 1
ATOM 3075 C C . ALA A 1 382 ? 1.131 -10.523 -1.682 1.00 96.75 382 ALA A C 1
ATOM 3077 O O . ALA A 1 382 ? 0.813 -11.028 -0.610 1.00 96.75 382 ALA A O 1
ATOM 3078 N N . ARG A 1 383 ? 0.220 -9.959 -2.487 1.00 94.06 383 ARG A N 1
ATOM 3079 C CA . ARG A 1 383 ? -1.205 -9.859 -2.125 1.00 94.06 383 ARG A CA 1
ATOM 3080 C C . ARG A 1 383 ? -1.873 -11.224 -1.937 1.00 94.06 383 ARG A C 1
ATOM 3082 O O . ARG A 1 383 ? -2.683 -11.393 -1.033 1.00 94.06 383 ARG A O 1
ATOM 3089 N N . LYS A 1 384 ? -1.536 -12.221 -2.763 1.00 94.75 384 LYS A N 1
ATOM 3090 C CA . LYS A 1 384 ? -2.092 -13.581 -2.630 1.00 94.75 384 LYS A CA 1
ATOM 3091 C C . LYS A 1 384 ? -1.531 -14.361 -1.439 1.00 94.75 384 LYS A C 1
ATOM 3093 O O . LYS A 1 384 ? -2.248 -15.205 -0.913 1.00 94.75 384 LYS A O 1
ATOM 3098 N N . ILE A 1 385 ? -0.276 -14.124 -1.054 1.00 95.94 385 ILE A N 1
ATOM 3099 C CA . ILE A 1 385 ? 0.376 -14.828 0.061 1.00 95.94 385 ILE A CA 1
ATOM 3100 C C . ILE A 1 385 ? 0.061 -14.169 1.409 1.00 95.94 385 ILE A C 1
ATOM 3102 O O . ILE A 1 385 ? -0.253 -14.873 2.364 1.00 95.94 385 ILE A O 1
ATOM 3106 N N . LEU A 1 386 ? 0.126 -12.838 1.483 1.00 93.94 386 LEU A N 1
ATOM 3107 C CA . LEU A 1 386 ? 0.058 -12.094 2.744 1.00 93.94 386 LEU A CA 1
ATOM 3108 C C . LEU A 1 386 ? -1.363 -11.638 3.098 1.00 93.94 386 LEU A C 1
ATOM 3110 O O . LEU A 1 386 ? -1.711 -11.593 4.276 1.00 93.94 386 LEU A O 1
ATOM 3114 N N . GLY A 1 387 ? -2.185 -11.300 2.100 1.00 90.88 387 GLY A N 1
ATOM 3115 C CA . GLY A 1 387 ? -3.561 -10.844 2.304 1.00 90.88 387 GLY A CA 1
ATOM 3116 C C . GLY A 1 387 ? -3.935 -9.606 1.491 1.00 90.88 387 GLY A C 1
ATOM 3117 O O . GLY A 1 387 ? -3.120 -9.025 0.766 1.00 90.88 387 GLY A O 1
ATOM 3118 N N . TYR A 1 388 ? -5.199 -9.197 1.606 1.00 87.62 388 TYR A N 1
ATOM 3119 C CA . TYR A 1 388 ? -5.757 -8.131 0.777 1.00 87.62 388 TYR A CA 1
ATOM 3120 C C . TYR A 1 388 ? -5.204 -6.743 1.124 1.00 87.62 388 TYR A C 1
ATOM 3122 O O . TYR A 1 388 ? -5.070 -5.917 0.224 1.00 87.62 388 TYR A O 1
ATOM 3130 N N . HIS A 1 389 ? -4.824 -6.502 2.382 1.00 89.00 389 HIS A N 1
ATOM 3131 C CA . HIS A 1 389 ? -4.208 -5.260 2.866 1.00 89.00 389 HIS A CA 1
ATOM 3132 C C . HIS A 1 389 ? -2.907 -4.872 2.161 1.00 89.00 389 HIS A C 1
ATOM 3134 O O . HIS A 1 389 ? -2.390 -3.779 2.400 1.00 89.00 389 HIS A O 1
ATOM 3140 N N . VAL A 1 390 ? -2.338 -5.754 1.336 1.00 91.81 390 VAL A N 1
ATOM 3141 C CA . VAL A 1 390 ? -1.143 -5.470 0.548 1.00 91.81 390 VAL A CA 1
ATOM 3142 C C . VAL A 1 390 ? -1.487 -4.579 -0.644 1.00 91.81 390 VAL A C 1
ATOM 3144 O O . VAL A 1 390 ? -2.025 -5.002 -1.677 1.00 91.81 390 VAL A O 1
ATOM 3147 N N . HIS A 1 391 ? -1.077 -3.325 -0.509 1.00 88.25 391 HIS A N 1
ATOM 3148 C CA . HIS A 1 391 ? -1.157 -2.279 -1.509 1.00 88.25 391 HIS A CA 1
ATOM 3149 C C . HIS A 1 391 ? 0.233 -1.709 -1.770 1.00 88.25 391 HIS A C 1
ATOM 3151 O O . HIS A 1 391 ? 1.069 -1.607 -0.871 1.00 88.25 391 HIS A O 1
ATOM 3157 N N . GLN A 1 392 ? 0.484 -1.315 -3.014 1.00 89.62 392 GLN A N 1
ATOM 3158 C CA . GLN A 1 392 ? 1.712 -0.619 -3.357 1.00 89.62 392 GLN A CA 1
ATOM 3159 C C . GLN A 1 392 ? 1.671 0.804 -2.783 1.00 89.62 392 GLN A C 1
ATOM 3161 O O . GLN A 1 392 ? 0.730 1.560 -3.005 1.00 89.62 392 GLN A O 1
ATOM 3166 N N . HIS A 1 393 ? 2.727 1.176 -2.068 1.00 86.75 393 HIS A N 1
ATOM 3167 C CA . HIS A 1 393 ? 2.975 2.540 -1.607 1.00 86.75 393 HIS A CA 1
ATOM 3168 C C . HIS A 1 393 ? 3.984 3.265 -2.510 1.00 86.75 393 HIS A C 1
ATOM 3170 O O . HIS A 1 393 ? 3.916 4.478 -2.699 1.00 86.75 393 HIS A O 1
ATOM 3176 N N . GLY A 1 394 ? 4.927 2.525 -3.095 1.00 88.44 394 GLY A N 1
ATOM 3177 C CA . GLY A 1 394 ? 5.937 3.066 -3.997 1.00 88.44 394 GLY A CA 1
ATOM 3178 C C . GLY A 1 394 ? 6.641 1.967 -4.780 1.00 88.44 394 GLY A C 1
ATOM 3179 O O . GLY A 1 394 ? 6.601 0.800 -4.405 1.00 88.44 394 GLY A O 1
ATOM 3180 N N . ALA A 1 395 ? 7.288 2.336 -5.880 1.00 93.06 395 ALA A N 1
ATOM 3181 C CA . ALA A 1 395 ? 8.112 1.421 -6.652 1.00 93.06 395 ALA A CA 1
ATOM 3182 C C . ALA A 1 395 ? 9.243 2.182 -7.345 1.00 93.06 395 ALA A C 1
ATOM 3184 O O . ALA A 1 395 ? 9.118 3.373 -7.623 1.00 93.06 395 ALA A O 1
ATOM 3185 N N . GLU A 1 396 ? 10.331 1.486 -7.645 1.00 95.75 396 GLU A N 1
ATOM 3186 C CA . GLU A 1 396 ? 11.441 1.998 -8.446 1.00 95.75 396 GLU A CA 1
ATOM 3187 C C . GLU A 1 396 ? 11.976 0.867 -9.329 1.00 95.75 396 GLU A C 1
ATOM 3189 O O . GLU A 1 396 ? 12.093 -0.271 -8.874 1.00 95.75 396 GLU A O 1
ATOM 3194 N N . LYS A 1 397 ? 12.260 1.160 -10.598 1.00 96.62 397 LYS A N 1
ATOM 3195 C CA . LYS A 1 397 ? 12.795 0.209 -11.573 1.00 96.62 397 LYS A CA 1
ATOM 3196 C C . LYS A 1 397 ? 13.973 0.858 -12.290 1.00 96.62 397 LYS A C 1
ATOM 3198 O O . LYS A 1 397 ? 13.774 1.824 -13.028 1.00 96.62 397 LYS A O 1
ATOM 3203 N N . THR A 1 398 ? 15.165 0.314 -12.065 1.00 96.88 398 THR A N 1
ATOM 3204 C CA . THR A 1 398 ? 16.429 0.743 -12.677 1.00 96.88 398 THR A CA 1
ATOM 3205 C C . THR A 1 398 ? 16.999 -0.387 -13.539 1.00 96.88 398 THR A C 1
ATOM 3207 O O . THR A 1 398 ? 16.441 -1.488 -13.583 1.00 96.88 398 THR A O 1
ATOM 3210 N N . GLU A 1 399 ? 18.109 -0.148 -14.239 1.00 95.56 399 GLU A N 1
ATOM 3211 C CA . GLU A 1 399 ? 18.811 -1.213 -14.976 1.00 95.56 399 GLU A CA 1
ATOM 3212 C C . GLU A 1 399 ? 19.420 -2.283 -14.058 1.00 95.56 399 GLU A C 1
ATOM 3214 O O . GLU A 1 399 ? 19.591 -3.430 -14.461 1.00 95.56 399 GLU A O 1
ATOM 3219 N N . GLU A 1 400 ? 19.736 -1.936 -12.810 1.00 96.06 400 GLU A N 1
ATOM 3220 C CA . GLU A 1 400 ? 20.453 -2.834 -11.900 1.00 96.06 400 GLU A CA 1
ATOM 3221 C C . GLU A 1 400 ? 19.524 -3.704 -11.054 1.00 96.06 400 GLU A C 1
ATOM 3223 O O . GLU A 1 400 ? 19.883 -4.833 -10.698 1.00 96.06 400 GLU A O 1
ATOM 3228 N N . LYS A 1 401 ? 18.366 -3.153 -10.670 1.00 96.75 401 LYS A N 1
ATOM 3229 C CA . LYS A 1 401 ? 17.373 -3.799 -9.808 1.00 96.75 401 LYS A CA 1
ATOM 3230 C C . LYS A 1 401 ? 16.023 -3.087 -9.878 1.00 96.75 401 LYS A C 1
ATOM 3232 O O . LYS A 1 401 ? 15.903 -1.972 -10.380 1.00 96.75 401 LYS A O 1
ATOM 3237 N N . ALA A 1 402 ? 15.014 -3.716 -9.296 1.00 97.94 402 ALA A N 1
ATOM 3238 C CA . ALA A 1 402 ? 13.733 -3.091 -9.018 1.00 97.94 402 ALA A CA 1
ATOM 3239 C C . ALA A 1 402 ? 13.377 -3.231 -7.540 1.00 97.94 402 ALA A C 1
ATOM 3241 O O . ALA A 1 402 ? 13.896 -4.094 -6.833 1.00 97.94 402 ALA A O 1
ATOM 3242 N N . ARG A 1 403 ? 12.488 -2.370 -7.058 1.00 96.88 403 ARG A N 1
ATOM 3243 C CA . ARG A 1 403 ? 11.929 -2.461 -5.713 1.00 96.88 403 ARG A CA 1
ATOM 3244 C C . ARG A 1 403 ? 10.470 -2.047 -5.692 1.00 96.88 403 ARG A C 1
ATOM 3246 O O . ARG A 1 403 ? 10.062 -1.160 -6.445 1.00 96.88 403 ARG A O 1
ATOM 3253 N N . ILE A 1 404 ? 9.723 -2.656 -4.785 1.00 96.19 404 ILE A N 1
ATOM 3254 C CA . ILE A 1 404 ? 8.356 -2.277 -4.436 1.00 96.19 404 ILE A CA 1
ATOM 3255 C C . ILE A 1 404 ? 8.264 -2.091 -2.925 1.00 96.19 404 ILE A C 1
ATOM 3257 O O . ILE A 1 404 ? 8.795 -2.895 -2.162 1.00 96.19 404 ILE A O 1
ATOM 3261 N N . ASP A 1 405 ? 7.591 -1.024 -2.516 1.00 94.94 405 ASP A N 1
ATOM 3262 C CA . ASP A 1 405 ? 7.207 -0.769 -1.135 1.00 94.94 405 ASP A CA 1
ATOM 3263 C C . ASP A 1 405 ? 5.733 -1.141 -0.999 1.00 94.94 405 ASP A C 1
ATOM 3265 O O . ASP A 1 405 ? 4.882 -0.541 -1.662 1.00 94.94 405 ASP A O 1
ATOM 3269 N N . ILE A 1 406 ? 5.441 -2.134 -0.165 1.00 93.88 406 ILE A N 1
ATOM 3270 C CA . ILE A 1 406 ? 4.095 -2.638 0.090 1.00 93.88 406 ILE A CA 1
ATOM 3271 C C . ILE A 1 406 ? 3.624 -2.291 1.500 1.00 93.88 406 ILE A C 1
ATOM 3273 O O . ILE A 1 406 ? 4.427 -2.205 2.434 1.00 93.88 406 ILE A O 1
ATOM 3277 N N . THR A 1 407 ? 2.314 -2.126 1.662 1.00 91.12 407 THR A N 1
ATOM 3278 C CA . THR A 1 407 ? 1.684 -2.042 2.978 1.00 91.12 407 THR A CA 1
ATOM 3279 C C . THR A 1 407 ? 1.641 -3.418 3.633 1.00 91.12 407 THR A C 1
ATOM 3281 O O . THR A 1 407 ? 1.060 -4.355 3.091 1.00 91.12 407 THR A O 1
ATOM 3284 N N . HIS A 1 408 ? 2.271 -3.548 4.799 1.00 93.81 408 HIS A N 1
ATOM 3285 C CA . HIS A 1 408 ? 2.272 -4.779 5.588 1.00 93.81 408 HIS A CA 1
ATOM 3286 C C . HIS A 1 408 ? 2.619 -4.476 7.055 1.00 93.81 408 HIS A C 1
ATOM 3288 O O . HIS A 1 408 ? 3.443 -3.605 7.342 1.00 93.81 408 HIS A O 1
ATOM 3294 N N . PHE A 1 409 ? 1.954 -5.144 8.000 1.00 88.31 409 PHE A N 1
ATOM 3295 C CA . PHE A 1 409 ? 1.999 -4.791 9.428 1.00 88.31 409 PHE A CA 1
ATOM 3296 C C . PHE A 1 409 ? 3.236 -5.336 10.172 1.00 88.31 409 PHE A C 1
ATOM 3298 O O . PHE A 1 409 ? 3.606 -4.798 11.231 1.00 88.31 409 PHE A O 1
ATOM 3305 N N . GLU A 1 410 ? 3.904 -6.339 9.598 1.00 90.12 410 GLU A N 1
ATOM 3306 C CA . GLU A 1 410 ? 5.093 -7.021 10.122 1.00 90.12 410 GLU A CA 1
ATOM 3307 C C . GLU A 1 410 ? 6.227 -7.077 9.086 1.00 90.12 410 GLU A C 1
ATOM 3309 O O . GLU A 1 410 ? 6.075 -6.626 7.954 1.00 90.12 410 GLU A O 1
ATOM 3314 N N . SER A 1 411 ? 7.411 -7.527 9.506 1.00 93.00 411 SER A N 1
ATOM 3315 C CA . SER A 1 411 ? 8.482 -7.869 8.562 1.00 93.00 411 SER A CA 1
ATOM 3316 C C . SER A 1 411 ? 8.170 -9.222 7.931 1.00 93.00 411 SER A C 1
ATOM 3318 O O . SER A 1 411 ? 7.617 -10.079 8.614 1.00 93.00 411 SER A O 1
ATOM 3320 N N . LEU A 1 412 ? 8.577 -9.427 6.679 1.00 95.19 412 LEU A N 1
ATOM 3321 C CA . LEU A 1 412 ? 8.411 -10.722 6.026 1.00 95.19 412 LEU A CA 1
ATOM 3322 C C . LEU A 1 412 ? 9.340 -11.755 6.664 1.00 95.19 412 LEU A C 1
ATOM 3324 O O . LEU A 1 412 ? 10.515 -11.479 6.913 1.00 95.19 412 LEU A O 1
ATOM 3328 N N . SER A 1 413 ? 8.786 -12.926 6.956 1.00 95.12 413 SER A N 1
ATOM 3329 C CA . SER A 1 413 ? 9.563 -14.109 7.314 1.00 95.12 413 SER A CA 1
ATOM 3330 C C . SER A 1 413 ? 10.229 -14.712 6.076 1.00 95.12 413 SER A C 1
ATOM 3332 O O . SER A 1 413 ? 9.738 -14.547 4.961 1.00 95.12 413 SER A O 1
ATOM 3334 N N . GLU A 1 414 ? 11.317 -15.461 6.267 1.00 94.44 414 GLU A N 1
ATOM 3335 C CA . GLU A 1 414 ? 12.000 -16.161 5.166 1.00 94.44 414 GLU A CA 1
ATOM 3336 C C . GLU A 1 414 ? 11.034 -17.074 4.389 1.00 94.44 414 GLU A C 1
ATOM 3338 O O . GLU A 1 414 ? 11.030 -17.072 3.162 1.00 94.44 414 GLU A O 1
ATOM 3343 N N . GLU A 1 415 ? 10.125 -17.766 5.085 1.00 96.50 415 GLU A N 1
ATOM 3344 C CA . GLU A 1 415 ? 9.106 -18.619 4.460 1.00 96.50 415 GLU A CA 1
ATOM 3345 C C . GLU A 1 415 ? 8.117 -17.821 3.587 1.00 96.50 415 GLU A C 1
ATOM 3347 O O . GLU A 1 415 ? 7.692 -18.283 2.525 1.00 96.50 415 GLU A O 1
ATOM 3352 N N . GLU A 1 416 ? 7.720 -16.619 4.013 1.00 96.81 416 GLU A N 1
ATOM 3353 C CA . GLU A 1 416 ? 6.861 -15.741 3.210 1.00 96.81 416 GLU A CA 1
ATOM 3354 C C . GLU A 1 416 ? 7.601 -15.189 1.994 1.00 96.81 416 GLU A C 1
ATOM 3356 O O . GLU A 1 416 ? 7.029 -15.159 0.904 1.00 96.81 416 GLU A O 1
ATOM 3361 N N . GLU A 1 417 ? 8.867 -14.792 2.155 1.00 97.44 417 GLU A N 1
ATOM 3362 C CA . GLU A 1 417 ? 9.718 -14.363 1.042 1.00 97.44 417 GLU A CA 1
ATOM 3363 C C . GLU A 1 417 ? 9.833 -15.462 -0.020 1.00 97.44 417 GLU A C 1
ATOM 3365 O O . GLU A 1 417 ? 9.584 -15.205 -1.202 1.00 97.44 417 GLU A O 1
ATOM 3370 N N . GLU A 1 418 ? 10.124 -16.695 0.401 1.00 97.56 418 GLU A N 1
ATOM 3371 C CA . GLU A 1 418 ? 10.201 -17.864 -0.478 1.00 97.56 418 GLU A CA 1
ATOM 3372 C C . GLU A 1 418 ? 8.869 -18.133 -1.181 1.00 97.56 418 GLU A C 1
ATOM 3374 O O . GLU A 1 418 ? 8.827 -18.269 -2.404 1.00 97.56 418 GLU A O 1
ATOM 3379 N N . LYS A 1 419 ? 7.746 -18.128 -0.450 1.00 98.38 419 LYS A N 1
ATOM 3380 C CA . LYS A 1 419 ? 6.410 -18.328 -1.038 1.00 98.38 419 LYS A CA 1
ATOM 3381 C C . LYS A 1 419 ? 6.060 -17.268 -2.083 1.00 98.38 419 LYS A C 1
ATOM 3383 O O . LYS A 1 419 ? 5.408 -17.591 -3.082 1.00 98.38 419 LYS A O 1
ATOM 3388 N N . ILE A 1 420 ? 6.460 -16.015 -1.863 1.00 98.56 420 ILE A N 1
ATOM 3389 C CA . ILE A 1 420 ? 6.249 -14.918 -2.815 1.00 98.56 420 ILE A CA 1
ATOM 3390 C C . ILE A 1 420 ? 7.117 -15.126 -4.060 1.00 98.56 420 ILE A C 1
ATOM 3392 O O . ILE A 1 420 ? 6.591 -15.039 -5.173 1.00 98.56 420 ILE A O 1
ATOM 3396 N N . GLU A 1 421 ? 8.409 -15.428 -3.895 1.00 98.62 421 GLU A N 1
ATOM 3397 C CA . GLU A 1 421 ? 9.335 -15.695 -5.007 1.00 98.62 421 GLU A CA 1
ATOM 3398 C C . GLU A 1 421 ? 8.877 -16.899 -5.848 1.00 98.62 421 GLU A C 1
ATOM 3400 O O . GLU A 1 421 ? 8.809 -16.815 -7.079 1.00 98.62 421 GLU A O 1
ATOM 3405 N N . ASP A 1 422 ? 8.479 -17.989 -5.194 1.00 98.56 422 ASP A N 1
ATOM 3406 C CA . ASP A 1 422 ? 7.967 -19.200 -5.832 1.00 98.56 422 ASP A CA 1
ATOM 3407 C C . ASP A 1 422 ? 6.697 -18.930 -6.631 1.00 98.56 422 ASP A C 1
ATOM 3409 O O . ASP A 1 422 ? 6.549 -19.377 -7.773 1.00 98.56 422 ASP A O 1
ATOM 3413 N N . LEU A 1 423 ? 5.737 -18.217 -6.035 1.00 98.62 423 LEU A N 1
ATOM 3414 C CA . LEU A 1 423 ? 4.493 -17.887 -6.717 1.00 98.62 423 LEU A CA 1
ATOM 3415 C C . LEU A 1 423 ? 4.757 -16.964 -7.909 1.00 98.62 423 LEU A C 1
ATOM 3417 O O . LEU A 1 423 ? 4.183 -17.183 -8.976 1.00 98.62 423 LEU A O 1
ATOM 3421 N N . ALA A 1 424 ? 5.636 -15.973 -7.753 1.00 98.56 424 ALA A N 1
ATOM 3422 C CA . ALA A 1 424 ? 6.023 -15.071 -8.827 1.00 98.56 424 ALA A CA 1
ATOM 3423 C C . ALA A 1 424 ? 6.621 -15.835 -10.019 1.00 98.56 424 ALA A C 1
ATOM 3425 O O . ALA A 1 424 ? 6.150 -15.688 -11.150 1.00 98.56 424 ALA A O 1
ATOM 3426 N N . ASN A 1 425 ? 7.584 -16.726 -9.774 1.00 98.62 425 ASN A N 1
ATOM 3427 C CA . ASN A 1 425 ? 8.194 -17.529 -10.834 1.00 98.62 425 ASN A CA 1
ATOM 3428 C C . ASN A 1 425 ? 7.208 -18.539 -11.452 1.00 98.62 425 ASN A C 1
ATOM 3430 O O . ASN A 1 425 ? 7.180 -18.688 -12.672 1.00 98.62 425 ASN A O 1
ATOM 3434 N N . LYS A 1 426 ? 6.283 -19.125 -10.677 1.00 98.38 426 LYS A N 1
ATOM 3435 C CA . LYS A 1 426 ? 5.183 -19.947 -11.229 1.00 98.38 426 LYS A CA 1
ATOM 3436 C C . LYS A 1 426 ? 4.284 -19.163 -12.192 1.00 98.38 426 LYS A C 1
ATOM 3438 O O . LYS A 1 426 ? 3.727 -19.737 -13.128 1.00 98.38 426 LYS A O 1
ATOM 3443 N N . ILE A 1 427 ? 4.088 -17.859 -11.980 1.00 98.25 427 ILE A N 1
ATOM 3444 C CA . ILE A 1 427 ? 3.331 -17.002 -12.910 1.00 98.25 427 ILE A CA 1
ATOM 3445 C C . ILE A 1 427 ? 4.119 -16.715 -14.189 1.00 98.25 427 ILE A C 1
ATOM 3447 O O . ILE A 1 427 ? 3.526 -16.684 -15.272 1.00 98.25 427 ILE A O 1
ATOM 3451 N N . VAL A 1 428 ? 5.438 -16.548 -14.089 1.00 98.19 428 VAL A N 1
ATOM 3452 C CA . VAL A 1 428 ? 6.328 -16.462 -15.257 1.00 98.19 428 VAL A CA 1
ATOM 3453 C C . VAL A 1 428 ? 6.239 -17.752 -16.079 1.00 98.19 428 VAL A C 1
ATOM 3455 O O . VAL A 1 428 ? 5.973 -17.694 -17.278 1.00 98.19 428 VAL A O 1
ATOM 3458 N N . GLU A 1 429 ? 6.344 -18.918 -15.438 1.00 97.81 429 GLU A N 1
ATOM 3459 C CA . GLU A 1 429 ? 6.257 -20.234 -16.092 1.00 97.81 429 GLU A CA 1
ATOM 3460 C C . GLU A 1 429 ? 4.924 -20.452 -16.818 1.00 97.81 429 GLU A C 1
ATOM 3462 O O . GLU A 1 429 ? 4.896 -20.935 -17.953 1.00 97.81 429 GLU A O 1
ATOM 3467 N N . LYS A 1 430 ? 3.808 -20.025 -16.210 1.00 97.69 430 LYS A N 1
ATOM 3468 C CA . LYS A 1 430 ? 2.473 -20.095 -16.829 1.00 97.69 430 LYS A CA 1
ATOM 3469 C C . LYS A 1 430 ? 2.350 -19.306 -18.131 1.00 97.69 430 LYS A C 1
ATOM 3471 O O . LYS A 1 430 ? 1.380 -19.524 -18.854 1.00 97.69 430 LYS A O 1
ATOM 3476 N N . SER A 1 431 ? 3.300 -18.420 -18.439 1.00 97.81 431 SER A N 1
ATOM 3477 C CA . SER A 1 431 ? 3.364 -17.702 -19.714 1.00 97.81 431 SER A CA 1
ATOM 3478 C C . SER A 1 431 ? 2.055 -16.969 -20.046 1.00 97.81 431 SER A C 1
ATOM 3480 O O . SER A 1 431 ? 1.513 -17.072 -21.153 1.00 97.81 431 SER A O 1
ATOM 3482 N N . LEU A 1 432 ? 1.502 -16.261 -19.061 1.00 97.88 432 LEU A N 1
ATOM 3483 C CA . LEU A 1 432 ? 0.230 -15.558 -19.189 1.00 97.88 432 LEU A CA 1
ATOM 3484 C C . LEU A 1 432 ? 0.388 -14.320 -20.089 1.00 97.88 432 LEU A C 1
ATOM 3486 O O . LEU A 1 432 ? 1.408 -13.633 -20.017 1.00 97.88 432 LEU A O 1
ATOM 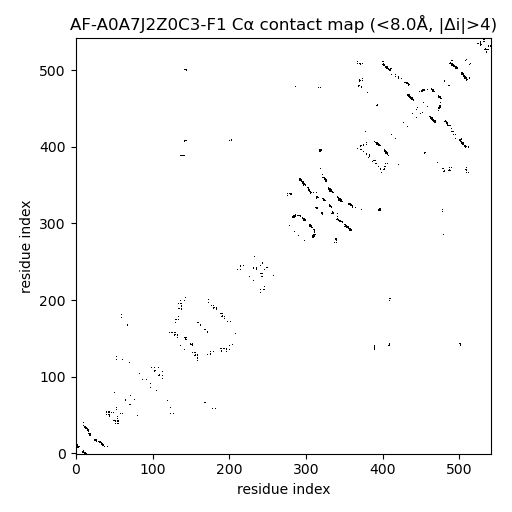3490 N N . PRO A 1 433 ? -0.607 -13.993 -20.933 1.00 98.00 433 PRO A N 1
ATOM 3491 C CA . PRO A 1 433 ? -0.559 -12.784 -21.748 1.00 98.00 433 PRO A CA 1
ATOM 3492 C C . PRO A 1 433 ? -0.716 -11.529 -20.879 1.00 98.00 433 PRO A C 1
ATOM 3494 O O . PRO A 1 433 ? -1.602 -11.480 -20.027 1.00 98.00 433 PRO A O 1
ATOM 3497 N N . ILE A 1 434 ? 0.082 -10.497 -21.152 1.00 97.94 434 ILE A N 1
ATOM 3498 C CA . ILE A 1 434 ? -0.025 -9.177 -20.520 1.00 97.94 434 ILE A CA 1
ATOM 3499 C C . ILE A 1 434 ? -0.873 -8.286 -21.430 1.00 97.94 434 ILE A C 1
ATOM 3501 O O . ILE A 1 434 ? -0.424 -7.787 -22.465 1.00 97.94 434 ILE A O 1
ATOM 3505 N N . LYS A 1 435 ? -2.146 -8.113 -21.072 1.00 97.38 435 LYS A N 1
ATOM 3506 C CA . LYS A 1 435 ? -3.106 -7.351 -21.877 1.00 97.38 435 LYS A CA 1
ATOM 3507 C C . LYS A 1 435 ? -3.016 -5.869 -21.541 1.00 97.38 435 LYS A C 1
ATOM 3509 O O . LYS A 1 435 ? -3.056 -5.490 -20.378 1.00 97.38 435 LYS A O 1
ATOM 3514 N N . LYS A 1 436 ? -2.959 -5.033 -22.577 1.00 96.19 436 LYS A N 1
ATOM 3515 C CA . LYS A 1 436 ? -2.875 -3.570 -22.478 1.00 96.19 436 LYS A CA 1
ATOM 3516 C C . LYS A 1 436 ? -4.025 -2.960 -23.262 1.00 96.19 436 LYS A C 1
ATOM 3518 O O . LYS A 1 436 ? -4.133 -3.191 -24.463 1.00 96.19 436 LYS A O 1
ATOM 3523 N N . TYR A 1 437 ? -4.891 -2.198 -22.610 1.00 95.81 437 TYR A N 1
ATOM 3524 C CA . TYR A 1 437 ? -6.010 -1.539 -23.286 1.00 95.81 437 TYR A CA 1
ATOM 3525 C C . TYR A 1 437 ? -6.465 -0.299 -22.528 1.00 95.81 437 TYR A C 1
ATOM 3527 O O . TYR A 1 437 ? -6.026 -0.012 -21.418 1.00 95.81 437 TYR A O 1
ATOM 3535 N N . VAL A 1 438 ? -7.332 0.476 -23.166 1.00 95.38 438 VAL A N 1
ATOM 3536 C CA . VAL A 1 438 ? -7.811 1.753 -22.653 1.00 95.38 438 VAL A CA 1
ATOM 3537 C C . VAL A 1 438 ? -9.307 1.651 -22.383 1.00 95.38 438 VAL A C 1
ATOM 3539 O O . VAL A 1 438 ? -10.048 1.142 -23.220 1.00 95.38 438 VAL A O 1
ATOM 3542 N N . MET A 1 439 ? -9.763 2.136 -21.228 1.00 95.00 439 MET A N 1
ATOM 3543 C CA . MET A 1 439 ? -11.184 2.123 -20.865 1.00 95.00 439 MET A CA 1
ATOM 3544 C C . MET A 1 439 ? -11.589 3.342 -20.030 1.00 95.00 439 MET A C 1
ATOM 3546 O O . MET A 1 439 ? -10.746 4.033 -19.456 1.00 95.00 439 MET A O 1
ATOM 3550 N N . LYS A 1 440 ? -12.891 3.643 -19.961 1.00 96.38 440 LYS A N 1
ATOM 3551 C CA . LYS A 1 440 ? -13.392 4.752 -19.133 1.00 96.38 440 LYS A CA 1
ATOM 3552 C C . LYS A 1 440 ? -13.234 4.419 -17.651 1.00 96.38 440 LYS A C 1
ATOM 3554 O O . LYS A 1 440 ? -13.491 3.290 -17.245 1.00 96.38 440 LYS A O 1
ATOM 3559 N N . ARG A 1 441 ? -12.902 5.424 -16.837 1.00 93.56 441 ARG A N 1
ATOM 3560 C CA . ARG A 1 441 ? -12.678 5.275 -15.391 1.00 93.56 441 ARG A CA 1
ATOM 3561 C C . ARG A 1 441 ? -13.807 4.514 -14.688 1.00 93.56 441 ARG A C 1
ATOM 3563 O O . ARG A 1 441 ? -13.557 3.472 -14.102 1.00 93.56 441 ARG A O 1
ATOM 3570 N N . GLY A 1 442 ? -15.049 4.981 -14.827 1.00 92.38 442 GLY A N 1
ATOM 3571 C CA . GLY A 1 442 ? -16.185 4.346 -14.152 1.00 92.38 442 GLY A CA 1
ATOM 3572 C C . GLY A 1 442 ? -16.479 2.919 -14.635 1.00 92.38 442 GLY A C 1
ATOM 3573 O O . GLY A 1 442 ? -17.063 2.136 -13.899 1.00 92.38 442 GLY A O 1
ATOM 3574 N N . GLU A 1 443 ? -16.085 2.552 -15.860 1.00 94.75 443 GLU A N 1
ATOM 3575 C CA . GLU A 1 443 ? -16.177 1.162 -16.331 1.00 94.75 443 GLU A CA 1
ATOM 3576 C C . GLU A 1 443 ? -15.077 0.290 -15.713 1.00 94.75 443 GLU A C 1
ATOM 3578 O O . GLU A 1 443 ? -15.360 -0.845 -15.336 1.00 94.75 443 GLU A O 1
ATOM 3583 N N . ALA A 1 444 ? -13.855 0.818 -15.572 1.00 93.94 444 ALA A N 1
ATOM 3584 C CA . ALA A 1 444 ? -12.747 0.126 -14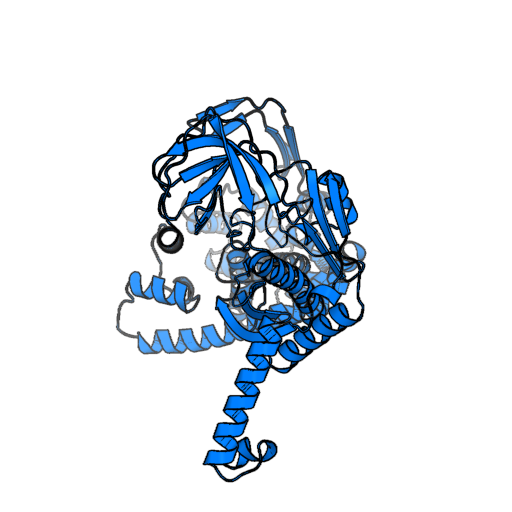.913 1.00 93.94 444 ALA A CA 1
ATOM 3585 C C . ALA A 1 444 ? -13.054 -0.144 -13.438 1.00 93.94 444 ALA A C 1
ATOM 3587 O O . ALA A 1 444 ? -12.946 -1.281 -12.992 1.00 93.94 444 ALA A O 1
ATOM 3588 N N . GLU A 1 445 ? -13.507 0.881 -12.714 1.00 93.25 445 GLU A N 1
ATOM 3589 C CA . GLU A 1 445 ? -13.850 0.795 -11.289 1.00 93.25 445 GLU A CA 1
ATOM 3590 C C . GLU A 1 445 ? -14.976 -0.212 -11.040 1.00 93.25 445 GLU A C 1
ATOM 3592 O O . GLU A 1 445 ? -14.890 -1.017 -10.120 1.00 93.25 445 GLU A O 1
ATOM 3597 N N . ARG A 1 446 ? -16.005 -0.249 -11.900 1.00 93.44 446 ARG A N 1
ATOM 3598 C CA . ARG A 1 446 ? -17.069 -1.262 -11.794 1.00 93.44 446 ARG A CA 1
ATOM 3599 C C . ARG A 1 446 ? -16.586 -2.679 -12.087 1.00 93.44 446 ARG A C 1
ATOM 3601 O O . ARG A 1 446 ? -17.133 -3.622 -11.530 1.00 93.44 446 ARG A O 1
ATOM 3608 N N . LYS A 1 447 ? -15.631 -2.841 -13.006 1.00 94.19 447 LYS A N 1
ATOM 3609 C CA . LYS A 1 447 ? -15.168 -4.161 -13.449 1.00 94.19 447 LYS A CA 1
ATOM 3610 C C . LYS A 1 447 ? -14.124 -4.763 -12.509 1.00 94.19 447 LYS A C 1
ATOM 3612 O O . LYS A 1 447 ? -14.148 -5.967 -12.281 1.00 94.19 447 LYS A O 1
ATOM 3617 N N . TYR A 1 448 ? -13.210 -3.940 -12.011 1.00 91.69 448 TYR A N 1
ATOM 3618 C CA . TYR A 1 448 ? -12.018 -4.380 -11.283 1.00 91.69 448 TYR A CA 1
ATOM 3619 C C . TYR A 1 448 ? -11.948 -3.859 -9.845 1.00 91.69 448 TYR A C 1
ATOM 3621 O O . TYR A 1 448 ? -11.044 -4.237 -9.104 1.00 91.69 448 TYR A O 1
ATOM 3629 N N . GLY A 1 449 ? -12.884 -3.002 -9.434 1.00 89.38 449 GLY A N 1
ATOM 3630 C CA . GLY A 1 449 ? -12.825 -2.322 -8.145 1.00 89.38 449 GLY A CA 1
ATOM 3631 C C . GLY A 1 449 ? -11.715 -1.270 -8.091 1.00 89.38 449 GLY A C 1
ATOM 3632 O O . GLY A 1 449 ? -11.119 -0.896 -9.102 1.00 89.38 449 GLY A O 1
ATOM 3633 N N . PHE A 1 450 ? -11.429 -0.789 -6.882 1.00 86.94 450 PHE A N 1
ATOM 3634 C CA . PHE A 1 450 ? -10.418 0.248 -6.641 1.00 86.94 450 PHE A CA 1
ATOM 3635 C C . PHE A 1 450 ? -8.982 -0.290 -6.550 1.00 86.94 450 PHE A C 1
ATOM 3637 O O . PHE A 1 450 ? -8.041 0.501 -6.558 1.00 86.94 450 PHE A O 1
ATOM 3644 N N . GLY A 1 451 ? -8.792 -1.617 -6.540 1.00 84.62 451 GLY A N 1
ATOM 3645 C CA . GLY A 1 451 ? -7.464 -2.246 -6.522 1.00 84.62 451 GLY A CA 1
ATOM 3646 C C . GLY A 1 451 ? -6.579 -1.857 -7.712 1.00 84.62 451 GLY A C 1
ATOM 3647 O O . GLY A 1 451 ? -5.358 -1.858 -7.594 1.00 84.62 451 GLY A O 1
ATOM 3648 N N . ILE A 1 452 ? -7.187 -1.409 -8.819 1.00 91.00 452 ILE A N 1
ATOM 3649 C CA . ILE A 1 452 ? -6.476 -0.910 -10.005 1.00 91.00 452 ILE A CA 1
ATOM 3650 C C . ILE A 1 452 ? -5.602 0.322 -9.734 1.00 91.00 452 ILE A C 1
ATOM 3652 O O . ILE A 1 452 ? -4.770 0.667 -10.568 1.00 91.00 452 ILE A O 1
ATOM 3656 N N . TYR A 1 453 ? -5.792 1.005 -8.603 1.00 89.38 453 TYR A N 1
ATOM 3657 C CA . TYR A 1 453 ? -5.053 2.211 -8.230 1.00 89.38 453 TYR A CA 1
ATOM 3658 C C . TYR A 1 453 ? -3.857 1.940 -7.309 1.00 89.38 453 TYR A C 1
ATOM 3660 O O . TYR A 1 453 ? -3.386 2.861 -6.645 1.00 89.38 453 TYR A O 1
ATOM 3668 N N . ALA A 1 454 ? -3.335 0.709 -7.276 1.00 80.81 454 ALA A N 1
ATOM 3669 C CA . ALA A 1 454 ? -2.137 0.376 -6.502 1.00 80.81 454 ALA A CA 1
ATOM 3670 C C . ALA A 1 454 ? -0.935 1.277 -6.863 1.00 80.81 454 ALA A C 1
ATOM 3672 O O . ALA A 1 454 ? -0.225 1.752 -5.983 1.00 80.81 454 ALA A O 1
ATOM 3673 N N . GLY A 1 455 ? -0.757 1.618 -8.144 1.00 77.75 455 GLY A N 1
ATOM 3674 C CA . GLY A 1 455 ? 0.262 2.569 -8.607 1.00 77.75 455 GLY A CA 1
ATOM 3675 C C . GLY A 1 455 ? 0.001 4.050 -8.283 1.00 77.75 455 GLY A C 1
ATOM 3676 O O . GLY A 1 455 ? 0.781 4.905 -8.706 1.00 77.75 455 GLY A O 1
ATOM 3677 N N . GLY A 1 456 ? -1.081 4.367 -7.566 1.00 81.31 456 GLY A N 1
ATOM 3678 C CA . GLY A 1 456 ? -1.506 5.722 -7.220 1.00 81.31 456 GLY A CA 1
ATOM 3679 C C . GLY A 1 456 ? -2.683 6.245 -8.053 1.00 81.31 456 GLY A C 1
ATOM 3680 O O . GLY A 1 456 ? -3.123 5.652 -9.041 1.00 81.31 456 GLY A O 1
ATOM 3681 N N . TYR A 1 457 ? -3.216 7.399 -7.643 1.00 80.19 457 TYR A N 1
ATOM 3682 C CA . TYR A 1 457 ? -4.345 8.038 -8.317 1.00 80.19 457 TYR A CA 1
ATOM 3683 C C . TYR A 1 457 ? -3.941 8.637 -9.672 1.00 80.19 457 TYR A C 1
ATOM 3685 O O . TYR A 1 457 ? -3.018 9.446 -9.766 1.00 80.19 457 TYR A O 1
ATOM 3693 N N . ILE A 1 458 ? -4.694 8.308 -10.725 1.00 83.69 458 ILE A N 1
ATOM 3694 C CA . ILE A 1 458 ? -4.459 8.822 -12.080 1.00 83.69 458 ILE A CA 1
ATOM 3695 C C . ILE A 1 458 ? -5.546 9.839 -12.426 1.00 83.69 458 ILE A C 1
ATOM 3697 O O . ILE A 1 458 ? -6.682 9.422 -12.658 1.00 83.69 458 ILE A O 1
ATOM 3701 N N . PRO A 1 459 ? -5.248 11.149 -12.548 1.00 81.50 459 PRO A N 1
ATOM 3702 C CA . PRO A 1 459 ? -6.230 12.205 -12.822 1.00 81.50 459 PRO A CA 1
ATOM 3703 C C . PRO A 1 459 ? -6.692 12.230 -14.295 1.00 81.50 459 PRO A C 1
ATOM 3705 O O . PRO A 1 459 ? -6.569 13.231 -14.996 1.00 81.50 459 PRO A O 1
ATOM 3708 N N . SER A 1 460 ? -7.233 11.114 -14.788 1.00 85.44 460 SER A N 1
ATOM 3709 C CA . SER A 1 460 ? -7.788 10.970 -16.135 1.00 85.44 460 SER A CA 1
ATOM 3710 C C . SER A 1 460 ? -9.164 10.298 -16.124 1.00 85.44 460 SER A C 1
ATOM 3712 O O . SER A 1 460 ? -9.404 9.342 -15.385 1.00 85.44 460 SER A O 1
ATOM 3714 N N . ARG A 1 461 ? -10.065 10.767 -17.003 1.00 88.25 461 ARG A N 1
ATOM 3715 C CA . ARG A 1 461 ? -11.382 10.141 -17.263 1.00 88.25 461 ARG A CA 1
ATOM 3716 C C . ARG A 1 461 ? -11.260 8.784 -17.966 1.00 88.25 461 ARG A C 1
ATOM 3718 O O . ARG A 1 461 ? -12.206 7.998 -17.968 1.00 88.25 461 ARG A O 1
ATOM 3725 N N . VAL A 1 462 ? -10.111 8.535 -18.581 1.00 93.12 462 VAL A N 1
ATOM 3726 C CA . VAL A 1 462 ? -9.797 7.330 -19.343 1.00 93.12 462 VAL A CA 1
ATOM 3727 C C . VAL A 1 462 ? -8.503 6.740 -18.790 1.00 93.12 462 VAL A C 1
ATOM 3729 O O . VAL A 1 462 ? -7.508 7.453 -18.655 1.00 93.12 462 VAL A O 1
ATOM 3732 N N . LEU A 1 463 ? -8.524 5.456 -18.458 1.00 94.56 463 LEU A N 1
ATOM 3733 C CA . LEU A 1 463 ? -7.413 4.743 -17.838 1.00 94.56 463 LEU A CA 1
ATOM 3734 C C . LEU A 1 463 ? -6.788 3.776 -18.841 1.00 94.56 463 LEU A C 1
ATOM 3736 O O . LEU A 1 463 ? -7.502 3.118 -19.601 1.00 94.56 463 LEU A O 1
ATOM 3740 N N . ARG A 1 464 ? -5.457 3.684 -18.823 1.00 94.69 464 ARG A N 1
ATOM 3741 C CA . ARG A 1 464 ? -4.718 2.593 -19.460 1.00 94.69 464 ARG A CA 1
ATOM 3742 C C . ARG A 1 464 ? -4.619 1.461 -18.449 1.00 94.69 464 ARG A C 1
ATOM 3744 O O . ARG A 1 464 ? -4.013 1.647 -17.400 1.00 94.69 464 ARG A O 1
ATOM 3751 N N . ILE A 1 465 ? -5.237 0.333 -18.762 1.00 96.38 465 ILE A N 1
ATOM 3752 C CA . ILE A 1 465 ? -5.248 -0.863 -17.930 1.00 96.38 465 ILE A CA 1
ATOM 3753 C C . ILE A 1 465 ? -4.214 -1.846 -18.455 1.00 96.38 465 ILE A C 1
ATOM 3755 O O . ILE A 1 465 ? -4.134 -2.096 -19.663 1.00 96.38 465 ILE A O 1
ATOM 3759 N N . VAL A 1 466 ? -3.446 -2.390 -17.520 1.00 96.50 466 VAL A N 1
ATOM 3760 C CA . VAL A 1 466 ? -2.532 -3.507 -17.713 1.00 96.50 466 VAL A CA 1
ATOM 3761 C C . VAL A 1 466 ? -3.075 -4.665 -16.888 1.00 96.50 466 VAL A C 1
ATOM 3763 O O . VAL A 1 466 ? -3.345 -4.513 -15.700 1.00 96.50 466 VAL A O 1
ATOM 3766 N N . GLU A 1 467 ? -3.307 -5.800 -17.534 1.00 97.19 467 GLU A N 1
ATOM 3767 C CA . GLU A 1 467 ? -3.954 -6.961 -16.929 1.00 97.19 467 GLU A CA 1
ATOM 3768 C C . GLU A 1 467 ? -3.135 -8.223 -17.200 1.00 97.19 467 GLU A C 1
ATOM 3770 O O . GLU A 1 467 ? -2.883 -8.578 -18.356 1.00 97.19 467 GLU A O 1
ATOM 3775 N N . ILE A 1 468 ? -2.799 -8.931 -16.124 1.00 97.44 468 ILE A N 1
ATOM 3776 C CA . ILE A 1 468 ? -2.331 -10.315 -16.124 1.00 97.44 468 ILE A CA 1
ATOM 3777 C C . ILE A 1 468 ? -3.535 -11.183 -15.712 1.00 97.44 468 ILE A C 1
ATOM 3779 O O . ILE A 1 468 ? -3.886 -11.223 -14.528 1.00 97.44 468 ILE A O 1
ATOM 3783 N N . PRO A 1 469 ? -4.216 -11.861 -16.658 1.00 95.75 469 PRO A N 1
ATOM 3784 C CA . PRO A 1 469 ? -5.510 -12.492 -16.403 1.00 95.75 469 PRO A CA 1
ATOM 3785 C C . PRO A 1 469 ? -5.502 -13.465 -15.219 1.00 95.75 469 PRO A C 1
ATOM 3787 O O . PRO A 1 469 ? -4.672 -14.370 -15.145 1.00 95.75 469 PRO A O 1
ATOM 3790 N N . GLY A 1 470 ? -6.460 -13.295 -14.302 1.00 92.38 470 GLY A N 1
ATOM 3791 C CA . GLY A 1 470 ? -6.595 -14.131 -13.099 1.00 92.38 470 GLY A CA 1
ATOM 3792 C C . GLY A 1 470 ? -5.505 -13.913 -12.039 1.00 92.38 470 GLY A C 1
ATOM 3793 O O . GLY A 1 470 ? -5.422 -14.674 -11.064 1.00 92.38 470 GLY A O 1
ATOM 3794 N N . PHE A 1 471 ? -4.658 -12.897 -12.217 1.00 95.38 471 PHE A N 1
ATOM 3795 C CA . PHE A 1 471 ? -3.540 -12.631 -11.327 1.00 95.38 471 PHE A CA 1
ATOM 3796 C C . PHE A 1 471 ? -3.487 -11.185 -10.835 1.00 95.38 471 PHE A C 1
ATOM 3798 O O . PHE A 1 471 ? -3.669 -10.981 -9.638 1.00 95.38 471 PHE A O 1
ATOM 3805 N N . ASP A 1 472 ? -3.288 -10.216 -11.731 1.00 95.19 472 ASP A N 1
ATOM 3806 C CA . ASP A 1 472 ? -3.137 -8.801 -11.376 1.00 95.19 472 ASP A CA 1
ATOM 3807 C C . ASP A 1 472 ? -3.771 -7.883 -12.430 1.00 95.19 472 ASP A C 1
ATOM 3809 O O . ASP A 1 472 ? -3.808 -8.211 -13.619 1.00 95.19 472 ASP A O 1
ATOM 3813 N N . VAL A 1 473 ? -4.298 -6.740 -11.993 1.00 95.19 473 VAL A N 1
ATOM 3814 C CA . VAL A 1 473 ? -4.866 -5.716 -12.873 1.00 95.19 473 VAL A CA 1
ATOM 3815 C C . VAL A 1 473 ? -4.652 -4.337 -12.273 1.00 95.19 473 VAL A C 1
ATOM 3817 O O . VAL A 1 473 ? -5.112 -4.044 -11.172 1.00 95.19 473 VAL A O 1
ATOM 3820 N N . GLU A 1 474 ? -3.992 -3.465 -13.027 1.00 94.50 474 GLU A N 1
ATOM 3821 C CA . GLU A 1 474 ? -3.638 -2.129 -12.565 1.00 94.50 474 GLU A CA 1
ATOM 3822 C C . GLU A 1 474 ? -3.805 -1.088 -13.671 1.00 94.50 474 GLU A C 1
ATOM 3824 O O . GLU A 1 474 ? -3.598 -1.335 -14.863 1.00 94.50 474 GLU A O 1
ATOM 3829 N N . ALA A 1 475 ? -4.177 0.124 -13.269 1.00 94.69 475 ALA A N 1
ATOM 3830 C CA . ALA A 1 475 ? -4.110 1.282 -14.131 1.00 94.69 475 ALA A CA 1
ATOM 3831 C C . ALA A 1 475 ? -2.654 1.768 -14.156 1.00 94.69 475 ALA A C 1
ATOM 3833 O O . ALA A 1 475 ? -2.195 2.421 -13.223 1.00 94.69 475 ALA A O 1
ATOM 3834 N N . CYS A 1 476 ? -1.916 1.437 -15.218 1.00 93.94 476 CYS A N 1
ATOM 3835 C CA . CYS A 1 476 ? -0.485 1.714 -15.313 1.00 93.94 476 CYS A CA 1
ATOM 3836 C C . CYS A 1 476 ? -0.120 2.412 -16.630 1.00 93.94 476 CYS A C 1
ATOM 3838 O O . CYS A 1 476 ? -0.532 2.019 -17.727 1.00 93.94 476 CYS A O 1
ATOM 3840 N N . GLY A 1 477 ? 0.680 3.476 -16.519 1.00 91.44 477 GLY A N 1
ATOM 3841 C CA . GLY A 1 477 ? 1.205 4.246 -17.650 1.00 91.44 477 GLY A CA 1
ATOM 3842 C C . GLY A 1 477 ? 2.548 3.751 -18.193 1.00 91.44 477 GLY A C 1
ATOM 3843 O O . GLY A 1 477 ? 3.002 4.291 -19.200 1.00 91.44 477 GLY A O 1
ATOM 3844 N N . GLY A 1 478 ? 3.165 2.759 -17.546 1.00 92.56 478 GLY A N 1
ATOM 3845 C CA . GLY A 1 478 ? 4.496 2.255 -17.874 1.00 92.56 478 GLY A CA 1
ATOM 3846 C C . GLY A 1 478 ? 4.576 1.391 -19.128 1.00 92.56 478 GLY A C 1
ATOM 3847 O O . GLY A 1 478 ? 3.565 1.060 -19.764 1.00 92.56 478 GLY A O 1
ATOM 3848 N N . LEU A 1 479 ? 5.808 1.029 -19.483 1.00 95.19 479 LEU A N 1
ATOM 3849 C CA . LEU A 1 479 ? 6.087 0.073 -20.549 1.00 95.19 479 LEU A CA 1
ATOM 3850 C C . LEU A 1 479 ? 6.045 -1.354 -19.997 1.00 95.19 479 LEU A C 1
ATOM 3852 O O . LEU A 1 479 ? 6.546 -1.612 -18.910 1.00 95.19 479 LEU A O 1
ATOM 3856 N N . HIS A 1 480 ? 5.471 -2.262 -20.781 1.00 96.06 480 HIS A N 1
ATOM 3857 C CA . HIS A 1 480 ? 5.285 -3.670 -20.425 1.00 96.06 480 HIS A CA 1
ATOM 3858 C C . HIS A 1 480 ? 5.551 -4.542 -21.649 1.00 96.06 480 HIS A C 1
ATOM 3860 O O . HIS A 1 480 ? 5.292 -4.112 -22.783 1.00 96.06 480 HIS A O 1
ATOM 3866 N N . GLY A 1 481 ? 6.021 -5.763 -21.419 1.00 94.75 481 GLY A N 1
ATOM 3867 C CA . GLY A 1 481 ? 6.071 -6.827 -22.413 1.00 94.75 481 GLY A CA 1
ATOM 3868 C C . GLY A 1 481 ? 4.678 -7.312 -22.823 1.00 94.75 481 GLY A C 1
ATOM 3869 O O . GLY A 1 481 ? 3.653 -6.695 -22.510 1.00 94.75 481 GLY A O 1
ATOM 3870 N N . ASP A 1 482 ? 4.642 -8.410 -23.571 1.00 96.19 482 ASP A N 1
ATOM 3871 C CA . ASP A 1 482 ? 3.395 -9.027 -24.044 1.00 96.19 482 ASP A CA 1
ATOM 3872 C C . ASP A 1 482 ? 3.049 -10.309 -23.280 1.00 96.19 482 ASP A C 1
ATOM 3874 O O . ASP A 1 482 ? 1.905 -10.774 -23.328 1.00 96.19 482 ASP A O 1
ATOM 3878 N N . ASN A 1 483 ? 4.009 -10.893 -22.558 1.00 98.00 483 ASN A N 1
ATOM 3879 C CA . ASN A 1 483 ? 3.821 -12.146 -21.844 1.00 98.00 483 ASN A CA 1
ATOM 3880 C C . ASN A 1 483 ? 4.676 -12.230 -20.571 1.00 98.00 483 ASN A C 1
ATOM 3882 O O . ASN A 1 483 ? 5.817 -11.774 -20.549 1.00 98.00 483 ASN A O 1
ATOM 3886 N N . THR A 1 484 ? 4.158 -12.878 -19.523 1.00 98.12 484 THR A N 1
ATOM 3887 C CA . THR A 1 484 ? 4.888 -13.043 -18.255 1.00 98.12 484 THR A CA 1
ATOM 3888 C C . THR A 1 484 ? 6.173 -13.851 -18.409 1.00 98.12 484 THR A C 1
ATOM 3890 O O . THR A 1 484 ? 7.111 -13.620 -17.655 1.00 98.12 484 THR A O 1
ATOM 3893 N N . LYS A 1 485 ? 6.274 -14.740 -19.406 1.00 97.25 485 LYS A N 1
ATOM 3894 C CA . LYS A 1 485 ? 7.505 -15.502 -19.674 1.00 97.25 485 LYS A CA 1
ATOM 3895 C C . LYS A 1 485 ? 8.689 -14.614 -20.070 1.00 97.25 485 LYS A C 1
ATOM 3897 O O . LYS A 1 485 ? 9.835 -14.993 -19.848 1.00 97.25 485 LYS A O 1
ATOM 3902 N N . ASP A 1 486 ? 8.417 -13.443 -20.653 1.00 96.00 486 ASP A N 1
ATOM 3903 C CA . ASP A 1 486 ? 9.451 -12.544 -21.176 1.00 96.00 486 ASP A CA 1
ATOM 3904 C C . ASP A 1 486 ? 10.218 -11.840 -20.041 1.00 96.00 486 ASP A C 1
ATOM 3906 O O . ASP A 1 486 ? 11.327 -11.340 -20.254 1.00 96.00 486 ASP A O 1
ATOM 3910 N N . VAL A 1 487 ? 9.652 -11.856 -18.826 1.00 97.56 487 VAL A N 1
ATOM 3911 C CA . VAL A 1 487 ? 10.293 -11.395 -17.586 1.00 97.56 487 VAL A CA 1
ATOM 3912 C C . VAL A 1 487 ? 11.507 -12.257 -17.238 1.00 97.56 487 VAL A C 1
ATOM 3914 O O . VAL A 1 487 ? 12.533 -11.729 -16.808 1.00 97.56 487 VAL A O 1
ATOM 3917 N N . GLY A 1 488 ? 11.417 -13.569 -17.470 1.00 97.25 488 GLY A N 1
ATOM 3918 C CA . GLY A 1 488 ? 12.412 -14.543 -17.026 1.00 97.25 488 GLY A CA 1
ATOM 3919 C C . GLY A 1 488 ? 12.428 -14.730 -15.505 1.00 97.25 488 GLY A C 1
ATOM 3920 O O . GLY A 1 488 ? 11.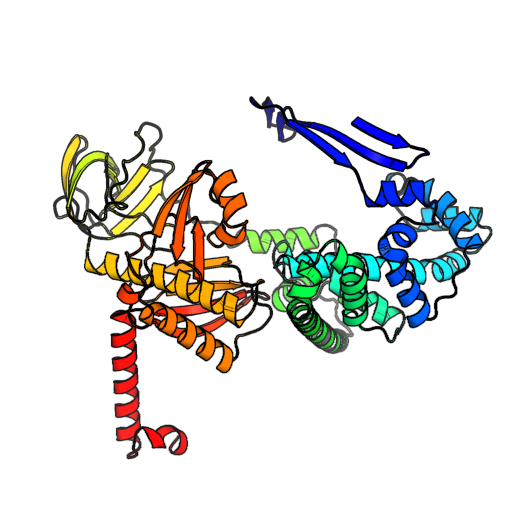490 -14.351 -14.809 1.00 97.25 488 GLY A O 1
ATOM 3921 N N . PHE A 1 489 ? 13.502 -15.337 -14.995 1.00 97.94 489 PHE A N 1
ATOM 3922 C CA . PHE A 1 489 ? 13.655 -15.635 -13.568 1.00 97.94 489 PHE A CA 1
ATOM 3923 C C . PHE A 1 489 ? 13.614 -14.361 -12.717 1.00 97.94 489 PHE A C 1
ATOM 3925 O O . PHE A 1 489 ? 14.321 -13.397 -13.020 1.00 97.94 489 PHE A O 1
ATOM 3932 N N . ILE A 1 490 ? 12.808 -14.370 -11.656 1.00 98.62 490 ILE A N 1
ATOM 3933 C CA . ILE A 1 490 ? 12.704 -13.287 -10.676 1.00 98.62 490 ILE A CA 1
ATOM 3934 C C . ILE A 1 490 ? 13.378 -13.745 -9.386 1.00 98.62 490 ILE A C 1
ATOM 3936 O O . ILE A 1 490 ? 13.028 -14.792 -8.846 1.00 98.62 490 ILE A O 1
ATOM 3940 N N . LYS A 1 491 ? 14.307 -12.937 -8.873 1.00 98.44 491 LYS A N 1
ATOM 3941 C CA . LYS A 1 491 ? 14.984 -13.182 -7.597 1.00 98.44 491 LYS A CA 1
ATOM 3942 C C . LYS A 1 491 ? 14.724 -12.040 -6.626 1.00 98.44 491 LYS A C 1
ATOM 3944 O O . LYS A 1 491 ? 15.061 -10.894 -6.934 1.00 98.44 491 LYS A O 1
ATOM 3949 N N . ILE A 1 492 ? 14.186 -12.352 -5.452 1.00 98.31 492 ILE A N 1
ATOM 3950 C CA . ILE A 1 492 ? 14.151 -11.465 -4.290 1.00 98.31 492 ILE A CA 1
ATOM 3951 C C . ILE A 1 492 ? 15.561 -11.418 -3.694 1.00 98.31 492 ILE A C 1
ATOM 3953 O O . ILE A 1 492 ? 16.187 -12.441 -3.422 1.00 98.31 492 ILE A O 1
ATOM 3957 N N . LEU A 1 493 ? 16.095 -10.206 -3.550 1.00 96.25 493 LEU A N 1
ATOM 3958 C CA . LEU A 1 493 ? 17.442 -9.970 -3.030 1.00 96.25 493 LEU A CA 1
ATOM 3959 C C . LEU A 1 493 ? 17.453 -9.838 -1.512 1.00 96.25 493 LEU A C 1
ATOM 3961 O O . LEU A 1 493 ? 18.400 -10.264 -0.857 1.00 96.25 493 LEU A O 1
ATOM 3965 N N . LYS A 1 494 ? 16.455 -9.123 -0.995 1.00 93.19 494 LYS A N 1
ATOM 3966 C CA . LYS A 1 494 ? 16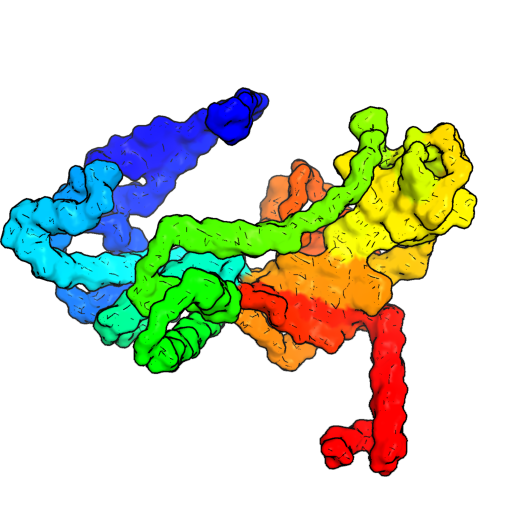.228 -8.858 0.422 1.00 93.19 494 LYS A CA 1
ATOM 3967 C C . LYS A 1 494 ? 14.872 -8.198 0.594 1.00 93.19 494 LYS A C 1
ATOM 3969 O O . LYS A 1 494 ? 14.429 -7.444 -0.286 1.00 93.19 494 LYS A O 1
ATOM 3974 N N . THR A 1 495 ? 14.305 -8.352 1.779 1.00 95.94 495 THR A N 1
ATOM 3975 C CA . THR A 1 495 ? 13.231 -7.486 2.245 1.00 95.94 495 THR A 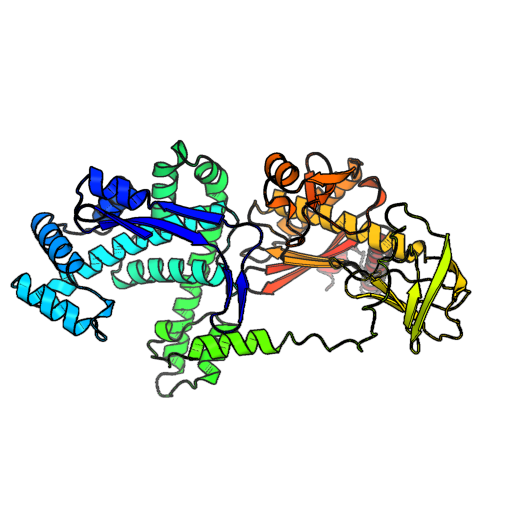CA 1
ATOM 3976 C C . THR A 1 495 ? 13.704 -6.632 3.413 1.00 95.94 495 THR A C 1
ATOM 3978 O O . THR A 1 495 ? 14.662 -6.949 4.121 1.00 95.94 495 THR A O 1
ATOM 3981 N N . LYS A 1 496 ? 13.106 -5.451 3.560 1.00 94.06 496 LYS A N 1
ATOM 3982 C CA . LYS A 1 496 ? 13.426 -4.536 4.655 1.00 94.06 496 LYS A CA 1
ATOM 3983 C C . LYS A 1 496 ? 12.190 -3.758 5.059 1.00 94.06 496 LYS A C 1
ATOM 3985 O O . LYS A 1 496 ? 11.567 -3.102 4.228 1.00 94.06 496 LYS A O 1
ATOM 3990 N N . ARG A 1 497 ? 11.898 -3.728 6.355 1.00 89.06 497 ARG A N 1
ATOM 3991 C CA . ARG A 1 497 ? 10.920 -2.793 6.913 1.00 89.06 497 ARG A CA 1
ATOM 3992 C C . ARG A 1 497 ? 11.460 -1.364 6.826 1.00 89.06 497 ARG A C 1
ATOM 3994 O O . ARG A 1 497 ? 12.522 -1.067 7.374 1.00 89.06 497 ARG A O 1
ATOM 4001 N N . ILE A 1 498 ? 10.754 -0.499 6.102 1.00 86.12 498 ILE A N 1
ATOM 4002 C CA . ILE A 1 498 ? 11.147 0.906 5.903 1.00 86.12 498 ILE A CA 1
ATOM 4003 C C . ILE A 1 498 ? 10.570 1.779 7.008 1.00 86.12 498 ILE A C 1
ATOM 4005 O O . ILE A 1 498 ? 11.259 2.630 7.559 1.00 86.12 498 ILE A O 1
ATOM 4009 N N . ALA A 1 499 ? 9.308 1.533 7.330 1.00 80.44 499 ALA A N 1
ATOM 4010 C CA . ALA A 1 499 ? 8.562 2.215 8.366 1.00 80.44 499 ALA A CA 1
ATOM 4011 C C . ALA A 1 499 ? 7.514 1.251 8.923 1.00 80.44 499 ALA A C 1
ATOM 4013 O O . ALA A 1 499 ? 7.328 0.130 8.440 1.00 80.44 499 ALA A O 1
ATOM 4014 N N . ASP A 1 500 ? 6.816 1.676 9.965 1.00 76.81 500 ASP A N 1
ATOM 4015 C CA . ASP A 1 500 ? 5.702 0.893 10.461 1.00 76.81 500 ASP A CA 1
ATOM 4016 C C . ASP A 1 500 ? 4.562 0.845 9.435 1.00 76.81 500 ASP A C 1
ATOM 4018 O O . ASP A 1 500 ? 4.138 1.884 8.928 1.00 76.81 500 ASP A O 1
ATOM 4022 N N . GLY A 1 501 ? 4.091 -0.360 9.116 1.00 83.56 501 GLY A N 1
ATOM 4023 C CA . GLY A 1 501 ? 3.117 -0.581 8.051 1.00 83.56 501 GLY A CA 1
ATOM 4024 C C . GLY A 1 501 ? 3.707 -0.628 6.636 1.00 83.56 501 GLY A C 1
ATOM 4025 O O . GLY A 1 501 ? 2.927 -0.773 5.702 1.00 83.56 501 GLY A O 1
ATOM 4026 N N . LEU A 1 502 ? 5.032 -0.496 6.446 1.00 89.00 502 LEU A N 1
ATOM 4027 C CA . LEU A 1 502 ? 5.673 -0.476 5.121 1.00 89.00 502 LEU A CA 1
ATOM 4028 C C . LEU A 1 502 ? 6.900 -1.392 5.029 1.00 89.00 502 LEU A C 1
ATOM 4030 O O . LEU A 1 502 ? 7.903 -1.202 5.729 1.00 89.00 502 LEU A O 1
ATOM 4034 N N . VAL A 1 503 ? 6.860 -2.324 4.077 1.00 94.44 503 VAL A N 1
ATOM 4035 C CA . VAL A 1 503 ? 7.951 -3.257 3.770 1.00 94.44 503 VAL A CA 1
ATOM 4036 C C . VAL A 1 503 ? 8.402 -3.085 2.327 1.00 94.44 503 VAL A C 1
ATOM 4038 O O . VAL A 1 503 ? 7.591 -3.040 1.409 1.00 94.44 503 VAL A O 1
ATOM 4041 N N . ARG A 1 504 ? 9.715 -3.010 2.124 1.00 96.81 504 ARG A N 1
ATOM 4042 C CA . ARG A 1 504 ? 10.354 -2.980 0.812 1.00 96.81 504 ARG A CA 1
ATOM 4043 C C . ARG A 1 504 ? 10.802 -4.372 0.409 1.00 96.81 504 ARG A C 1
ATOM 4045 O O . ARG A 1 504 ? 11.521 -5.012 1.174 1.00 96.81 504 ARG A O 1
ATOM 4052 N N . ILE A 1 505 ? 10.474 -4.773 -0.812 1.00 98.19 505 ILE A N 1
ATOM 4053 C CA . ILE A 1 505 ? 10.996 -5.971 -1.473 1.00 98.19 505 ILE A CA 1
ATOM 4054 C C . ILE A 1 505 ? 11.903 -5.503 -2.614 1.00 98.19 505 ILE A C 1
ATOM 4056 O O . ILE A 1 505 ? 11.441 -4.818 -3.529 1.00 98.19 505 ILE A O 1
ATOM 4060 N N . GLU A 1 506 ? 13.198 -5.827 -2.555 1.00 98.25 506 GLU A N 1
ATOM 4061 C CA . GLU A 1 506 ? 14.133 -5.579 -3.661 1.00 98.25 506 GLU A CA 1
ATOM 4062 C C . GLU A 1 506 ? 14.289 -6.841 -4.509 1.00 98.25 506 GLU A C 1
ATOM 4064 O O . GLU A 1 506 ? 14.524 -7.922 -3.970 1.00 98.25 506 GLU A O 1
ATOM 4069 N N . ILE A 1 507 ? 14.202 -6.700 -5.831 1.00 98.50 507 ILE A N 1
ATOM 4070 C CA . ILE A 1 507 ? 14.243 -7.810 -6.783 1.00 98.50 507 ILE A CA 1
ATOM 4071 C C . ILE A 1 507 ? 15.190 -7.532 -7.955 1.00 98.50 507 ILE A C 1
ATOM 4073 O O . ILE A 1 507 ? 15.500 -6.383 -8.280 1.00 98.50 507 ILE A O 1
ATOM 4077 N N . LYS A 1 508 ? 15.588 -8.600 -8.642 1.00 98.50 508 LYS A N 1
ATOM 4078 C CA . LYS A 1 508 ? 16.125 -8.571 -10.011 1.00 98.50 508 LYS A CA 1
ATOM 4079 C C . LYS A 1 508 ? 15.309 -9.513 -10.884 1.00 98.50 508 LYS A C 1
ATOM 4081 O O . LYS A 1 508 ? 14.820 -10.523 -10.380 1.00 98.50 508 LYS A O 1
ATOM 4086 N N . ALA A 1 509 ? 15.196 -9.214 -12.178 1.00 98.25 509 ALA A N 1
ATOM 4087 C CA . ALA A 1 509 ? 14.532 -10.101 -13.132 1.00 98.25 509 ALA A CA 1
ATOM 4088 C C . ALA A 1 509 ? 15.365 -10.357 -14.397 1.00 98.25 509 ALA A C 1
ATOM 4090 O O . ALA A 1 509 ? 16.207 -9.546 -14.792 1.00 98.25 509 ALA A O 1
ATOM 4091 N N . GLY A 1 510 ? 15.110 -11.492 -15.045 1.00 97.25 510 GLY A N 1
ATOM 4092 C CA . GLY A 1 510 ? 15.686 -11.851 -16.339 1.00 97.25 510 GLY A CA 1
ATOM 4093 C C . GLY A 1 510 ? 17.208 -12.001 -16.298 1.00 97.25 510 GLY A C 1
ATOM 4094 O O . GLY A 1 510 ? 17.767 -12.585 -15.372 1.00 97.25 510 GLY A O 1
ATOM 4095 N N . GLU A 1 511 ? 17.895 -11.467 -17.311 1.00 95.44 511 GLU A N 1
ATOM 4096 C CA . GLU A 1 511 ? 19.363 -11.531 -17.411 1.00 95.44 511 GLU A CA 1
ATOM 4097 C C . GLU A 1 511 ? 20.074 -10.930 -16.191 1.00 95.44 511 GLU A C 1
ATOM 4099 O O . GLU A 1 511 ? 21.037 -11.510 -15.697 1.00 95.44 511 GLU A O 1
ATOM 4104 N N . VAL A 1 512 ? 19.535 -9.842 -15.632 1.00 97.12 512 VAL A N 1
ATOM 4105 C CA . VAL A 1 512 ? 20.107 -9.155 -14.466 1.00 97.12 512 VAL A CA 1
ATOM 4106 C C . VAL A 1 512 ? 20.042 -10.034 -13.211 1.00 97.12 512 VAL A C 1
ATOM 4108 O O . VAL A 1 512 ? 20.952 -10.000 -12.378 1.00 97.12 512 VAL A O 1
ATOM 4111 N N . ALA A 1 513 ? 18.992 -10.853 -13.074 1.00 97.50 513 ALA A N 1
ATOM 4112 C CA . ALA A 1 513 ? 18.882 -11.837 -11.997 1.00 97.50 513 ALA A CA 1
ATOM 4113 C C . ALA A 1 513 ? 19.860 -13.002 -12.187 1.00 97.50 513 ALA A C 1
ATOM 4115 O O . ALA A 1 513 ? 20.516 -13.415 -11.233 1.00 97.50 513 ALA A O 1
ATOM 4116 N N . LEU A 1 514 ? 19.998 -13.507 -13.415 1.00 96.69 514 LEU A N 1
ATOM 4117 C CA . LEU A 1 514 ? 20.911 -14.613 -13.716 1.00 96.69 514 LEU A CA 1
ATOM 4118 C C . LEU A 1 514 ? 22.374 -14.218 -13.498 1.00 96.69 514 LEU A C 1
ATOM 4120 O O . LEU A 1 514 ? 23.133 -14.992 -12.920 1.00 96.69 514 LEU A O 1
ATOM 4124 N N . ASP A 1 515 ? 22.769 -13.012 -13.907 1.00 96.50 515 ASP A N 1
ATOM 4125 C CA . ASP A 1 515 ? 24.126 -12.509 -13.681 1.00 96.50 515 ASP A CA 1
ATOM 4126 C C . ASP A 1 515 ? 24.409 -12.301 -12.187 1.00 96.50 515 ASP A C 1
ATOM 4128 O O . ASP A 1 515 ? 25.496 -12.629 -11.711 1.00 96.50 515 ASP A O 1
ATOM 4132 N N . TYR A 1 516 ? 23.409 -11.862 -11.414 1.00 96.69 516 TYR A N 1
ATOM 4133 C CA . TYR A 1 516 ? 23.507 -11.818 -9.955 1.00 96.69 516 TYR A CA 1
ATOM 4134 C C . TYR A 1 516 ? 23.709 -13.210 -9.337 1.00 96.69 516 TYR A C 1
ATOM 4136 O O . TYR A 1 516 ? 24.556 -13.366 -8.459 1.00 96.69 516 TYR A O 1
ATOM 4144 N N . MET A 1 517 ? 22.979 -14.228 -9.803 1.00 97.06 517 MET A N 1
ATOM 4145 C CA . MET A 1 517 ? 23.127 -15.598 -9.297 1.00 97.06 517 MET A CA 1
ATOM 4146 C C . MET A 1 517 ? 24.494 -16.200 -9.636 1.00 97.06 517 MET A C 1
ATOM 4148 O O . MET A 1 517 ? 25.115 -16.800 -8.763 1.00 97.06 517 MET A O 1
ATOM 4152 N N . LYS A 1 518 ? 25.008 -15.979 -10.853 1.00 96.75 518 LYS A N 1
ATOM 4153 C CA . LYS A 1 518 ? 26.365 -16.410 -11.241 1.00 96.75 518 LYS A CA 1
ATOM 4154 C C . LYS A 1 518 ? 27.440 -15.778 -10.361 1.00 96.75 518 LYS A C 1
ATOM 4156 O O . LYS A 1 518 ? 28.397 -16.445 -9.979 1.00 96.75 518 LYS A O 1
ATOM 4161 N N . GLU A 1 519 ? 27.282 -14.500 -10.021 1.00 95.94 519 GLU A N 1
ATOM 4162 C CA . GLU A 1 519 ? 28.204 -13.811 -9.118 1.00 95.94 519 GLU A CA 1
ATOM 4163 C C . GLU A 1 519 ? 28.164 -14.408 -7.704 1.00 95.94 519 GLU A C 1
ATOM 4165 O O . GLU A 1 519 ? 29.207 -14.620 -7.089 1.00 95.94 519 GLU A O 1
ATOM 4170 N N . LYS A 1 520 ? 26.970 -14.741 -7.196 1.00 95.44 520 LYS A N 1
ATOM 4171 C CA . LYS A 1 520 ? 26.818 -15.416 -5.898 1.00 95.44 520 LYS A CA 1
ATOM 4172 C C . LYS A 1 520 ? 27.434 -16.810 -5.884 1.00 95.44 520 LYS A C 1
ATOM 4174 O O . LYS A 1 520 ? 28.129 -17.140 -4.927 1.00 95.44 520 LYS A O 1
ATOM 4179 N N . GLU A 1 521 ? 27.234 -17.582 -6.946 1.00 95.56 521 GLU A N 1
ATOM 4180 C CA . GLU A 1 521 ? 27.855 -18.896 -7.122 1.00 95.56 521 GLU A CA 1
ATOM 4181 C C . GLU A 1 521 ? 29.388 -18.787 -7.149 1.00 95.56 521 GLU A C 1
ATOM 4183 O O . GLU A 1 521 ? 30.074 -19.552 -6.475 1.00 95.56 521 GLU A O 1
ATOM 4188 N N . ARG A 1 522 ? 29.942 -17.791 -7.857 1.00 96.38 522 ARG A N 1
ATOM 4189 C CA . ARG A 1 522 ? 31.390 -17.529 -7.869 1.00 96.38 522 ARG A CA 1
ATOM 4190 C C . ARG A 1 522 ? 31.929 -17.233 -6.469 1.00 96.38 522 ARG A C 1
ATOM 4192 O O . ARG A 1 522 ? 32.931 -17.818 -6.074 1.00 96.38 522 ARG A O 1
ATOM 4199 N N . ILE A 1 523 ? 31.259 -16.362 -5.714 1.00 95.94 523 ILE A N 1
ATOM 4200 C CA . ILE A 1 523 ? 31.669 -16.021 -4.343 1.00 95.94 523 ILE A CA 1
ATOM 4201 C C . ILE A 1 523 ? 31.617 -17.257 -3.435 1.00 95.94 523 ILE A C 1
ATOM 4203 O O . ILE A 1 523 ? 32.548 -17.477 -2.664 1.00 95.94 523 ILE A O 1
ATOM 4207 N N . LEU A 1 524 ? 30.563 -18.077 -3.529 1.00 95.31 524 LEU A N 1
ATOM 4208 C CA . LEU A 1 524 ? 30.440 -19.302 -2.734 1.00 95.31 524 LEU A CA 1
ATOM 4209 C C . LEU A 1 524 ? 31.576 -20.288 -3.038 1.00 95.31 524 LEU A C 1
ATOM 4211 O O . LEU A 1 524 ? 32.186 -20.812 -2.107 1.00 95.31 524 LEU A O 1
ATOM 4215 N N . LYS A 1 525 ? 31.915 -20.467 -4.320 1.00 95.44 525 LYS A N 1
ATOM 4216 C CA . LYS A 1 525 ? 33.063 -21.276 -4.759 1.00 95.44 525 LYS A CA 1
ATOM 4217 C C . LYS A 1 525 ? 34.376 -20.774 -4.178 1.00 95.44 525 LYS A C 1
ATOM 4219 O O . LYS A 1 525 ? 35.110 -21.552 -3.579 1.00 95.44 525 LYS A O 1
ATOM 4224 N N . GLU A 1 526 ? 34.645 -19.474 -4.279 1.00 96.00 526 GLU A N 1
ATOM 4225 C CA . GLU A 1 526 ? 35.866 -18.878 -3.726 1.00 96.00 526 GLU A CA 1
ATOM 4226 C C . GLU A 1 526 ? 35.971 -19.054 -2.202 1.00 96.00 526 GLU A C 1
ATOM 4228 O O . GLU A 1 526 ? 37.067 -19.242 -1.671 1.00 96.00 526 GLU A O 1
ATOM 4233 N N . VAL A 1 527 ? 34.849 -18.982 -1.477 1.00 95.88 527 VAL A N 1
ATOM 4234 C CA . VAL A 1 527 ? 34.815 -19.212 -0.023 1.00 95.88 527 VAL A CA 1
ATOM 4235 C C . VAL A 1 527 ? 35.060 -20.686 0.301 1.00 95.88 527 VAL A C 1
ATOM 4237 O O . VAL A 1 527 ? 35.901 -20.982 1.148 1.00 95.88 527 VAL A O 1
ATOM 4240 N N . ALA A 1 528 ? 34.383 -21.602 -0.393 1.00 96.00 528 ALA A N 1
ATOM 4241 C CA . ALA A 1 528 ? 34.554 -23.042 -0.222 1.00 96.00 528 ALA A CA 1
ATOM 4242 C C . ALA A 1 528 ? 36.010 -23.475 -0.475 1.00 96.00 528 ALA A C 1
ATOM 4244 O O . ALA A 1 528 ? 36.603 -24.174 0.348 1.00 96.00 528 ALA A O 1
ATOM 4245 N N . GLU A 1 529 ? 36.627 -22.968 -1.549 1.00 95.75 529 GLU A N 1
ATOM 4246 C CA . GLU A 1 529 ? 38.037 -23.204 -1.878 1.00 95.75 529 GLU A CA 1
ATOM 4247 C C . GLU A 1 529 ? 38.983 -22.702 -0.781 1.00 95.75 529 GLU A C 1
ATOM 4249 O O . GLU A 1 529 ? 39.902 -23.419 -0.383 1.00 95.75 529 GLU A O 1
ATOM 4254 N N . LYS A 1 530 ? 38.750 -21.495 -0.248 1.00 95.69 530 LYS A N 1
ATOM 4255 C CA . LYS A 1 530 ? 39.569 -20.926 0.839 1.00 95.69 530 LYS A CA 1
ATOM 4256 C C . LYS A 1 530 ? 39.458 -21.711 2.142 1.00 95.69 530 LYS A C 1
ATOM 4258 O O . LYS A 1 530 ? 40.432 -21.774 2.889 1.00 95.69 530 LYS A O 1
ATOM 4263 N N . LEU A 1 531 ? 38.291 -22.289 2.413 1.00 95.38 531 LEU A N 1
ATOM 4264 C CA . LEU A 1 531 ? 38.043 -23.122 3.589 1.00 95.38 531 LEU A CA 1
ATOM 4265 C C . LEU A 1 531 ? 38.477 -24.584 3.383 1.00 95.38 531 LEU A C 1
ATOM 4267 O O . LEU A 1 531 ? 38.529 -25.344 4.346 1.00 95.38 531 LEU A O 1
ATOM 4271 N N . GLY A 1 532 ? 38.806 -24.988 2.151 1.00 95.44 532 GLY A N 1
ATOM 4272 C CA . GLY A 1 532 ? 39.156 -26.371 1.823 1.00 95.44 532 GLY A CA 1
ATOM 4273 C C . GLY A 1 532 ? 37.988 -27.350 1.982 1.00 95.44 532 GLY A C 1
ATOM 4274 O O . GLY A 1 532 ? 38.215 -28.542 2.193 1.00 95.44 532 GLY A O 1
ATOM 4275 N N . VAL A 1 533 ? 36.747 -26.860 1.899 1.00 95.94 533 VAL A N 1
ATOM 4276 C CA . VAL A 1 533 ? 35.518 -27.660 2.017 1.00 95.94 533 VAL A CA 1
ATOM 4277 C C . VAL A 1 533 ? 34.702 -27.587 0.729 1.00 95.94 533 VAL A C 1
ATOM 4279 O O . VAL A 1 533 ? 34.954 -26.764 -0.146 1.00 95.94 533 VAL A O 1
ATOM 4282 N N . LYS A 1 534 ? 33.710 -28.467 0.585 1.00 93.38 534 LYS A N 1
ATOM 4283 C CA . LYS A 1 534 ? 32.720 -28.350 -0.493 1.00 93.38 534 LYS A CA 1
ATOM 4284 C C . LYS A 1 534 ? 31.738 -27.214 -0.195 1.00 93.38 534 LYS A C 1
ATOM 4286 O O . LYS A 1 534 ? 31.504 -26.918 0.972 1.00 93.38 534 LYS A O 1
ATOM 4291 N N . GLU A 1 535 ? 31.112 -26.649 -1.231 1.00 91.56 535 GLU A N 1
ATOM 4292 C CA . GLU A 1 535 ? 30.113 -25.567 -1.107 1.00 91.56 535 GLU A CA 1
ATOM 4293 C C . GLU A 1 535 ? 29.000 -25.894 -0.092 1.00 91.56 535 GLU A C 1
ATOM 4295 O O . GLU A 1 535 ? 28.665 -25.064 0.748 1.00 91.56 535 GLU A O 1
ATOM 4300 N N . GLU A 1 536 ? 28.498 -27.132 -0.116 1.00 93.75 536 GLU A N 1
ATOM 4301 C CA . GLU A 1 536 ? 27.485 -27.669 0.810 1.00 93.75 536 GLU A CA 1
ATOM 4302 C C . GLU A 1 536 ? 27.903 -27.633 2.292 1.00 93.75 536 GLU A C 1
ATOM 4304 O O . GLU A 1 536 ? 27.047 -27.503 3.162 1.00 93.75 536 GLU A O 1
ATOM 4309 N N . ASN A 1 537 ? 29.207 -27.664 2.577 1.00 94.12 537 ASN A N 1
ATOM 4310 C CA . ASN A 1 537 ? 29.758 -27.713 3.934 1.00 94.12 537 ASN A CA 1
ATOM 4311 C C . ASN A 1 537 ? 30.290 -26.350 4.408 1.00 94.12 537 ASN A C 1
ATOM 4313 O O . ASN A 1 537 ? 30.849 -26.254 5.500 1.00 94.12 537 ASN A O 1
ATOM 4317 N N . VAL A 1 538 ? 30.157 -25.287 3.603 1.00 93.88 538 VAL A N 1
ATOM 4318 C CA . VAL A 1 538 ? 30.594 -23.934 3.990 1.00 93.88 538 VAL A CA 1
ATOM 4319 C C . VAL A 1 538 ? 29.952 -23.474 5.306 1.00 93.88 538 VAL A C 1
ATOM 4321 O O . VAL A 1 538 ? 30.697 -22.976 6.146 1.00 93.88 538 VAL A O 1
ATOM 4324 N N . PRO A 1 539 ? 28.637 -23.661 5.554 1.00 92.75 539 PRO A N 1
ATOM 4325 C CA . PRO A 1 539 ? 28.023 -23.233 6.814 1.00 92.75 539 PRO A CA 1
ATOM 4326 C C . PRO A 1 539 ? 28.579 -23.930 8.061 1.00 92.75 539 PRO A C 1
ATOM 4328 O O . PRO A 1 539 ? 28.533 -23.360 9.140 1.00 92.75 539 PRO A O 1
ATOM 4331 N N . GLU A 1 540 ? 29.085 -25.157 7.927 1.00 93.12 540 GLU A N 1
ATOM 4332 C CA . GLU A 1 540 ? 29.648 -25.935 9.040 1.00 93.12 540 GLU A CA 1
ATOM 4333 C C . GLU A 1 540 ? 31.114 -25.567 9.320 1.00 93.12 540 GLU A C 1
ATOM 4335 O O . GLU A 1 540 ? 31.639 -25.856 10.395 1.00 93.12 540 GLU A O 1
ATOM 4340 N N . ALA A 1 541 ? 31.784 -24.964 8.335 1.00 88.38 541 ALA A N 1
ATOM 4341 C CA . ALA A 1 541 ? 33.199 -24.613 8.374 1.00 88.38 541 ALA A CA 1
ATOM 4342 C C . ALA A 1 541 ? 33.476 -23.171 8.848 1.00 88.38 541 ALA A C 1
ATOM 4344 O O . ALA A 1 541 ? 34.641 -22.841 9.091 1.00 88.38 541 ALA A O 1
ATOM 4345 N N . VAL A 1 542 ? 32.439 -22.327 8.954 1.00 86.06 542 VAL A N 1
ATOM 4346 C CA . VAL A 1 542 ? 32.474 -20.933 9.452 1.00 86.06 542 VAL A CA 1
ATOM 4347 C C . VAL A 1 542 ? 31.887 -20.881 10.854 1.00 86.06 542 VAL A C 1
ATOM 4349 O O . VAL A 1 542 ? 32.502 -20.206 11.712 1.00 86.06 542 VAL A O 1
#

=== Feature glossary ===
The record interleaves many kinds of information about one protein. Here is each kind framed as the question it answers.

Q: What are the backbone torsion angles?
A: φ (phi) and ψ (psi) are the two rotatable backbone dihedrals per residue: φ is the C(i-1)–N–Cα–C torsion, ψ is the N–Cα–C–N(i+1) torsion, both in degrees on (−180°, 180°]. α-helical residues cluster near (−60°, −45°); β-strand residues near (−120°, +130°). A Ramachandran plot is simply a scatter of (φ, ψ) for every residue.

Q: What is the amino-acid chain?
A: This is the polypeptide sequence — one letter per residue, N-terminus first. Length ranges from a few dozen residues for small domains to over a thousand for large multi-domain proteins.

Q: How mobile is each atom in the crystal?
A: For experimental (PDB) structures, the B-factor (temperature factor) quantifies the positional spread of each atom in the crystal — a combination of thermal vibration and static disorder — in units of Å². High B-factors mark flexible loops or poorly resolved regions; low B-factors mark the rigid, well-ordered core.

Q: Are the domains correctly placed relative to each other?
A: Predicted Aligned Error (PAE) is an AlphaFold confidence matrix: entry (i, j) is the expected error in the position of residue j, in ångströms, when the prediction is superimposed on the true structure at residue i. Low PAE within a block of residues means that block is internally rigid and well-predicted; high PAE between two blocks means their relative placement is uncertain even if each block individually is confident.

Q: How confident is the AlphaFold model at each residue?
A: pLDDT is the predicted lDDT-Cα score: AlphaFold's confidence that the local environment of each residue (all inter-atomic distances within 15 Å) is correctly placed. It is a per-residue number between 0 and 100, with higher meaning more reliable.

Q: What family and function is it annotated with?
A: Functional annotations link the protein to curated databases. InterPro entries identify conserved domains and families by matching the sequence against member-database signatures (Pfam, PROSITE, CDD, …). Gene Ontology (GO) terms describe molecular function, biological process, and cellular component in a controlled vocabulary. CATH places the structure in a hierarchical fold classification (Class/Architecture/Topology/Homologous-superfamily). The organism is the source species.

Q: How big and how compact is the whole molecule?
A: Three whole-structure scalars: the radius of gyration (RMS distance of Cα from centroid, in Å), the count of Cα–Cα contacts (pairs closer than 8 Å and separated by more than four residues in sequence — i.e. tertiary, not local, contacts), and the bounding-box dimensions. Together they distinguish compact globular folds from extended fibres or disordered chains.

Q: What known structures does this most resemble?
A: The Foldseek neighbor list gives the closest experimentally determined structures in the PDB, ranked by structural alignment. TM-score near 1 means near-identical fold; near 0.3 means only rough topology match. This is how one finds what a novel AlphaFold prediction most resembles in the solved-structure universe.

Q: Which residues are buried vs exposed?
A: SASA measures how much of the protein is reachable by solvent. It is computed by rolling a water-sized probe over the atomic surface and summing the exposed area (Å²). Per-residue SASA distinguishes core (buried, low SASA) from surface (exposed, high SASA) residues; total SASA is a whole-molecule size measure.

Q: Which residues are in helices, strands, or loops?
A: Eight-state secondary structure (DSSP): H is the canonical α-helix, G the tighter 3₁₀-helix, I the wider π-helix; E/B are β-structure, T and S are turns and bends, and '-' is everything else. DSSP derives these from the pattern of main-chain N–H···O=C hydrogen bonds, not from the sequence.

Q: Where is each backbone atom in 3D?
A: Structure coordinates are given as an mmCIF _atom_site loop: one row per atom with element, residue name, chain id, sequence number, and x/y/z position in Å. Only the four main-chain atoms per residue are included here; side chains are omitted to keep the record compact.

Q: What if only a Cα trace is available?
A: Three-state secondary structure (P-SEA) collapses the eight DSSP classes into helix (a), strand (b), and coil (c). P-SEA assigns these from Cα geometry alone — distances and angles — without requiring backbone oxygens, so it works on any Cα trace.

Q: What do the rendered images show?
A: The six renders are orthographic views along the three Cartesian axes in both directions. Representation (cartoon, sticks, or surface) and color scheme (sequence-rainbow or by-chain) vary across proteins so the training set covers all the common visualization conventions.

Q: What does the local fold look like, residue by residue?
A: Foldseek's 3Di representation compresses backbone geometry into a per-residue letter drawn from a learned twenty-state alphabet. It captures the tertiary interaction pattern around each residue — which residues are packed against it in space, regardless of where they are in sequence.

Q: What do the diagnostic plots show?
A: The contact map is a binary N×N matrix image: pixel (i, j) is dark where Cα_i and Cα_j are within 8 Å and |i−j|>4. Because the |i−j|>4 filter removes local helical contacts, off-diagonal stripes parallel to the main diagonal indicate parallel β-sheets; stripes perpendicular to it indicate antiparallel β-sheets. The Ramachandran plot scatters every residue's (φ, ψ) pair against the sterically allowed regions. The PAE heatmap renders the predicted-aligned-error matrix.